Protein AF-A0A349JBM9-F1 (afdb_monomer)

Sequence (607 aa):
MSTKKPHLVTISTLLVLAALGSAWAAEDPAGDIGKTPAPPPPAAEAEEGEAPADNAQSRIAKGKATGLVREGMDLVRRFNEDKTRNATAIVDAAICFTSARKFADTTGDTDLIGEIQANLFWCKKQMDLPALQDYVARKGDEATHALKAMDAVAAVKVDASEAASYFARAEKFAGSNAEDHLQIAIRFLEVAERFPGATQGTEANKRALAAQQALMKKAAEAAVAARQTRFTKPVKLVPGATAVPAAQAQKEALALVKKSYQKGYAKKDVPAKRRLARKLLEESAKNKSDVAVYHQMLSESIRLAGESEDYEPLLDGIDRLASSYTGVDALQEKKAALKKMTGKATATSILKLLETPEDPAANLAAGKWFCFSARRWNDGLRMLVLGSDEALAKVAQMELDKPANPDEKLLIADAWYELGKKATAKDEKTGIMGRAMLWYQQVAKKLEGIAKEKVDKRLVEIDKLLPLDLDNVDWGNLTASQWDKLKGKMVAVQARVDRFDPGFSLAAGERVRIVAHPTDQWTVTGGFYSGKGTFGWKGRSEEFYYYSAREAAPGALMVWVENGDKSNCGIISGPGRVFFSPNITWYSDGDRSGQIRVKVLAVDDEE

pLDDT: mean 84.78, std 18.9, range [25.05, 98.69]

Secondary structure (DSSP, 8-state):
---PPPPP--S---SS--------PPPP-------PPPPPPPPP------PPP--HHHHHHHHHHHHHHHHHHHHHHHHHH-TTTTTTHHHHHHHHHHHHHHHHTTTT-HHHHHHHHHHHHHHHHH--HHHHHHHHHHHTHHHHHHHHHHHHHHT----GGGHHHHHHHHHH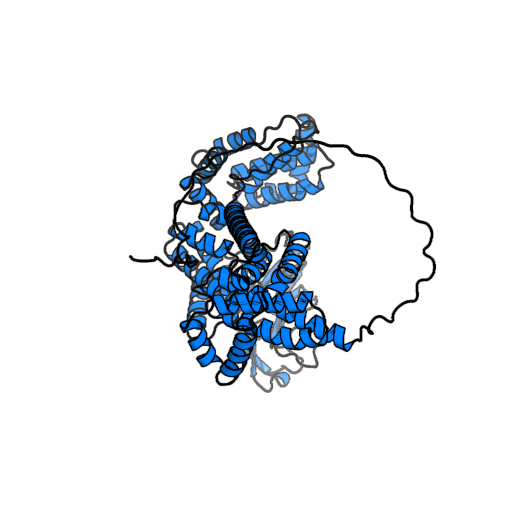HHHH-TT-HHHHHHHHHHHHHHSTTSHHHHHHHHHHHHHHHHHHHHHHHHHHHHT--TTTS---PPPP-BPPPPHHHHHHHHHHHHHHTHHHHH--SHHHHHHHHHHHHHHHGGGTTSHHHHHHHHHHHHHHHHHHT-HHHHHHHHHHHHHHBTT--HHHHHHHHHHTSTT-HHHHHHHHHTT-TT-HHHHHHHHHIIIIIS--HHHHHHHHHTSS-HHHHHHHHHHHT---SHHHHHHHHHHHHHHHHH--SHHHHHHHHHHHHHHHHHHGGG--HHHHHHHHHHHHHHHHHSPP-TTS--TTS--HHHHHH--SEEEEEETT-TTB--S-EEPTT-EEEEEE-TT--EEEEEGGGTEEEEE-TT---S--TTS-TTSPPTT-EEEEETTS--EESSEEE-SEEEEEEE---TT--S-EEEEEEEEEEE--TT-

Nearest PDB structures (foldseek):
  3q15-assembly2_B-3  TM=2.134E-01  e=1.971E-01  Bacillus subtilis
  3nmz-assembly3_B  TM=2.166E-01  e=4.360E+00  Homo sapiens
  8qah-assembly1_A  TM=1.702E-01  e=4.555E+00  synthetic construct
  8qah-assembly2_B  TM=1.712E-01  e=5.191E+00  synthetic construct

Foldseek 3Di:
DDDDDDDDDDPPDPPDDDDDDDDDDDDDDDDDDDDDDDDDDDDDDDDDPDDPDPDPLLVVLLVQLVVLQVQLVVLVVVCVVPVVVSVLSLVVSLLSLLVSCVSVVVNPPVLSNLLSLLSLLVSVVSHDPVSLVVQCVVPPPVSVVSVVSSCVSNVDQDDLVCLVVLLVSLVVCCVVCVPPLVSSLSSLCSSLVNNPPDPSNVVSNVSNVVSVVSVVVVVVVVVVVLLDFCLNPPPPADFAPAAQDDPVLLVVLLVVVCVVCVVLVVDDDLVSLQVQLVVLLVCLVVVLVVNNNSLNSLVSSLVSCLVNVPLVSNLVSLSVCRNHHPPRDSLVSLLVSLVVNPPDLLSVLVNVSNVVVLPQDSLCSVLLCCQQVVVNLSNSLSSQLSHPDPLSVVLSVLVSVPDDDLVSLLVSLVSLLVVLVVDDDLSSNLRSLVVSLVSLVVNLVVDDDPSNVVSVVSNVVSLLSHQDDPVDDPLPADDLSNQVNDDFDKDWAWQQDAWAFRPDFADAFWKKAKGWRQPFWKWFAFPVVVGIDIAGQQEDPDPDPPDDPPDGHQQHKWKDFDPDDTDGGTMDGDGHTMTIYGRHDPGGPDDMGGTIMIGIGTDDPVD

Structure (mmCIF, N/CA/C/O backbone):
data_AF-A0A349JBM9-F1
#
_entry.id   AF-A0A349JBM9-F1
#
loop_
_atom_site.group_PDB
_atom_site.id
_atom_site.type_symbol
_atom_site.label_atom_id
_atom_site.label_alt_id
_atom_site.label_comp_id
_atom_site.label_asym_id
_atom_site.label_entity_id
_atom_site.label_seq_id
_atom_site.pdbx_PDB_ins_code
_atom_site.Cartn_x
_atom_site.Cartn_y
_atom_site.Cartn_z
_atom_site.occupancy
_atom_site.B_iso_or_equiv
_atom_site.auth_seq_id
_atom_site.auth_comp_id
_atom_site.auth_asym_id
_atom_site.auth_atom_id
_atom_site.pdbx_PDB_model_num
ATOM 1 N N . MET A 1 1 ? -58.634 8.339 32.720 1.00 32.03 1 MET A N 1
ATOM 2 C CA . MET A 1 1 ? -57.426 8.037 33.518 1.00 32.03 1 MET A CA 1
ATOM 3 C C . MET A 1 1 ? -56.617 7.001 32.753 1.00 32.03 1 MET A C 1
ATOM 5 O O . MET A 1 1 ? -57.067 5.875 32.627 1.00 32.03 1 MET A O 1
ATOM 9 N N . SER A 1 2 ? -55.513 7.421 32.132 1.00 28.09 2 SER A N 1
ATOM 10 C CA . SER A 1 2 ? -54.686 6.611 31.228 1.00 28.09 2 SER A CA 1
ATOM 11 C C . SER A 1 2 ? -53.238 6.704 31.699 1.00 28.09 2 SER A C 1
ATOM 13 O O . SER A 1 2 ? -52.650 7.782 31.642 1.00 28.09 2 SER A O 1
ATOM 15 N N . THR A 1 3 ? -52.671 5.605 32.190 1.00 29.27 3 THR A N 1
ATOM 16 C CA . THR A 1 3 ? -51.275 5.523 32.634 1.00 29.27 3 THR A CA 1
ATOM 17 C C . THR A 1 3 ? -50.399 5.016 31.486 1.00 29.27 3 THR A C 1
ATOM 19 O O . THR A 1 3 ? -50.488 3.871 31.050 1.00 29.27 3 THR A O 1
ATOM 22 N N . LYS A 1 4 ? -49.565 5.917 30.954 1.00 28.03 4 LYS A N 1
ATOM 23 C CA . LYS A 1 4 ? -48.544 5.633 29.938 1.00 28.03 4 LYS A CA 1
ATOM 24 C C . LYS A 1 4 ? -47.434 4.756 30.540 1.00 28.03 4 LYS A C 1
ATOM 26 O O . LYS A 1 4 ? -46.862 5.121 31.563 1.00 28.03 4 LYS A O 1
ATOM 31 N N . LYS A 1 5 ? -47.092 3.645 29.878 1.00 25.39 5 LYS A N 1
ATOM 32 C CA . LYS A 1 5 ? -45.810 2.938 30.059 1.00 25.39 5 LYS A CA 1
ATOM 33 C C . LYS A 1 5 ? -44.697 3.723 29.339 1.00 25.39 5 LYS A C 1
ATOM 35 O O . LYS A 1 5 ? -44.964 4.236 28.251 1.00 25.39 5 LYS A O 1
ATOM 40 N N . PRO A 1 6 ? -43.469 3.816 29.876 1.00 27.45 6 PRO A N 1
ATOM 41 C CA . PRO A 1 6 ? -42.353 4.397 29.141 1.00 27.45 6 PRO A CA 1
ATOM 42 C C . PRO A 1 6 ? -41.864 3.397 28.081 1.00 27.45 6 PRO A C 1
ATOM 44 O O . PRO A 1 6 ? -41.513 2.262 28.398 1.00 27.45 6 PRO A O 1
ATOM 47 N N . HIS A 1 7 ? -41.867 3.808 26.814 1.00 26.17 7 HIS A N 1
ATOM 48 C CA . HIS A 1 7 ? -41.199 3.081 25.737 1.00 26.17 7 HIS A CA 1
ATOM 49 C C . HIS A 1 7 ? -39.681 3.249 25.892 1.00 26.17 7 HIS A C 1
ATOM 51 O O . HIS A 1 7 ? -39.180 4.372 25.844 1.00 26.17 7 HIS A O 1
ATOM 57 N N . LEU A 1 8 ? -38.954 2.141 26.078 1.00 29.31 8 LEU A N 1
ATOM 58 C CA . LEU A 1 8 ? -37.504 2.105 25.888 1.00 29.31 8 LEU A CA 1
ATOM 59 C C . LEU A 1 8 ? -37.197 2.330 24.404 1.00 29.31 8 LEU A C 1
ATOM 61 O O . LEU A 1 8 ? -37.778 1.682 23.534 1.00 29.31 8 LEU A O 1
ATOM 65 N N . VAL A 1 9 ? -36.264 3.237 24.141 1.00 25.27 9 VAL A N 1
ATOM 66 C CA . VAL A 1 9 ? -35.685 3.470 22.819 1.00 25.27 9 VAL A CA 1
ATOM 67 C C . VAL A 1 9 ? -34.857 2.244 22.438 1.00 25.27 9 VAL A C 1
ATOM 69 O O . VAL A 1 9 ? -33.801 1.989 23.011 1.00 25.27 9 VAL A O 1
ATOM 72 N N . THR A 1 10 ? -35.343 1.460 21.480 1.00 28.59 10 THR A N 1
ATOM 73 C CA . THR A 1 10 ? -34.555 0.438 20.787 1.00 28.59 10 THR A CA 1
ATOM 74 C C . THR A 1 10 ? -33.484 1.116 19.926 1.00 28.59 10 THR A C 1
ATOM 76 O O . THR A 1 10 ? -33.725 2.159 19.322 1.00 28.59 10 THR A O 1
ATOM 79 N N . ILE A 1 11 ? -32.304 0.495 19.850 1.00 35.84 11 ILE A N 1
ATOM 80 C CA . ILE A 1 11 ? -31.030 0.943 19.236 1.00 35.84 11 ILE A CA 1
ATOM 81 C C . ILE A 1 11 ? -31.108 1.278 17.717 1.00 35.84 11 ILE A C 1
ATOM 83 O O . ILE A 1 11 ? -30.105 1.555 17.069 1.00 35.84 11 ILE A O 1
ATOM 87 N N . SER A 1 12 ? -32.291 1.314 17.108 1.00 33.00 12 SER A N 1
ATOM 88 C CA . SER A 1 12 ? -32.469 1.334 15.650 1.00 33.00 12 SER A CA 1
ATOM 89 C C . SER A 1 12 ? -32.413 2.710 14.965 1.00 33.00 12 SER A C 1
ATOM 91 O O . SER A 1 12 ? -32.606 2.757 13.755 1.00 33.00 12 SER A O 1
ATOM 93 N N . THR A 1 13 ? -32.134 3.823 15.660 1.00 26.84 13 THR A N 1
ATOM 94 C CA . THR A 1 13 ? -32.255 5.167 15.037 1.00 26.84 13 THR A CA 1
ATOM 95 C C . THR A 1 13 ? -31.188 6.181 15.471 1.00 26.84 13 THR A C 1
ATOM 97 O O . THR A 1 13 ? -31.516 7.254 15.959 1.00 26.84 13 THR A O 1
ATOM 100 N N . LEU A 1 14 ? -29.898 5.865 15.316 1.00 28.58 14 LEU A N 1
ATOM 101 C CA . LEU A 1 14 ? -28.808 6.834 15.558 1.00 28.58 14 LEU A CA 1
ATOM 102 C C . LEU A 1 14 ? -27.681 6.771 14.510 1.00 28.58 14 LEU A C 1
ATOM 104 O O . LEU A 1 14 ? -26.527 7.079 14.787 1.00 28.58 14 LEU A O 1
ATOM 108 N N . LEU A 1 15 ? -28.031 6.432 13.267 1.00 29.94 15 LEU A N 1
ATOM 109 C CA . LEU A 1 15 ? -27.364 7.009 12.102 1.00 29.94 15 LEU A CA 1
ATOM 110 C C . LEU A 1 15 ? -28.323 8.063 11.549 1.00 29.94 15 LEU A C 1
ATOM 112 O O . LEU A 1 15 ? -29.351 7.682 11.005 1.00 29.94 15 LEU A O 1
ATOM 116 N N . VAL A 1 16 ? -27.987 9.344 11.748 1.00 27.25 16 VAL A N 1
ATOM 117 C CA . VAL A 1 16 ? -28.447 10.578 11.063 1.00 27.25 16 VAL A CA 1
ATOM 118 C C . VAL A 1 16 ? -28.602 11.720 12.091 1.00 27.25 16 VAL A C 1
ATOM 120 O O . VAL A 1 16 ? -29.438 11.657 12.982 1.00 27.25 16 VAL A O 1
ATOM 123 N N . LEU A 1 17 ? -27.784 12.768 11.892 1.00 25.05 17 LEU A N 1
ATOM 124 C CA . LEU A 1 17 ? -27.750 14.104 12.524 1.00 25.05 17 LEU A CA 1
ATOM 125 C C . LEU A 1 17 ? -27.441 14.216 14.036 1.00 25.05 17 LEU A C 1
ATOM 127 O O . LEU A 1 17 ? -28.275 13.925 14.881 1.00 25.05 17 LEU A O 1
ATOM 131 N N . ALA A 1 18 ? -26.307 14.837 14.386 1.00 26.48 18 ALA A N 1
ATOM 132 C CA . ALA A 1 18 ? -26.221 16.295 14.578 1.00 26.48 18 ALA A CA 1
ATOM 133 C C . ALA A 1 18 ? -24.859 16.699 15.180 1.00 26.48 18 ALA A C 1
ATOM 135 O O . ALA A 1 18 ? -24.482 16.279 16.271 1.00 26.48 18 ALA A O 1
ATOM 136 N N . ALA A 1 19 ? -24.149 17.566 14.459 1.00 33.78 19 ALA A N 1
ATOM 137 C CA . ALA A 1 19 ? -23.184 18.489 15.036 1.00 33.78 19 ALA A CA 1
ATOM 138 C C . ALA A 1 19 ? -23.947 19.649 15.692 1.00 33.78 19 ALA A C 1
ATOM 140 O O . ALA A 1 19 ? -24.909 20.129 15.097 1.00 33.78 19 ALA A O 1
ATOM 141 N N . LEU A 1 20 ? -23.509 20.086 16.877 1.00 25.80 20 LEU A N 1
ATOM 142 C CA . LEU A 1 20 ? -23.442 21.475 17.366 1.00 25.80 20 LEU A CA 1
ATOM 143 C C . LEU A 1 20 ? -23.055 21.443 18.855 1.00 25.80 20 LEU A C 1
ATOM 145 O O . LEU A 1 20 ? -23.565 20.636 19.626 1.00 25.80 20 LEU A O 1
ATOM 149 N N . GLY A 1 21 ? -22.065 22.259 19.215 1.00 26.20 21 GLY A N 1
ATOM 150 C CA . GLY A 1 21 ? -21.312 22.124 20.458 1.00 26.20 21 GLY A CA 1
ATOM 151 C C . GLY A 1 21 ? -21.869 22.869 21.664 1.00 26.20 21 GLY A C 1
ATOM 152 O O . GLY A 1 21 ? -22.900 23.526 21.601 1.00 26.20 21 GLY A O 1
ATOM 153 N N . SER A 1 22 ? -21.123 22.804 22.763 1.00 27.23 22 SER A N 1
ATOM 154 C CA . SER A 1 22 ? -20.749 23.953 23.602 1.00 27.23 22 SER A CA 1
ATOM 155 C C . SER A 1 22 ? -19.773 23.487 24.685 1.00 27.23 22 SER A C 1
ATOM 157 O O . SER A 1 22 ? -19.915 22.416 25.268 1.00 27.23 22 SER A O 1
ATOM 159 N N . ALA A 1 23 ? -18.732 24.291 24.873 1.00 29.22 23 ALA A N 1
ATOM 160 C CA . ALA A 1 23 ? -17.646 24.097 25.816 1.00 29.22 23 ALA A CA 1
ATOM 161 C C . ALA A 1 23 ? -18.088 24.447 27.236 1.00 29.22 23 ALA A C 1
ATOM 163 O O . ALA A 1 23 ? -18.676 25.509 27.415 1.00 29.22 23 ALA A O 1
ATOM 164 N N . TRP A 1 24 ? -17.724 23.628 28.224 1.00 27.97 24 TRP A N 1
ATOM 165 C CA . TRP A 1 24 ? -17.657 24.038 29.628 1.00 27.97 24 TRP A CA 1
ATOM 166 C C . TRP A 1 24 ? -16.300 23.639 30.215 1.00 27.97 24 TRP A C 1
ATOM 168 O O . TRP A 1 24 ? -15.769 22.567 29.927 1.00 27.97 24 TRP A O 1
ATOM 178 N N . ALA A 1 25 ? -15.732 24.592 30.948 1.00 26.64 25 ALA A N 1
ATOM 179 C CA . ALA A 1 25 ? -14.372 24.642 31.455 1.00 26.64 25 ALA A CA 1
ATOM 180 C C . ALA A 1 25 ? -14.103 23.589 32.541 1.00 26.64 25 ALA A C 1
ATOM 182 O O . ALA A 1 25 ? -14.963 23.322 33.377 1.00 26.64 25 ALA A O 1
ATOM 183 N N . ALA A 1 26 ? -12.890 23.034 32.532 1.00 28.00 26 ALA A N 1
ATOM 184 C CA . ALA A 1 26 ? -12.340 22.256 33.634 1.00 28.00 26 ALA A CA 1
ATOM 185 C C . ALA A 1 26 ? -11.385 23.153 34.433 1.00 28.00 26 ALA A C 1
ATOM 187 O O . ALA A 1 26 ? -10.445 23.711 33.866 1.00 28.00 26 ALA A O 1
ATOM 188 N N . GLU A 1 27 ? -11.654 23.300 35.728 1.00 26.62 27 GLU A N 1
ATOM 189 C CA . GLU A 1 27 ? -10.706 23.827 36.707 1.00 26.62 27 GLU A CA 1
ATOM 190 C C . GLU A 1 27 ? -9.806 22.683 37.198 1.00 26.62 27 GLU A C 1
ATOM 192 O O . GLU A 1 27 ? -10.290 21.623 37.601 1.00 26.62 27 GLU A O 1
ATOM 197 N N . ASP A 1 28 ? -8.494 22.916 37.141 1.00 32.84 28 ASP A N 1
ATOM 198 C CA . ASP A 1 28 ? -7.461 22.156 37.851 1.00 32.84 28 ASP A CA 1
ATOM 199 C C . ASP A 1 28 ? -7.634 22.309 39.372 1.00 32.84 28 ASP A C 1
ATOM 201 O O . ASP A 1 28 ? -8.043 23.369 39.856 1.00 32.84 28 ASP A O 1
ATOM 205 N N . PRO A 1 29 ? -7.167 21.321 40.153 1.00 34.44 29 PRO A N 1
ATOM 206 C CA . PRO A 1 29 ? -6.045 21.695 41.003 1.00 34.44 29 PRO A CA 1
ATOM 207 C C . PRO A 1 29 ? -4.929 20.650 41.033 1.00 34.44 29 PRO A C 1
ATOM 209 O O . PRO A 1 29 ? -5.116 19.474 41.344 1.00 34.44 29 PRO A O 1
ATOM 212 N N . ALA A 1 30 ? -3.723 21.162 40.798 1.00 29.38 30 ALA A N 1
ATOM 213 C CA . ALA A 1 30 ? -2.475 20.575 41.247 1.00 29.38 30 ALA A CA 1
ATOM 214 C C . ALA A 1 30 ? -2.474 20.408 42.778 1.00 29.38 30 ALA A C 1
ATOM 216 O O . ALA A 1 30 ? -2.872 21.313 43.513 1.00 29.38 30 ALA A O 1
ATOM 217 N N . GLY A 1 31 ? -1.974 19.266 43.251 1.00 28.73 31 GLY A N 1
ATOM 218 C CA . GLY A 1 31 ? -1.869 18.950 44.672 1.00 28.73 31 GLY A CA 1
ATOM 219 C C . GLY A 1 31 ? -0.814 17.886 44.955 1.00 28.73 31 GLY A C 1
ATOM 220 O O . GLY A 1 31 ? -1.145 16.724 45.130 1.00 28.73 31 GLY A O 1
ATOM 221 N N . ASP A 1 32 ? 0.430 18.355 44.981 1.00 31.50 32 ASP A N 1
ATOM 222 C CA . ASP A 1 32 ? 1.559 17.939 45.821 1.00 31.50 32 ASP A CA 1
ATOM 223 C C . ASP A 1 32 ? 2.128 16.504 45.748 1.00 31.50 32 ASP A C 1
ATOM 225 O O . ASP A 1 32 ? 1.472 15.479 45.923 1.00 31.50 32 ASP A O 1
ATOM 229 N N . ILE A 1 33 ? 3.441 16.476 45.536 1.00 33.00 33 ILE A N 1
ATOM 230 C CA . ILE A 1 33 ? 4.298 15.311 45.369 1.00 33.00 33 ILE A CA 1
ATOM 231 C C . ILE A 1 33 ? 5.168 15.244 46.623 1.00 33.00 33 ILE A C 1
ATOM 233 O O . ILE A 1 33 ? 5.994 16.125 46.842 1.00 33.00 33 ILE A O 1
ATOM 237 N N . GLY A 1 34 ? 5.075 14.163 47.399 1.00 30.33 34 GLY A N 1
ATOM 238 C CA . GLY A 1 34 ? 6.164 13.807 48.309 1.00 30.33 34 GLY A CA 1
ATOM 239 C C . GLY A 1 34 ? 5.759 13.124 49.606 1.00 30.33 34 GLY A C 1
ATOM 240 O O . GLY A 1 34 ? 5.393 13.785 50.572 1.00 30.33 34 GLY A O 1
ATOM 241 N N . LYS A 1 35 ? 5.956 11.800 49.649 1.00 29.36 35 LYS A N 1
ATOM 242 C CA . LYS A 1 35 ? 6.771 11.075 50.649 1.00 29.36 35 LYS A CA 1
ATOM 243 C C . LYS A 1 35 ? 6.549 9.569 50.480 1.00 29.36 35 LYS A C 1
ATOM 245 O O . LYS A 1 35 ? 5.461 9.055 50.707 1.00 29.36 35 LYS A O 1
ATOM 250 N N . THR A 1 36 ? 7.601 8.864 50.083 1.00 33.78 36 THR A N 1
ATOM 251 C CA . THR A 1 36 ? 7.698 7.399 50.128 1.00 33.78 36 THR A CA 1
ATOM 252 C C . THR A 1 36 ? 7.589 6.901 51.575 1.00 33.78 36 THR A C 1
ATOM 254 O O . THR A 1 36 ? 8.369 7.373 52.408 1.00 33.78 36 THR A O 1
ATOM 257 N N . PRO A 1 37 ? 6.695 5.948 51.904 1.00 32.22 37 PRO A N 1
ATOM 258 C CA . PRO A 1 37 ? 6.718 5.270 53.194 1.00 32.22 37 PRO A CA 1
ATOM 259 C C . PRO A 1 37 ? 7.796 4.175 53.217 1.00 32.22 37 PRO A C 1
ATOM 261 O O . PRO A 1 37 ? 8.071 3.530 52.205 1.00 32.22 37 PRO A O 1
ATOM 264 N N . ALA A 1 38 ? 8.403 3.983 54.389 1.00 36.16 38 ALA A N 1
ATOM 265 C CA . ALA A 1 38 ? 9.366 2.925 54.689 1.00 36.16 38 ALA A CA 1
ATOM 266 C C . ALA A 1 38 ? 8.747 1.514 54.542 1.00 36.16 38 ALA A C 1
ATOM 268 O O . ALA A 1 38 ? 7.531 1.368 54.701 1.00 36.16 38 ALA A O 1
ATOM 269 N N . PRO A 1 39 ? 9.554 0.474 54.258 1.00 36.62 39 PRO A N 1
ATOM 270 C CA . PRO A 1 39 ? 9.045 -0.883 54.086 1.00 36.62 39 PRO A CA 1
ATOM 271 C C . PRO A 1 39 ? 8.501 -1.446 55.412 1.00 36.62 39 PRO A C 1
ATOM 273 O O . PRO A 1 39 ? 9.050 -1.138 56.475 1.00 36.62 39 PRO A O 1
ATOM 276 N N . PRO A 1 40 ? 7.438 -2.271 55.375 1.00 35.59 40 PRO A N 1
ATOM 277 C CA . PRO A 1 40 ? 6.886 -2.890 56.572 1.00 35.59 40 PRO A CA 1
ATOM 278 C C . PRO A 1 40 ? 7.824 -3.987 57.115 1.00 35.59 40 PRO A C 1
ATOM 280 O O . PRO A 1 40 ? 8.590 -4.578 56.348 1.00 35.59 40 PRO A O 1
ATOM 283 N N . PRO A 1 41 ? 7.777 -4.272 58.430 1.00 36.72 41 PRO A N 1
ATOM 284 C CA . PRO A 1 41 ? 8.549 -5.352 59.038 1.00 36.72 41 PRO A CA 1
ATOM 285 C C . PRO A 1 41 ? 8.065 -6.726 58.535 1.00 36.72 41 PRO A C 1
ATOM 287 O O . PRO A 1 41 ? 6.916 -6.844 58.099 1.00 36.72 41 PRO A O 1
ATOM 290 N N . PRO A 1 42 ? 8.921 -7.765 58.578 1.00 36.28 42 PRO A N 1
ATOM 291 C CA . PRO A 1 42 ? 8.582 -9.084 58.059 1.00 36.28 42 PRO A CA 1
ATOM 292 C C . PRO A 1 42 ? 7.380 -9.664 58.810 1.00 36.28 42 PRO A C 1
ATOM 294 O O . PRO A 1 42 ? 7.325 -9.637 60.041 1.00 36.28 42 PRO A O 1
ATOM 297 N N . ALA A 1 43 ? 6.407 -10.151 58.041 1.00 34.16 43 ALA A N 1
ATOM 298 C CA . ALA A 1 43 ? 5.185 -10.745 58.554 1.00 34.16 43 ALA A CA 1
ATOM 299 C C . ALA A 1 43 ? 5.502 -12.005 59.370 1.00 34.16 43 ALA A C 1
ATOM 301 O O . ALA A 1 43 ? 6.247 -12.875 58.921 1.00 34.16 43 ALA A O 1
ATOM 302 N N . ALA A 1 44 ? 4.915 -12.080 60.564 1.00 35.34 44 ALA A N 1
ATOM 303 C CA . ALA A 1 44 ? 4.802 -13.312 61.323 1.00 35.34 44 ALA A CA 1
ATOM 304 C C . ALA A 1 44 ? 4.011 -14.343 60.505 1.00 35.34 44 ALA A C 1
ATOM 306 O O . ALA A 1 44 ? 3.035 -13.989 59.841 1.00 35.34 44 ALA A O 1
ATOM 307 N N . GLU A 1 45 ? 4.461 -15.593 60.566 1.00 38.12 45 GLU A N 1
ATOM 308 C CA . GLU A 1 45 ? 3.846 -16.763 59.945 1.00 38.12 45 GLU A CA 1
ATOM 309 C C . GLU A 1 45 ? 2.363 -16.847 60.335 1.00 38.12 45 GLU A C 1
ATOM 311 O O . GLU A 1 45 ? 2.007 -17.197 61.459 1.00 38.12 45 GLU A O 1
ATOM 316 N N . ALA A 1 46 ? 1.498 -16.471 59.396 1.00 32.69 46 ALA A N 1
ATOM 317 C CA . ALA A 1 46 ? 0.089 -16.809 59.421 1.00 32.69 46 ALA A CA 1
ATOM 318 C C . ALA A 1 46 ? -0.066 -18.103 58.622 1.00 32.69 46 ALA A C 1
ATOM 320 O O . ALA A 1 46 ? 0.384 -18.178 57.480 1.00 32.69 46 ALA A O 1
ATOM 321 N N . GLU A 1 47 ? -0.666 -19.108 59.255 1.00 33.78 47 GLU A N 1
ATOM 322 C CA . GLU A 1 47 ? -0.972 -20.412 58.677 1.00 33.78 47 GLU A CA 1
ATOM 323 C C . GLU A 1 47 ? -1.585 -20.265 57.276 1.00 33.78 47 GLU A C 1
ATOM 325 O O . GLU A 1 47 ? -2.653 -19.672 57.094 1.00 33.78 47 GLU A O 1
ATOM 330 N N . GLU A 1 48 ? -0.885 -20.804 56.277 1.00 30.91 48 GLU A N 1
ATOM 331 C CA . GLU A 1 48 ? -1.398 -20.954 54.923 1.00 30.91 48 GLU A CA 1
ATOM 332 C C . GLU A 1 48 ? -2.579 -21.928 54.954 1.00 30.91 48 GLU A C 1
ATOM 334 O O . GLU A 1 48 ? -2.420 -23.146 55.038 1.00 30.91 48 GLU A O 1
ATOM 339 N N . GLY A 1 49 ? -3.791 -21.381 54.867 1.00 34.78 49 GLY A N 1
ATOM 340 C CA . GLY A 1 49 ? -4.930 -22.132 54.363 1.00 34.78 49 GLY A CA 1
ATOM 341 C C . GLY A 1 49 ? -4.614 -22.592 52.940 1.00 34.78 49 GLY A C 1
ATOM 342 O O . GLY A 1 49 ? -4.392 -21.773 52.050 1.00 34.78 49 GLY A O 1
ATOM 343 N N . GLU A 1 50 ? -4.566 -23.906 52.760 1.00 31.23 50 GLU A N 1
ATOM 344 C CA . GLU A 1 50 ? -4.260 -24.622 51.524 1.00 31.23 50 GLU A CA 1
ATOM 345 C C . GLU A 1 50 ? -5.025 -24.031 50.316 1.00 31.23 50 GLU A C 1
ATOM 347 O O . GLU A 1 50 ? -6.251 -24.128 50.212 1.00 31.23 50 GLU A O 1
ATOM 352 N N . ALA A 1 51 ? -4.307 -23.379 49.394 1.00 37.50 51 ALA A N 1
ATOM 353 C CA . ALA A 1 51 ? -4.867 -22.936 48.120 1.00 37.50 51 ALA A CA 1
ATOM 354 C C . ALA A 1 51 ? -5.197 -24.165 47.246 1.00 37.50 51 ALA A C 1
ATOM 356 O O . ALA A 1 51 ? -4.387 -25.094 47.177 1.00 37.50 51 ALA A O 1
ATOM 357 N N . PRO A 1 52 ? -6.346 -24.203 46.542 1.00 45.38 52 PRO A N 1
ATOM 358 C CA . PRO A 1 52 ? -6.695 -25.349 45.712 1.00 45.38 52 PRO A CA 1
ATOM 359 C C . PRO A 1 52 ? -5.659 -25.519 44.594 1.00 45.38 52 PRO A C 1
ATOM 361 O O . PRO A 1 52 ? -5.344 -24.576 43.870 1.00 45.38 52 PRO A O 1
ATOM 364 N N . ALA A 1 53 ? -5.123 -26.734 44.468 1.00 43.97 53 ALA A N 1
ATOM 365 C CA . ALA A 1 53 ? -4.064 -27.074 43.525 1.00 43.97 53 ALA A CA 1
ATOM 366 C C . ALA A 1 53 ? -4.417 -26.676 42.075 1.00 43.97 53 ALA A C 1
ATOM 368 O O . ALA A 1 53 ? -5.335 -27.237 41.470 1.00 43.97 53 ALA A O 1
ATOM 369 N N . ASP A 1 54 ? -3.643 -25.752 41.493 1.00 59.50 54 ASP A N 1
ATOM 370 C CA . ASP A 1 54 ? -3.697 -25.372 40.073 1.00 59.50 54 ASP A CA 1
ATOM 371 C C . ASP A 1 54 ? -3.195 -26.530 39.186 1.00 59.50 54 ASP A C 1
ATOM 373 O O . ASP A 1 54 ? -2.037 -26.601 38.754 1.00 59.50 54 ASP A O 1
ATOM 377 N N . ASN A 1 55 ? -4.061 -27.524 38.971 1.00 74.12 55 ASN A N 1
ATOM 378 C CA . ASN A 1 55 ? -3.709 -28.717 38.214 1.00 74.12 55 ASN A CA 1
ATOM 379 C C . ASN A 1 55 ? -3.607 -28.415 36.700 1.00 74.12 55 ASN A C 1
ATOM 381 O O . ASN A 1 55 ? -4.239 -27.508 36.155 1.00 74.12 55 ASN A O 1
ATOM 385 N N . ALA A 1 56 ? -2.784 -29.184 35.979 1.00 81.69 56 ALA A N 1
ATOM 386 C CA . ALA A 1 56 ? -2.535 -28.971 34.547 1.00 81.69 56 ALA A CA 1
ATOM 387 C C . ALA A 1 56 ? -3.816 -29.024 33.683 1.00 81.69 56 ALA A C 1
ATOM 389 O O . ALA A 1 56 ? -3.879 -28.378 32.637 1.00 81.69 56 ALA A O 1
ATOM 390 N N . GLN A 1 57 ? -4.848 -29.752 34.124 1.00 82.81 57 GLN A N 1
ATOM 391 C CA . GLN A 1 57 ? -6.137 -29.834 33.434 1.00 82.81 57 GLN A CA 1
ATOM 392 C C . GLN A 1 57 ? -6.920 -28.518 33.532 1.00 82.81 57 GLN A C 1
ATOM 394 O O . GLN A 1 57 ? -7.465 -28.080 32.520 1.00 82.81 57 GLN A O 1
ATOM 399 N N . SER A 1 58 ? -6.898 -27.848 34.688 1.00 83.19 58 SER A N 1
ATOM 400 C CA . SER A 1 58 ? -7.489 -26.518 34.884 1.00 83.19 58 SER A CA 1
ATOM 401 C C . SER A 1 58 ? -6.833 -25.480 33.970 1.00 83.19 58 SER A C 1
ATOM 403 O O . SER A 1 58 ? -7.522 -24.743 33.262 1.00 83.19 58 SER A O 1
ATOM 405 N N . ARG A 1 59 ? -5.496 -25.494 33.854 1.00 87.19 59 ARG A N 1
ATOM 406 C CA . ARG A 1 59 ? -4.763 -24.608 32.927 1.00 87.19 59 ARG A CA 1
ATOM 407 C C . ARG A 1 59 ? -5.115 -24.856 31.459 1.00 87.19 59 ARG A C 1
ATOM 409 O O . ARG A 1 59 ? -5.316 -23.901 30.707 1.00 87.19 59 ARG A O 1
ATOM 416 N N . ILE A 1 60 ? -5.237 -26.119 31.045 1.00 90.06 60 ILE A N 1
ATOM 417 C CA . ILE A 1 60 ? -5.655 -26.480 29.679 1.00 90.06 60 ILE A CA 1
ATOM 418 C C . ILE A 1 60 ? -7.099 -26.036 29.417 1.00 90.06 60 ILE A C 1
ATOM 420 O O . ILE A 1 60 ? -7.381 -25.466 28.360 1.00 90.06 60 ILE A O 1
ATOM 424 N N . ALA A 1 61 ? -8.013 -26.272 30.361 1.00 91.06 61 ALA A N 1
ATOM 425 C CA . ALA A 1 61 ? -9.404 -25.845 30.255 1.00 91.06 61 ALA A CA 1
ATOM 426 C C . ALA A 1 61 ? -9.507 -24.317 30.153 1.00 91.06 61 ALA A C 1
ATOM 428 O O . ALA A 1 61 ? -10.168 -23.810 29.245 1.00 91.06 61 ALA A O 1
ATOM 429 N N . LYS A 1 62 ? -8.765 -23.582 30.990 1.00 91.81 62 LYS A N 1
ATOM 430 C CA . LYS A 1 62 ? -8.673 -22.120 30.930 1.00 91.81 62 LYS A CA 1
ATOM 431 C C . LYS A 1 62 ? -8.154 -21.639 29.576 1.00 91.81 62 LYS A C 1
ATOM 433 O O . LYS A 1 62 ? -8.765 -20.759 28.982 1.00 91.81 62 LYS A O 1
ATOM 438 N N . GLY A 1 63 ? -7.085 -22.242 29.048 1.00 92.19 63 GLY A N 1
ATOM 439 C CA . GLY A 1 63 ? -6.538 -21.902 27.728 1.00 92.19 63 GLY A CA 1
ATOM 440 C C . GLY A 1 63 ? -7.519 -22.142 26.572 1.00 92.19 63 GLY A C 1
ATOM 441 O O . GLY A 1 63 ? -7.607 -21.333 25.649 1.00 92.19 63 GLY A O 1
ATOM 442 N N . LYS A 1 64 ? -8.303 -23.227 26.629 1.00 94.06 64 LYS A N 1
ATOM 443 C CA . LYS A 1 64 ? -9.370 -23.492 25.648 1.00 94.06 64 LYS A CA 1
ATOM 444 C C . LYS A 1 64 ? -10.503 -22.474 25.756 1.00 94.06 64 LYS A C 1
ATOM 446 O O . LYS A 1 64 ? -10.945 -21.948 24.737 1.00 94.06 64 LYS A O 1
ATOM 451 N N . ALA A 1 65 ? -10.949 -22.181 26.977 1.00 93.25 65 ALA A N 1
ATOM 452 C CA . ALA A 1 65 ? -12.003 -21.208 27.230 1.00 93.25 65 ALA A CA 1
ATOM 453 C C . ALA A 1 65 ? -11.613 -19.811 26.725 1.00 93.25 65 ALA A C 1
ATOM 455 O O . ALA A 1 65 ? -12.373 -19.207 25.974 1.00 93.25 65 ALA A O 1
ATOM 456 N N . THR A 1 66 ? -10.415 -19.323 27.057 1.00 93.50 66 THR A N 1
ATOM 457 C CA . THR A 1 66 ? -9.935 -18.005 26.605 1.00 93.50 66 THR A CA 1
ATOM 458 C C . THR A 1 66 ? -9.737 -17.942 25.090 1.00 93.50 66 THR A C 1
ATOM 460 O O . THR A 1 66 ? -10.034 -16.918 24.475 1.00 93.50 66 THR A O 1
ATOM 463 N N . GLY A 1 67 ? -9.293 -19.036 24.461 1.00 93.69 67 GLY A N 1
ATOM 464 C CA . GLY A 1 67 ? -9.221 -19.149 23.003 1.00 93.69 67 GLY A CA 1
ATOM 465 C C . GLY A 1 67 ? -10.583 -18.962 22.327 1.00 93.69 67 GLY A C 1
ATOM 466 O O . GLY A 1 67 ? -10.698 -18.152 21.410 1.00 93.69 67 GLY A O 1
ATOM 467 N N . LEU A 1 68 ? -11.609 -19.653 22.830 1.00 94.19 68 LEU A N 1
ATOM 468 C CA . LEU A 1 68 ? -12.983 -19.556 22.328 1.00 94.19 68 LEU A CA 1
ATOM 469 C C . LEU A 1 68 ? -13.625 -18.193 22.620 1.00 94.19 68 LEU A C 1
ATOM 471 O O . LEU A 1 68 ? -14.345 -17.670 21.777 1.00 94.19 68 LEU A O 1
ATOM 475 N N . VAL A 1 69 ? -13.353 -17.591 23.783 1.00 93.69 69 VAL A N 1
ATOM 476 C CA . VAL A 1 69 ? -13.814 -16.229 24.106 1.00 93.69 69 VAL A CA 1
ATOM 477 C C . VAL A 1 69 ? -13.268 -15.219 23.103 1.00 93.69 69 VAL A C 1
ATOM 479 O O . VAL A 1 69 ? -14.025 -14.405 22.580 1.00 93.69 69 VAL A O 1
ATOM 482 N N . ARG A 1 70 ? -11.974 -15.299 22.782 1.00 93.69 70 ARG A N 1
ATOM 483 C CA . ARG A 1 70 ? -11.342 -14.421 21.791 1.00 93.69 70 ARG A CA 1
ATOM 484 C C . ARG A 1 70 ? -11.970 -14.576 20.405 1.00 93.69 70 ARG A C 1
ATOM 486 O O . ARG A 1 70 ? -12.308 -13.574 19.788 1.00 93.69 70 ARG A O 1
ATOM 493 N N . GLU A 1 71 ? -12.177 -15.811 19.952 1.00 93.31 71 GLU A N 1
ATOM 494 C CA . GLU A 1 71 ? -12.861 -16.090 18.682 1.00 93.31 71 GLU A CA 1
ATOM 495 C C . GLU A 1 71 ? -14.295 -15.536 18.668 1.00 93.31 71 GLU A C 1
ATOM 497 O O . GLU A 1 71 ? -14.696 -14.858 17.720 1.00 93.31 71 GLU A O 1
ATOM 502 N N . GLY A 1 72 ? -15.048 -15.745 19.753 1.00 93.50 72 GLY A N 1
ATOM 503 C CA . GLY A 1 72 ? -16.387 -15.185 19.918 1.00 93.50 72 GLY A CA 1
ATOM 504 C C . GLY A 1 72 ? -16.391 -13.657 19.848 1.00 93.50 72 GLY A C 1
ATOM 505 O O . GLY A 1 72 ? -17.218 -13.073 19.152 1.00 93.50 72 GLY A O 1
ATOM 506 N N . MET A 1 73 ? -15.433 -12.993 20.499 1.00 93.88 73 MET A N 1
ATOM 507 C CA . MET A 1 73 ? -15.313 -11.532 20.470 1.00 93.88 73 MET A CA 1
ATOM 508 C C . MET A 1 73 ? -14.960 -10.979 19.089 1.00 93.88 73 MET A C 1
ATOM 510 O O . MET A 1 73 ? -15.458 -9.915 18.710 1.00 93.88 73 MET A O 1
ATOM 514 N N . ASP A 1 74 ? -14.150 -11.692 18.308 1.00 90.94 74 ASP A N 1
ATOM 515 C CA . ASP A 1 74 ? -13.861 -11.314 16.924 1.00 90.94 74 ASP A CA 1
ATOM 516 C C . ASP A 1 74 ? -15.122 -11.382 16.049 1.00 90.94 74 ASP A C 1
ATOM 518 O O . ASP A 1 74 ? -15.373 -10.481 15.244 1.00 90.94 74 ASP A O 1
ATOM 522 N N . LEU A 1 75 ? -15.976 -12.383 16.273 1.00 92.50 75 LEU A N 1
ATOM 523 C CA . LEU A 1 75 ? -17.275 -12.505 15.610 1.00 92.50 75 LEU A CA 1
ATOM 524 C C . LEU A 1 75 ? -18.267 -11.410 16.045 1.00 92.50 75 LEU A C 1
ATOM 526 O O . LEU A 1 75 ? -18.946 -10.838 15.189 1.00 92.50 75 LEU A O 1
ATOM 530 N N . VAL A 1 76 ? -18.313 -11.044 17.336 1.00 92.31 76 VAL A N 1
ATOM 531 C CA . VAL A 1 76 ? -19.115 -9.899 17.825 1.00 92.31 76 VAL A CA 1
ATOM 532 C C . VAL A 1 76 ? -18.667 -8.597 17.159 1.00 92.31 76 VAL A C 1
ATOM 534 O O . VAL A 1 76 ? -19.503 -7.793 16.741 1.00 92.31 76 VAL A O 1
ATOM 537 N N . ARG A 1 77 ? -17.354 -8.374 17.036 1.00 89.06 77 ARG A N 1
ATOM 538 C CA . ARG A 1 77 ? -16.812 -7.180 16.374 1.00 89.06 77 ARG A CA 1
ATOM 539 C C . ARG A 1 77 ? -17.215 -7.136 14.904 1.00 89.06 77 ARG A C 1
ATOM 541 O O . ARG A 1 77 ? -17.765 -6.130 14.468 1.00 89.06 77 ARG A O 1
ATOM 548 N N . ARG A 1 78 ? -17.060 -8.252 14.189 1.00 84.81 78 ARG A N 1
ATOM 549 C CA . ARG A 1 78 ? -17.468 -8.393 12.786 1.00 84.81 78 ARG A CA 1
ATOM 550 C C . ARG A 1 78 ? -18.966 -8.146 12.575 1.00 84.81 78 ARG A C 1
ATOM 552 O O . ARG A 1 78 ? -19.357 -7.494 11.607 1.00 84.81 78 ARG A O 1
ATOM 559 N N . PHE A 1 79 ? -19.816 -8.632 13.481 1.00 89.31 79 PHE A N 1
ATOM 560 C CA . PHE A 1 79 ? -21.246 -8.311 13.467 1.00 89.31 79 PHE A CA 1
ATOM 561 C C . PHE A 1 79 ? -21.489 -6.801 13.604 1.00 89.31 79 PHE A C 1
ATOM 563 O O . PHE A 1 79 ? -22.285 -6.236 12.861 1.00 89.31 79 PHE A O 1
ATOM 570 N N . ASN A 1 80 ? -20.791 -6.130 14.523 1.00 86.19 80 ASN A N 1
ATOM 571 C CA . ASN A 1 80 ? -20.962 -4.693 14.751 1.00 86.19 80 ASN A CA 1
ATOM 572 C C . ASN A 1 80 ? -20.387 -3.809 13.630 1.00 86.19 80 ASN A C 1
ATOM 574 O O . ASN A 1 80 ? -20.859 -2.686 13.467 1.00 86.19 80 ASN A O 1
ATOM 578 N N . GLU A 1 81 ? -19.408 -4.293 12.862 1.00 81.75 81 GLU A N 1
ATOM 579 C CA . GLU A 1 81 ? -18.854 -3.592 11.693 1.00 81.75 81 GLU A CA 1
ATOM 580 C C . GLU A 1 81 ? -19.872 -3.479 10.548 1.00 81.75 81 GLU A C 1
ATOM 582 O O . GLU A 1 81 ? -20.013 -2.413 9.951 1.00 81.75 81 GLU A O 1
ATOM 587 N N . ASP A 1 82 ? -20.615 -4.553 10.263 1.00 77.44 82 ASP A N 1
ATOM 588 C CA . ASP A 1 82 ? -21.711 -4.543 9.290 1.00 77.44 82 ASP A CA 1
ATOM 589 C C . ASP A 1 82 ? -22.762 -5.600 9.648 1.00 77.44 82 ASP A C 1
ATOM 591 O O . ASP A 1 82 ? -22.672 -6.765 9.249 1.00 77.44 82 ASP A O 1
ATOM 595 N N . LYS A 1 83 ? -23.795 -5.180 10.386 1.00 82.88 83 LYS A N 1
ATOM 596 C CA . LYS A 1 83 ? -24.868 -6.076 10.848 1.00 82.88 83 LYS A CA 1
ATOM 597 C C . LYS A 1 83 ? -25.630 -6.731 9.700 1.00 82.88 83 LYS A C 1
ATOM 599 O O . LYS A 1 83 ? -26.132 -7.835 9.862 1.00 82.88 83 LYS A O 1
ATOM 604 N N . THR A 1 84 ? -25.721 -6.060 8.551 1.00 76.12 84 THR A N 1
ATOM 605 C CA . THR A 1 84 ? -26.468 -6.574 7.399 1.00 76.12 84 THR A CA 1
ATOM 606 C C . THR A 1 84 ? -25.695 -7.664 6.672 1.00 76.12 84 THR A C 1
ATOM 608 O O . THR A 1 84 ? -26.262 -8.702 6.345 1.00 76.12 84 THR A O 1
ATOM 611 N N . ARG A 1 85 ? -24.387 -7.469 6.466 1.00 77.31 85 ARG A N 1
ATOM 612 C CA . ARG A 1 85 ? -23.524 -8.451 5.793 1.00 77.31 85 ARG A CA 1
ATOM 613 C C . ARG A 1 85 ? -23.060 -9.577 6.709 1.00 77.31 85 ARG A C 1
ATOM 615 O O . ARG A 1 85 ? -22.795 -10.671 6.225 1.00 77.31 85 ARG A O 1
ATOM 622 N N . ASN A 1 86 ? -22.979 -9.334 8.015 1.00 81.75 86 ASN A N 1
ATOM 623 C CA . ASN A 1 86 ? -22.484 -10.294 9.001 1.00 81.75 86 ASN A CA 1
ATOM 624 C C . ASN A 1 86 ? -23.572 -10.732 9.996 1.00 81.75 86 ASN A C 1
ATOM 626 O O . ASN A 1 86 ? -23.254 -11.070 11.136 1.00 81.75 86 ASN A O 1
ATOM 630 N N . ALA A 1 87 ? -24.844 -10.745 9.585 1.00 82.25 87 ALA A N 1
ATOM 631 C CA . ALA A 1 87 ? -25.984 -11.049 10.458 1.00 82.25 87 ALA A CA 1
ATOM 632 C C . ALA A 1 87 ? -25.828 -12.374 11.230 1.00 82.25 87 ALA A C 1
ATOM 634 O O . ALA A 1 87 ? -26.220 -12.476 12.389 1.00 82.25 87 ALA A O 1
ATOM 635 N N . THR A 1 88 ? -25.188 -13.380 10.629 1.00 84.00 88 THR A N 1
ATOM 636 C CA . THR A 1 88 ? -24.984 -14.700 11.244 1.00 84.00 88 THR A CA 1
ATOM 637 C C . THR A 1 88 ? -23.837 -14.742 12.253 1.00 84.00 88 THR A C 1
ATOM 639 O O . THR A 1 88 ? -23.820 -15.625 13.109 1.00 84.00 88 THR A O 1
ATOM 642 N N . ALA A 1 89 ? -22.894 -13.794 12.194 1.00 88.69 89 ALA A N 1
ATOM 643 C CA . ALA A 1 89 ? -21.693 -13.806 13.029 1.00 88.69 89 ALA A CA 1
ATOM 644 C C . ALA A 1 89 ? -22.028 -13.710 14.523 1.00 88.69 89 ALA A C 1
ATOM 646 O O . ALA A 1 89 ? -21.321 -14.274 15.352 1.00 88.69 89 ALA A O 1
ATOM 647 N N . ILE A 1 90 ? -23.137 -13.057 14.882 1.00 89.69 90 ILE A N 1
ATOM 648 C CA . ILE A 1 90 ? -23.575 -12.968 16.278 1.00 89.69 90 ILE A CA 1
ATOM 649 C C . ILE A 1 90 ? -24.062 -14.315 16.832 1.00 89.69 90 ILE A C 1
ATOM 651 O O . ILE A 1 90 ? -23.916 -14.583 18.025 1.00 89.69 90 ILE A O 1
ATOM 655 N N . VAL A 1 91 ? -24.610 -15.180 15.968 1.00 87.38 91 VAL A N 1
ATOM 656 C CA . VAL A 1 91 ? -25.013 -16.546 16.330 1.00 87.38 91 VAL A CA 1
ATOM 657 C C . VAL A 1 91 ? -23.774 -17.413 16.525 1.00 87.38 91 VAL A C 1
ATOM 659 O O . VAL A 1 91 ? -23.650 -18.073 17.555 1.00 87.38 91 VAL A O 1
ATOM 662 N N . ASP A 1 92 ? -22.819 -17.325 15.597 1.00 87.69 92 ASP A N 1
ATOM 663 C CA . ASP A 1 92 ? -21.538 -18.031 15.691 1.00 87.69 92 ASP A CA 1
ATOM 664 C C . ASP A 1 92 ? -20.756 -17.615 16.956 1.00 87.69 92 ASP A C 1
ATOM 666 O O . ASP A 1 92 ? -20.256 -18.467 17.692 1.00 87.69 92 ASP A O 1
ATOM 670 N N . ALA A 1 93 ? -20.750 -16.319 17.289 1.00 91.38 93 ALA A N 1
ATOM 671 C CA . ALA A 1 93 ? -20.138 -15.804 18.513 1.00 91.38 93 ALA A CA 1
ATOM 672 C C . ALA A 1 93 ? -20.729 -16.447 19.777 1.00 91.38 93 ALA A C 1
ATOM 674 O O . ALA A 1 93 ? -20.000 -16.896 20.665 1.00 91.38 93 ALA A O 1
ATOM 675 N N . ALA A 1 94 ? -22.058 -16.539 19.857 1.00 88.75 94 ALA A N 1
ATOM 676 C CA . ALA A 1 94 ? -22.734 -17.130 21.007 1.00 88.75 94 ALA A CA 1
ATOM 677 C C . ALA A 1 94 ? -22.409 -18.621 21.198 1.00 88.75 94 ALA A C 1
ATOM 679 O O . ALA A 1 94 ? -22.346 -19.108 22.331 1.00 88.75 94 ALA A O 1
ATOM 680 N N . ILE A 1 95 ? -22.151 -19.348 20.112 1.00 87.25 95 ILE A N 1
ATOM 681 C CA . ILE A 1 95 ? -21.707 -20.747 20.161 1.00 87.25 95 ILE A CA 1
ATOM 682 C C . ILE A 1 95 ? -20.293 -20.844 20.726 1.00 87.25 95 ILE A C 1
ATOM 684 O O . ILE A 1 95 ? -20.043 -21.697 21.585 1.00 87.25 95 ILE A O 1
ATOM 688 N N . CYS A 1 96 ? -19.383 -19.963 20.295 1.00 90.88 96 CYS A N 1
ATOM 689 C CA . CYS A 1 96 ? -18.038 -19.874 20.859 1.00 90.88 96 CYS A CA 1
ATOM 690 C C . CYS A 1 96 ? -18.108 -19.635 22.371 1.00 90.88 96 CYS A C 1
ATOM 692 O O . CYS A 1 96 ? -17.495 -20.379 23.135 1.00 90.88 96 CYS A O 1
ATOM 694 N N . PHE A 1 97 ? -18.932 -18.686 22.828 1.00 91.25 97 PHE A N 1
ATOM 695 C CA . PHE A 1 97 ? -19.083 -18.407 24.257 1.00 91.25 97 PHE A CA 1
ATOM 696 C C . PHE A 1 97 ? -19.741 -19.556 25.033 1.00 91.25 97 PHE A C 1
ATOM 698 O O . PHE A 1 97 ? -19.301 -19.890 26.131 1.00 91.25 97 PHE A O 1
ATOM 705 N N . THR A 1 98 ? -20.743 -20.230 24.463 1.00 88.38 98 THR A N 1
ATOM 706 C CA . THR A 1 98 ? -21.378 -21.404 25.090 1.00 88.38 98 THR A CA 1
ATOM 707 C C . THR A 1 98 ? -20.394 -22.572 25.198 1.00 88.38 98 THR A C 1
ATOM 709 O O . THR A 1 98 ? -20.381 -23.303 26.186 1.00 88.38 98 THR A O 1
ATOM 712 N N . SER A 1 99 ? -19.529 -22.745 24.201 1.00 89.06 99 SER A N 1
ATOM 713 C CA . SER A 1 99 ? -18.460 -23.744 24.235 1.00 89.06 99 SER A CA 1
ATOM 714 C C . SER A 1 99 ? -17.385 -23.367 25.255 1.00 89.06 99 SER A C 1
ATOM 716 O O . SER A 1 99 ? -16.955 -24.220 26.028 1.00 89.06 99 SER A O 1
ATOM 718 N N . ALA A 1 100 ? -17.010 -22.085 25.325 1.00 91.62 100 ALA A N 1
ATOM 719 C CA . ALA A 1 100 ? -16.083 -21.565 26.324 1.00 91.62 100 ALA A CA 1
ATOM 720 C C . ALA A 1 100 ? -16.610 -21.785 27.747 1.00 91.62 100 ALA A C 1
ATOM 722 O O . ALA A 1 100 ? -15.843 -22.173 28.627 1.00 91.62 100 ALA A O 1
ATOM 723 N N . ARG A 1 101 ? -17.923 -21.606 27.955 1.00 89.19 101 ARG A N 1
ATOM 724 C CA . ARG A 1 101 ? -18.597 -21.792 29.245 1.00 89.19 101 ARG A CA 1
ATOM 725 C C . ARG A 1 101 ? -18.333 -23.173 29.834 1.00 89.19 101 ARG A C 1
ATOM 727 O O . ARG A 1 101 ? -17.940 -23.263 30.990 1.00 89.19 101 ARG A O 1
ATOM 734 N N . LYS A 1 102 ? -18.459 -24.225 29.016 1.00 88.19 102 LYS A N 1
ATOM 735 C CA . LYS A 1 102 ? -18.230 -25.620 29.433 1.00 88.19 102 LYS A CA 1
ATOM 736 C C . LYS A 1 102 ? -16.835 -25.836 30.018 1.00 88.19 102 LYS A C 1
ATOM 738 O O . LYS A 1 102 ? -16.679 -26.615 30.949 1.00 88.19 102 LYS A O 1
ATOM 743 N N . PHE A 1 103 ? -15.827 -25.161 29.468 1.00 90.94 103 PHE A N 1
ATOM 744 C CA . PHE A 1 103 ? -14.458 -25.238 29.972 1.00 90.94 103 PHE A CA 1
ATOM 745 C C . PHE A 1 103 ? -14.249 -24.324 31.182 1.00 90.94 103 PHE A C 1
ATOM 747 O O . PHE A 1 103 ? -13.649 -24.756 32.161 1.00 90.94 103 PHE A O 1
ATOM 754 N N . ALA A 1 104 ? -14.772 -23.096 31.149 1.00 90.12 104 ALA A N 1
ATOM 755 C CA . ALA A 1 104 ? -14.642 -22.135 32.244 1.00 90.12 104 ALA A CA 1
ATOM 756 C C . ALA A 1 104 ? -15.310 -22.615 33.546 1.00 90.12 104 ALA A C 1
ATOM 758 O O . ALA A 1 104 ? -14.787 -22.372 34.627 1.00 90.12 104 ALA A O 1
ATOM 759 N N . ASP A 1 105 ? -16.415 -23.360 33.461 1.00 87.81 105 ASP A N 1
ATOM 760 C CA . ASP A 1 105 ? -17.077 -23.931 34.643 1.00 87.81 105 ASP A CA 1
ATOM 761 C C . ASP A 1 105 ? -16.168 -24.898 35.420 1.00 87.81 105 ASP A C 1
ATOM 763 O O . ASP A 1 105 ? -16.293 -25.023 36.635 1.00 87.81 105 ASP A O 1
ATOM 767 N N . THR A 1 106 ? -15.203 -25.534 34.745 1.00 88.25 106 THR A N 1
ATOM 768 C CA . THR A 1 106 ? -14.241 -26.452 35.382 1.00 88.25 106 THR A CA 1
ATOM 769 C C . THR A 1 106 ? -13.059 -25.747 36.050 1.00 88.25 106 THR A C 1
ATOM 771 O O . THR A 1 106 ? -12.317 -26.389 36.789 1.00 88.25 106 THR A O 1
ATOM 774 N N . THR A 1 107 ? -12.867 -24.446 35.806 1.00 88.25 107 THR A N 1
ATOM 775 C CA . THR A 1 107 ? -11.719 -23.688 36.333 1.00 88.25 107 THR A CA 1
ATOM 776 C C . THR A 1 107 ? -12.045 -22.915 37.607 1.00 88.25 107 THR A C 1
ATOM 778 O O . THR A 1 107 ? -11.127 -22.493 38.303 1.00 88.25 107 THR A O 1
ATOM 781 N N . GLY A 1 108 ? -13.330 -22.672 37.895 1.00 83.38 108 GLY A N 1
ATOM 782 C CA . GLY A 1 108 ? -13.761 -21.811 39.003 1.00 83.38 108 GLY A CA 1
ATOM 783 C C . GLY A 1 108 ? -13.405 -20.327 38.828 1.00 83.38 108 GLY A C 1
ATOM 784 O O . GLY A 1 108 ? -13.581 -19.542 39.757 1.00 83.38 108 GLY A O 1
ATOM 785 N N . ASP A 1 109 ? -12.915 -19.923 37.651 1.00 87.62 109 ASP A N 1
ATOM 786 C CA . ASP A 1 109 ? -12.504 -18.547 37.358 1.00 87.62 109 ASP A CA 1
ATOM 787 C C . ASP A 1 109 ? -13.739 -17.658 37.153 1.00 87.62 109 ASP A C 1
ATOM 789 O O . ASP A 1 109 ? -14.305 -17.569 36.061 1.00 87.62 109 ASP A O 1
ATOM 793 N N . THR A 1 110 ? -14.188 -17.019 38.232 1.00 85.62 110 THR A N 1
ATOM 794 C CA . THR A 1 110 ? -15.417 -16.215 38.270 1.00 85.62 110 THR A CA 1
ATOM 795 C C . THR A 1 110 ? -15.382 -14.991 37.351 1.00 85.62 110 THR A C 1
ATOM 797 O O . THR A 1 110 ? -16.444 -14.544 36.901 1.00 85.62 110 THR A O 1
ATOM 800 N N . ASP A 1 111 ? -14.191 -14.476 37.027 1.00 85.31 111 ASP A N 1
ATOM 801 C CA . ASP A 1 111 ? -14.002 -13.349 36.111 1.00 85.31 111 ASP A CA 1
ATOM 802 C C . ASP A 1 111 ? -14.216 -13.795 34.656 1.00 85.31 111 ASP A C 1
ATOM 804 O O . ASP A 1 111 ? -14.992 -13.165 33.929 1.00 85.31 111 ASP A O 1
ATOM 808 N N . LEU A 1 112 ? -13.605 -14.917 34.253 1.00 88.44 112 LEU A N 1
ATOM 809 C CA . LEU A 1 112 ? -13.798 -15.527 32.929 1.00 88.44 112 LEU A CA 1
ATOM 810 C C . LEU A 1 112 ? -15.246 -15.994 32.728 1.00 88.44 112 LEU A C 1
ATOM 812 O O . LEU A 1 112 ? -15.849 -15.801 31.674 1.00 88.44 112 LEU A O 1
ATOM 816 N N . ILE A 1 113 ? -15.823 -16.588 33.768 1.00 88.25 113 ILE A N 1
ATOM 817 C CA . ILE A 1 113 ? -17.229 -16.984 33.820 1.00 88.25 113 ILE A CA 1
ATOM 818 C C . ILE A 1 113 ? -18.141 -15.775 33.585 1.00 88.25 113 ILE A C 1
ATOM 820 O O . ILE A 1 113 ? -19.030 -15.847 32.733 1.00 88.25 113 ILE A O 1
ATOM 824 N N . GLY A 1 114 ? -17.905 -14.671 34.300 1.00 85.31 114 GLY A N 1
ATOM 825 C CA . GLY A 1 114 ? -18.677 -13.439 34.146 1.00 85.31 114 GLY A CA 1
ATOM 826 C C . GLY A 1 114 ? -18.525 -12.816 32.758 1.00 85.31 114 GLY A C 1
ATOM 827 O O . GLY A 1 114 ? -19.499 -12.335 32.189 1.00 85.31 114 GLY A O 1
ATOM 828 N N . GLU A 1 115 ? -17.329 -12.874 32.168 1.00 89.12 115 GLU A N 1
ATOM 829 C CA . GLU A 1 115 ? -17.087 -12.415 30.796 1.00 89.12 115 GLU A CA 1
ATOM 830 C C . GLU A 1 115 ? -17.924 -13.170 29.762 1.00 89.12 115 GLU A C 1
ATOM 832 O O . GLU A 1 115 ? -18.571 -12.561 28.906 1.00 89.12 115 GLU A O 1
ATOM 837 N N . ILE A 1 116 ? -17.914 -14.500 29.850 1.00 90.50 116 ILE A N 1
ATOM 838 C CA . ILE A 1 116 ? -18.665 -15.381 28.956 1.00 90.50 116 ILE A CA 1
ATOM 839 C C . ILE A 1 116 ? -20.169 -15.123 29.098 1.00 90.50 116 ILE A C 1
ATOM 841 O O . ILE A 1 116 ? -20.879 -15.053 28.096 1.00 90.50 116 ILE A O 1
ATOM 845 N N . GLN A 1 117 ? -20.654 -14.952 30.330 1.00 88.12 117 GLN A N 1
ATOM 846 C CA . GLN A 1 117 ? -22.063 -14.672 30.618 1.00 88.12 117 GLN A CA 1
ATOM 847 C C . GLN A 1 117 ? -22.523 -13.339 30.020 1.00 88.12 117 GLN A C 1
ATOM 849 O O . GLN A 1 117 ? -23.522 -13.323 29.297 1.00 88.12 117 GLN A O 1
ATOM 854 N N . ALA A 1 118 ? -21.766 -12.260 30.238 1.00 89.94 118 ALA A N 1
ATOM 855 C CA . ALA A 1 118 ? -22.075 -10.942 29.687 1.00 89.94 118 ALA A CA 1
ATOM 856 C C . ALA A 1 118 ? -22.162 -10.973 28.155 1.00 89.94 118 ALA A C 1
ATOM 858 O O . ALA A 1 118 ? -23.090 -10.430 27.551 1.00 89.94 118 ALA A O 1
ATOM 859 N N . ASN A 1 119 ? -21.222 -11.671 27.517 1.00 92.19 119 ASN A N 1
ATOM 860 C CA . ASN A 1 119 ? -21.188 -11.810 26.068 1.00 92.19 119 ASN A CA 1
ATOM 861 C C . ASN A 1 119 ? -22.325 -12.676 25.512 1.00 92.19 119 ASN A C 1
ATOM 863 O O . ASN A 1 119 ? -22.919 -12.318 24.494 1.00 92.19 119 ASN A O 1
ATOM 867 N N . LEU A 1 120 ? -22.688 -13.775 26.180 1.00 88.94 120 LEU A N 1
ATOM 868 C CA . LEU A 1 120 ? -23.850 -14.587 25.801 1.00 88.94 120 LEU A CA 1
ATOM 869 C C . LEU A 1 120 ? -25.151 -13.797 25.893 1.00 88.94 120 LEU A C 1
ATOM 871 O O . LEU A 1 120 ? -25.969 -13.837 24.969 1.00 88.94 120 LEU A O 1
ATOM 875 N N . PHE A 1 121 ? -25.315 -13.054 26.988 1.00 87.50 121 PHE A N 1
ATOM 876 C CA . PHE A 1 121 ? -26.455 -12.175 27.199 1.00 87.50 121 PHE A CA 1
ATOM 877 C C . PHE A 1 121 ? -26.572 -11.141 26.070 1.00 87.50 121 PHE A C 1
ATOM 879 O O . PHE A 1 121 ? -27.629 -11.015 25.444 1.00 87.50 121 PHE A O 1
ATOM 886 N N . TRP A 1 122 ? -25.465 -10.469 25.742 1.00 89.19 122 TRP A N 1
ATOM 887 C CA . TRP A 1 122 ? -25.404 -9.516 24.639 1.00 89.19 122 TRP A CA 1
ATOM 888 C C . TRP A 1 122 ? -25.735 -10.148 23.286 1.00 89.19 122 TRP A C 1
ATOM 890 O O . TRP A 1 122 ? -26.583 -9.629 22.561 1.00 89.19 122 TRP A O 1
ATOM 900 N N . CYS A 1 123 ? -25.114 -11.280 22.941 1.00 89.19 123 CYS A N 1
ATOM 901 C CA . CYS A 1 123 ? -25.348 -11.935 21.655 1.00 89.19 123 CYS A CA 1
ATOM 902 C C . CYS A 1 123 ? -26.826 -12.290 21.476 1.00 89.19 123 CYS A C 1
ATOM 904 O O . CYS A 1 123 ? -27.404 -11.991 20.433 1.00 89.19 123 CYS A O 1
ATOM 906 N N . LYS A 1 124 ? -27.471 -12.851 22.508 1.00 85.38 124 LYS A N 1
ATOM 907 C CA . LYS A 1 124 ? -28.895 -13.207 22.451 1.00 85.38 124 LYS A CA 1
ATOM 908 C C . LYS A 1 124 ? -29.791 -11.995 22.182 1.00 85.38 124 LYS A C 1
ATOM 910 O O . LYS A 1 124 ? -30.755 -12.111 21.431 1.00 85.38 124 LYS A O 1
ATOM 915 N N . LYS A 1 125 ? -29.467 -10.839 22.767 1.00 85.69 125 LYS A N 1
ATOM 916 C CA . LYS A 1 125 ? -30.194 -9.573 22.574 1.00 85.69 125 LYS A CA 1
ATOM 917 C C . LYS A 1 125 ? -30.073 -9.004 21.160 1.00 85.69 125 LYS A C 1
ATOM 919 O O . LYS A 1 125 ? -30.949 -8.254 20.742 1.00 85.69 125 LYS A O 1
ATOM 924 N N . GLN A 1 126 ? -28.997 -9.329 20.449 1.00 87.75 126 GLN A N 1
ATOM 925 C CA . GLN A 1 126 ? -28.713 -8.806 19.110 1.00 87.75 126 GLN A CA 1
ATOM 926 C C . GLN A 1 126 ? -29.220 -9.712 17.973 1.00 87.75 126 GLN A C 1
ATOM 928 O O . GLN A 1 126 ? -29.234 -9.273 16.826 1.00 87.75 126 GLN A O 1
ATOM 933 N N . MET A 1 127 ? -29.621 -10.955 18.261 1.00 86.31 127 MET A N 1
ATOM 934 C CA . MET A 1 127 ? -30.104 -11.906 17.251 1.00 86.31 127 MET A CA 1
ATOM 935 C C . MET A 1 127 ? -31.483 -11.530 16.712 1.00 86.31 127 MET A C 1
ATOM 937 O O . MET A 1 127 ? -32.405 -11.257 17.481 1.00 86.31 127 MET A O 1
ATOM 941 N N . ASP A 1 128 ? -31.640 -11.612 15.392 1.00 83.44 128 ASP A N 1
ATOM 942 C CA . ASP A 1 128 ? -32.933 -11.526 14.721 1.00 83.44 128 ASP A CA 1
ATOM 943 C C . ASP A 1 128 ? -33.409 -12.900 14.213 1.00 83.44 128 ASP A C 1
ATOM 945 O O . ASP A 1 128 ? -32.673 -13.891 14.191 1.00 83.44 128 ASP A O 1
ATOM 949 N N . LEU A 1 129 ? -34.695 -12.980 13.860 1.00 81.19 129 LEU A N 1
ATOM 950 C CA . LEU A 1 129 ? -35.312 -14.227 13.410 1.00 81.19 129 LEU A CA 1
ATOM 951 C C . LEU A 1 129 ? -34.698 -14.762 12.098 1.00 81.19 129 LEU A C 1
ATOM 953 O O . LEU A 1 129 ? -34.449 -15.968 12.039 1.00 81.19 129 LEU A O 1
ATOM 957 N N . PRO A 1 130 ? -34.411 -13.931 11.074 1.00 82.44 130 PRO A N 1
ATOM 958 C CA . PRO A 1 130 ? -33.752 -14.399 9.856 1.00 82.44 130 PRO A CA 1
ATOM 959 C C . PRO A 1 130 ? -32.373 -15.025 10.096 1.00 82.44 130 PRO A C 1
ATOM 961 O O . PRO A 1 130 ? -32.111 -16.108 9.577 1.00 82.44 130 PRO A O 1
ATOM 964 N N . ALA A 1 131 ? -31.507 -14.408 10.910 1.00 79.25 131 ALA A N 1
ATOM 965 C CA . ALA A 1 131 ? -30.183 -14.956 11.207 1.00 79.25 131 ALA A CA 1
ATOM 966 C C . ALA A 1 131 ? -30.270 -16.309 11.930 1.00 79.25 131 ALA A C 1
ATOM 968 O O . ALA A 1 131 ? -29.481 -17.216 11.657 1.00 79.25 131 ALA A O 1
ATOM 969 N N . LEU A 1 132 ? -31.256 -16.470 12.820 1.00 80.25 132 LEU A N 1
ATOM 970 C CA . LEU A 1 132 ? -31.531 -17.742 13.490 1.00 80.25 132 LEU A CA 1
ATOM 971 C C . LEU A 1 132 ? -32.022 -18.816 12.511 1.00 80.25 132 LEU A C 1
ATOM 973 O O . LEU A 1 132 ? -31.579 -19.960 12.594 1.00 80.25 132 LEU A O 1
ATOM 977 N N . GLN A 1 133 ? -32.915 -18.464 11.583 1.00 82.12 133 GLN A N 1
ATOM 978 C CA . GLN A 1 133 ? -33.427 -19.392 10.569 1.00 82.12 133 GLN A CA 1
ATOM 979 C C . GLN A 1 133 ? -32.326 -19.854 9.612 1.00 82.12 133 GLN A C 1
ATOM 981 O O . GLN A 1 133 ? -32.205 -21.054 9.368 1.00 82.12 133 GLN A O 1
ATOM 986 N N . ASP A 1 134 ? -31.500 -18.928 9.121 1.00 80.00 134 ASP A N 1
ATOM 987 C CA . ASP A 1 134 ? -30.347 -19.249 8.276 1.00 80.00 134 ASP A CA 1
ATOM 988 C C . ASP A 1 134 ? -29.360 -20.175 9.000 1.00 80.00 134 ASP A C 1
ATOM 990 O O . ASP A 1 134 ? -28.906 -21.183 8.455 1.00 80.00 134 ASP A O 1
ATOM 994 N N . TYR A 1 135 ? -29.074 -19.883 10.268 1.00 78.12 135 TYR A N 1
ATOM 995 C CA . TYR A 1 135 ? -28.209 -20.724 11.083 1.00 78.12 135 TYR A CA 1
ATOM 996 C C . TYR A 1 135 ? -28.771 -22.146 11.263 1.00 78.12 135 TYR A C 1
ATOM 998 O O . TYR A 1 135 ? -28.049 -23.123 11.052 1.00 78.12 135 TYR A O 1
ATOM 1006 N N . VAL A 1 136 ? -30.060 -22.280 11.601 1.00 80.38 136 VAL A N 1
ATOM 1007 C CA . VAL A 1 136 ? -30.727 -23.589 11.727 1.00 80.38 136 VAL A CA 1
ATOM 1008 C C . VAL A 1 136 ? -30.695 -24.349 10.402 1.00 80.38 136 VAL A C 1
ATOM 1010 O O . VAL A 1 136 ? -30.391 -25.540 10.396 1.00 80.38 136 VAL A O 1
ATOM 1013 N N . ALA A 1 137 ? -30.922 -23.667 9.277 1.00 81.19 137 ALA A N 1
ATOM 1014 C CA . ALA A 1 137 ? -30.843 -24.275 7.953 1.00 81.19 137 ALA A CA 1
ATOM 1015 C C . ALA A 1 137 ? -29.433 -24.801 7.627 1.00 81.19 137 ALA A C 1
ATOM 1017 O O . ALA A 1 137 ? -29.303 -25.866 7.026 1.00 81.19 137 ALA A O 1
ATOM 1018 N N . ARG A 1 138 ? -28.372 -24.098 8.051 1.00 79.19 138 ARG A N 1
ATOM 1019 C CA . ARG A 1 138 ? -26.975 -24.518 7.833 1.00 79.19 138 ARG A CA 1
ATOM 1020 C C . ARG A 1 138 ? -26.506 -25.647 8.751 1.00 79.19 138 ARG A C 1
ATOM 1022 O O . ARG A 1 138 ? -25.631 -26.412 8.351 1.00 79.19 138 ARG A O 1
ATOM 1029 N N . LYS A 1 139 ? -27.006 -25.717 9.989 1.00 74.69 139 LYS A N 1
ATOM 1030 C CA . LYS A 1 139 ? -26.453 -26.586 11.049 1.00 74.69 139 LYS A CA 1
ATOM 1031 C C . LYS A 1 139 ? -27.372 -27.723 11.508 1.00 74.69 139 LYS A C 1
ATOM 1033 O O . LYS A 1 139 ? -26.914 -28.586 12.251 1.00 74.69 139 LYS A O 1
ATOM 1038 N N . GLY A 1 140 ? -28.632 -27.762 11.072 1.00 74.25 140 GLY A N 1
ATOM 1039 C CA . GLY A 1 140 ? -29.559 -28.851 11.399 1.00 74.25 140 GLY A CA 1
ATOM 1040 C C . GLY A 1 140 ? -29.746 -29.045 12.910 1.00 74.25 140 GLY A C 1
ATOM 1041 O O . GLY A 1 140 ? -29.853 -28.074 13.659 1.00 74.25 140 GLY A O 1
ATOM 1042 N N . ASP A 1 141 ? -29.752 -30.295 13.377 1.00 66.88 141 ASP A N 1
ATOM 1043 C CA . ASP A 1 141 ? -30.044 -30.655 14.778 1.00 66.88 141 ASP A CA 1
ATOM 1044 C C . ASP A 1 141 ? -29.016 -30.123 15.802 1.00 66.88 141 ASP A C 1
ATOM 1046 O O . ASP A 1 141 ? -29.333 -29.932 16.987 1.00 66.88 141 ASP A O 1
ATOM 1050 N N . GLU A 1 142 ? -27.788 -29.824 15.360 1.00 59.38 142 GLU A N 1
ATOM 1051 C CA . GLU A 1 142 ? -26.764 -29.179 16.193 1.00 59.38 142 GLU A CA 1
ATOM 1052 C C . GLU A 1 142 ? -27.161 -27.741 16.564 1.00 59.38 142 GLU A C 1
ATOM 1054 O O . GLU A 1 142 ? -26.837 -27.258 17.656 1.00 59.38 142 GLU A O 1
ATOM 1059 N N . ALA A 1 143 ? -27.933 -27.067 15.702 1.00 68.44 143 ALA A N 1
ATOM 1060 C CA . ALA A 1 143 ? -28.396 -25.706 15.941 1.00 68.44 143 ALA A CA 1
ATOM 1061 C C . ALA A 1 143 ? -29.333 -25.624 17.150 1.00 68.44 143 ALA A C 1
ATOM 1063 O O . ALA A 1 143 ? -29.221 -24.718 17.976 1.00 68.44 143 ALA A O 1
ATOM 1064 N N . THR A 1 144 ? -30.239 -26.593 17.288 1.00 67.94 144 THR A N 1
ATOM 1065 C CA . THR A 1 144 ? -31.255 -26.601 18.346 1.00 67.94 144 THR A CA 1
ATOM 1066 C C . THR A 1 144 ? -30.637 -26.747 19.737 1.00 67.94 144 THR A C 1
ATOM 1068 O O . THR A 1 144 ? -31.086 -26.103 20.686 1.00 67.94 144 THR A O 1
ATOM 1071 N N . HIS A 1 145 ? -29.589 -27.562 19.872 1.00 64.38 145 HIS A N 1
ATOM 1072 C CA . HIS A 1 145 ? -28.891 -27.759 21.144 1.00 64.38 145 HIS A CA 1
ATOM 1073 C C .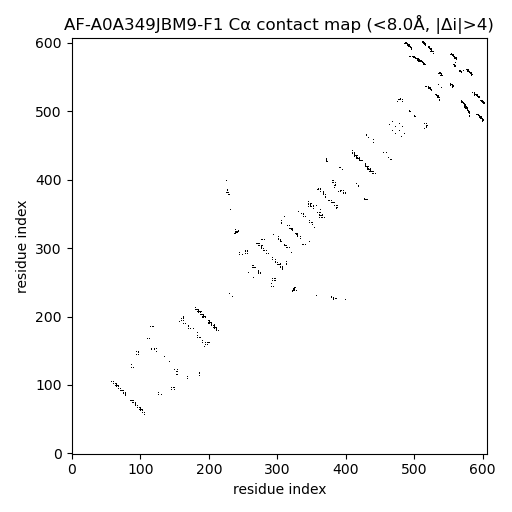 HIS A 1 145 ? -28.099 -26.516 21.561 1.00 64.38 145 HIS A C 1
ATOM 1075 O O . HIS A 1 145 ? -28.150 -26.121 22.728 1.00 64.38 145 HIS A O 1
ATOM 1081 N N . ALA A 1 146 ? -27.419 -25.870 20.609 1.00 66.31 146 ALA A N 1
ATOM 1082 C CA . ALA A 1 146 ? -26.691 -24.631 20.859 1.00 66.31 146 ALA A CA 1
ATOM 1083 C C . ALA A 1 146 ? -27.630 -23.493 21.295 1.00 66.31 146 ALA A C 1
ATOM 1085 O O . ALA A 1 146 ? -27.375 -22.838 22.305 1.00 66.31 146 ALA A O 1
ATOM 1086 N N . LEU A 1 147 ? -28.762 -23.320 20.602 1.00 73.12 147 LEU A N 1
ATOM 1087 C CA . LEU A 1 147 ? -29.747 -22.284 20.928 1.00 73.12 147 LEU A CA 1
ATOM 1088 C C . LEU A 1 147 ? -30.375 -22.483 22.315 1.00 73.12 147 LEU A C 1
ATOM 1090 O O . LEU A 1 147 ? -30.504 -21.518 23.066 1.00 73.12 147 LEU A O 1
ATOM 1094 N N . LYS A 1 148 ? -30.687 -23.727 22.706 1.00 75.25 148 LYS A N 1
ATOM 1095 C CA . LYS A 1 148 ? -31.187 -24.036 24.060 1.00 75.25 148 LYS A CA 1
ATOM 1096 C C . LYS A 1 148 ? -30.173 -23.693 25.152 1.00 75.25 148 LYS A C 1
ATOM 1098 O O . LYS A 1 148 ? -30.547 -23.141 26.184 1.00 75.25 148 LYS A O 1
ATOM 1103 N N . ALA A 1 149 ? -28.899 -24.022 24.939 1.00 67.19 149 ALA A N 1
ATOM 1104 C CA . ALA A 1 149 ? -27.840 -23.721 25.901 1.00 67.19 149 ALA A CA 1
ATOM 1105 C C . ALA A 1 149 ? -27.626 -22.206 26.065 1.00 67.19 149 ALA A C 1
ATOM 1107 O O . ALA A 1 149 ? -27.410 -21.732 27.178 1.00 67.19 149 ALA A O 1
ATOM 1108 N N . MET A 1 150 ? -27.761 -21.439 24.983 1.00 72.06 150 MET A N 1
ATOM 1109 C CA . MET A 1 150 ? -27.721 -19.976 25.029 1.00 72.06 150 MET A CA 1
ATOM 1110 C C . MET A 1 150 ? -28.922 -19.378 25.775 1.00 72.06 150 MET A C 1
ATOM 1112 O O . MET A 1 150 ? -28.739 -18.500 26.620 1.00 72.06 150 MET A O 1
ATOM 1116 N N . ASP A 1 151 ? -30.141 -19.861 25.501 1.00 75.56 151 ASP A N 1
ATOM 1117 C CA . ASP A 1 151 ? -31.357 -19.404 26.188 1.00 75.56 151 ASP A CA 1
ATOM 1118 C C . ASP A 1 151 ? -31.272 -19.647 27.697 1.00 75.56 151 ASP A C 1
ATOM 1120 O O . ASP A 1 151 ? -31.656 -18.779 28.480 1.00 75.56 151 ASP A O 1
ATOM 1124 N N . ALA A 1 152 ? -30.697 -20.778 28.114 1.00 74.56 152 ALA A N 1
ATOM 1125 C CA . ALA A 1 152 ? -30.491 -21.087 29.525 1.00 74.56 152 ALA A CA 1
ATOM 1126 C C . ALA A 1 152 ? -29.609 -20.047 30.239 1.00 74.56 152 ALA A C 1
ATOM 1128 O O . ALA A 1 152 ? -29.899 -19.699 31.379 1.00 74.56 152 ALA A O 1
ATOM 1129 N N . VAL A 1 153 ? -28.575 -19.513 29.578 1.00 69.12 153 VAL A N 1
ATOM 1130 C CA . VAL A 1 153 ? -27.678 -18.495 30.160 1.00 69.12 153 VAL A CA 1
ATOM 1131 C C . VAL A 1 153 ? -28.319 -17.104 30.169 1.00 69.12 153 VAL A C 1
ATOM 1133 O O . VAL A 1 153 ? -28.202 -16.363 31.150 1.00 69.12 153 VAL A O 1
ATOM 1136 N N . ALA A 1 154 ? -29.029 -16.742 29.100 1.00 65.12 154 ALA A N 1
ATOM 1137 C CA . ALA A 1 154 ? -29.689 -15.442 28.997 1.00 65.12 154 ALA A CA 1
ATOM 1138 C C . ALA A 1 154 ? -30.915 -15.322 29.922 1.00 65.12 154 ALA A C 1
ATOM 1140 O O . ALA A 1 154 ? -31.198 -14.238 30.428 1.00 65.12 154 ALA A O 1
ATOM 1141 N N . ALA A 1 155 ? -31.626 -16.426 30.172 1.00 71.25 155 ALA A N 1
ATOM 1142 C CA . ALA A 1 155 ? -32.841 -16.451 30.987 1.00 71.25 155 ALA A CA 1
ATOM 1143 C C . ALA A 1 155 ? -32.589 -16.569 32.500 1.00 71.25 155 ALA A C 1
ATOM 1145 O O . ALA A 1 155 ? -33.556 -16.556 33.267 1.00 71.25 155 ALA A O 1
ATOM 1146 N N . VAL A 1 156 ? -31.328 -16.682 32.945 1.00 74.50 156 VAL A N 1
ATOM 1147 C CA . VAL A 1 156 ? -30.995 -16.738 34.377 1.00 74.50 156 VAL A CA 1
ATOM 1148 C C . VAL A 1 156 ? -31.559 -15.497 35.066 1.00 74.50 156 VAL A C 1
ATOM 1150 O O . VAL A 1 156 ? -31.110 -14.381 34.809 1.00 74.50 156 VAL A O 1
ATOM 1153 N N . LYS A 1 157 ? -32.543 -15.682 35.948 1.00 72.81 157 LYS A N 1
ATOM 1154 C CA . LYS A 1 157 ? -33.001 -14.624 36.849 1.00 72.81 157 LYS A CA 1
ATOM 1155 C C . LYS A 1 157 ? -32.037 -14.546 38.018 1.00 72.81 157 LYS A C 1
ATOM 1157 O O . LYS A 1 157 ? -31.751 -15.561 38.645 1.00 72.81 157 LYS A O 1
ATOM 1162 N N . VAL A 1 158 ? -31.554 -13.343 38.279 1.00 82.44 158 VAL A N 1
ATOM 1163 C CA . VAL A 1 158 ? -30.588 -13.073 39.337 1.00 82.44 158 VAL A CA 1
ATOM 1164 C C . VAL A 1 158 ? -31.285 -12.283 40.437 1.00 82.44 158 VAL A C 1
ATOM 1166 O O . VAL A 1 158 ? -32.093 -11.401 40.141 1.00 82.44 158 VAL A O 1
ATOM 1169 N N . ASP A 1 159 ? -31.012 -12.628 41.693 1.00 86.25 159 ASP A N 1
ATOM 1170 C CA . ASP A 1 159 ? -31.585 -11.922 42.836 1.00 86.25 159 ASP A CA 1
ATOM 1171 C C . ASP A 1 159 ? -31.082 -10.471 42.891 1.00 86.25 159 ASP A C 1
ATOM 1173 O O . ASP A 1 159 ? -29.916 -10.193 42.607 1.00 86.25 159 ASP A O 1
ATOM 1177 N N . ALA A 1 160 ? -31.951 -9.532 43.273 1.00 84.75 160 ALA A N 1
ATOM 1178 C CA . ALA A 1 160 ? -31.615 -8.109 43.319 1.00 84.75 160 ALA A CA 1
ATOM 1179 C C . ALA A 1 160 ? -30.428 -7.796 44.253 1.00 84.75 160 ALA A C 1
ATOM 1181 O O . ALA A 1 160 ? -29.718 -6.814 44.026 1.00 84.75 160 ALA A O 1
ATOM 1182 N N . SER A 1 161 ? -30.181 -8.633 45.268 1.00 88.69 161 SER A N 1
ATOM 1183 C CA . SER A 1 161 ? -29.029 -8.512 46.170 1.00 88.69 161 SER A CA 1
ATOM 1184 C C . SER A 1 161 ? -27.676 -8.673 45.462 1.00 88.69 161 SER A C 1
ATOM 1186 O O . SER A 1 161 ? -26.681 -8.107 45.918 1.00 88.69 161 SER A O 1
ATOM 1188 N N . GLU A 1 162 ? -27.615 -9.348 44.308 1.00 90.50 162 GLU A N 1
ATOM 1189 C CA . GLU A 1 162 ? -26.360 -9.551 43.574 1.00 90.50 162 GLU A CA 1
ATOM 1190 C C . GLU A 1 162 ? -25.937 -8.339 42.727 1.00 90.50 162 GLU A C 1
ATOM 1192 O O . GLU A 1 162 ? -24.815 -8.309 42.208 1.00 90.50 162 GLU A O 1
ATOM 1197 N N . ALA A 1 163 ? -26.786 -7.309 42.608 1.00 91.94 163 ALA A N 1
ATOM 1198 C CA . ALA A 1 163 ? -26.533 -6.141 41.763 1.00 91.94 163 ALA A CA 1
ATOM 1199 C C . ALA A 1 163 ? -25.187 -5.458 42.072 1.00 91.94 163 ALA A C 1
ATOM 1201 O O . ALA A 1 163 ? -24.471 -5.045 41.158 1.00 91.94 163 ALA A O 1
ATOM 1202 N N . ALA A 1 164 ? -24.804 -5.388 43.353 1.00 94.38 164 ALA A N 1
ATOM 1203 C CA . ALA A 1 164 ? -23.522 -4.831 43.784 1.00 94.38 164 ALA A CA 1
ATOM 1204 C C . ALA A 1 164 ? -22.317 -5.642 43.277 1.00 94.38 164 ALA A C 1
ATOM 1206 O O . ALA A 1 164 ? -21.337 -5.059 42.819 1.00 94.38 164 ALA A O 1
ATOM 1207 N N . SER A 1 165 ? -22.403 -6.974 43.309 1.00 92.12 165 SER A N 1
ATOM 1208 C CA . SER A 1 165 ? -21.326 -7.867 42.867 1.00 92.12 165 SER A CA 1
ATOM 1209 C C . SER A 1 165 ? -21.131 -7.812 41.349 1.00 92.12 165 SER A C 1
ATOM 1211 O O . SER A 1 165 ? -20.008 -7.679 40.858 1.00 92.12 165 SER A O 1
ATOM 1213 N N . TYR A 1 166 ? -22.225 -7.832 40.581 1.00 92.31 166 TYR A N 1
ATOM 1214 C CA . TYR A 1 166 ? -22.170 -7.673 39.124 1.00 92.31 166 TYR A CA 1
ATOM 1215 C C . TYR A 1 166 ? -21.585 -6.319 38.720 1.00 92.31 166 TYR A C 1
ATOM 1217 O O . TYR A 1 166 ? -20.696 -6.264 37.869 1.00 92.31 166 TYR A O 1
ATOM 1225 N N . PHE A 1 167 ? -22.030 -5.241 39.370 1.00 95.31 167 PHE A N 1
ATOM 1226 C CA . PHE A 1 167 ? -21.494 -3.906 39.130 1.00 95.31 167 PHE A CA 1
ATOM 1227 C C . PHE A 1 167 ? -19.997 -3.822 39.460 1.00 95.31 167 PHE A C 1
ATOM 1229 O O . PHE A 1 167 ? -19.219 -3.345 38.639 1.00 95.31 167 PHE A O 1
ATOM 1236 N N . ALA A 1 168 ? -19.566 -4.356 40.608 1.00 95.00 168 ALA A N 1
ATOM 1237 C CA . ALA A 1 168 ? -18.159 -4.361 41.008 1.00 95.00 168 ALA A CA 1
ATOM 1238 C C . ALA A 1 168 ? -17.262 -5.124 40.018 1.00 95.00 168 ALA A C 1
ATOM 1240 O O . ALA A 1 168 ? -16.156 -4.677 39.720 1.00 95.00 168 ALA A O 1
ATOM 1241 N N . ARG A 1 169 ? -17.739 -6.242 39.451 1.00 93.12 169 ARG A N 1
ATOM 1242 C CA . ARG A 1 169 ? -17.012 -6.970 38.395 1.00 93.12 169 ARG A CA 1
ATOM 1243 C C . ARG A 1 169 ? -16.894 -6.156 37.105 1.00 93.12 169 ARG A C 1
ATOM 1245 O O . ARG A 1 169 ? -15.840 -6.180 36.469 1.00 93.12 169 ARG A O 1
ATOM 1252 N N . ALA A 1 170 ? -17.946 -5.433 36.720 1.00 94.56 170 ALA A N 1
ATOM 1253 C CA . ALA A 1 170 ? -17.907 -4.545 35.560 1.00 94.56 170 ALA A CA 1
ATOM 1254 C C . ALA A 1 170 ? -16.937 -3.364 35.776 1.00 94.56 170 ALA A C 1
ATOM 1256 O O . ALA A 1 170 ? -16.127 -3.088 34.892 1.00 94.56 170 ALA A O 1
ATOM 1257 N N . GLU A 1 171 ? -16.934 -2.742 36.962 1.00 96.38 171 GLU A N 1
ATOM 1258 C CA . GLU A 1 171 ? -15.967 -1.694 37.338 1.00 96.38 171 GLU A CA 1
ATOM 1259 C C . GLU A 1 171 ? -14.527 -2.219 37.350 1.00 96.38 171 GLU A C 1
ATOM 1261 O O . GLU A 1 171 ? -13.646 -1.596 36.761 1.00 96.38 171 GLU A O 1
ATOM 1266 N N . LYS A 1 172 ? -14.284 -3.392 37.955 1.00 95.12 172 LYS A N 1
ATOM 1267 C CA . LYS A 1 172 ? -12.961 -4.038 37.966 1.00 95.12 172 LYS A CA 1
ATOM 1268 C C . LYS A 1 172 ? -12.442 -4.232 36.543 1.00 95.12 172 LYS A C 1
ATOM 1270 O O . LYS A 1 172 ? -11.304 -3.875 36.248 1.00 95.12 172 LYS A O 1
ATOM 1275 N N . PHE A 1 173 ? -13.282 -4.758 35.649 1.00 93.50 173 PHE A N 1
ATOM 1276 C CA . PHE A 1 173 ? -12.905 -4.934 34.251 1.00 93.50 173 PHE A CA 1
ATOM 1277 C C . PHE A 1 173 ? -12.607 -3.594 33.570 1.00 93.50 173 PHE A C 1
ATOM 1279 O O . PHE A 1 173 ? -11.571 -3.475 32.920 1.00 93.50 173 PHE A O 1
ATOM 1286 N N . ALA A 1 174 ? -13.474 -2.591 33.731 1.00 95.38 174 ALA A N 1
ATOM 1287 C CA . ALA A 1 174 ? -13.292 -1.278 33.119 1.00 95.38 174 ALA A CA 1
ATOM 1288 C C . ALA A 1 174 ? -12.009 -0.580 33.598 1.00 95.38 174 ALA A C 1
ATOM 1290 O O . ALA A 1 174 ? -11.290 -0.007 32.782 1.00 95.38 174 ALA A O 1
ATOM 1291 N N . GLY A 1 175 ? -11.677 -0.692 34.888 1.00 95.56 175 GLY A N 1
ATOM 1292 C CA . GLY A 1 175 ? -10.445 -0.144 35.458 1.00 95.56 175 GLY A CA 1
ATOM 1293 C C . GLY A 1 175 ? -9.174 -0.772 34.881 1.00 95.56 175 GLY A C 1
ATOM 1294 O O . GLY A 1 175 ? -8.180 -0.077 34.693 1.00 95.56 175 GLY A O 1
ATOM 1295 N N . SER A 1 176 ? -9.202 -2.067 34.548 1.00 94.31 176 SER A N 1
ATOM 1296 C CA . SER 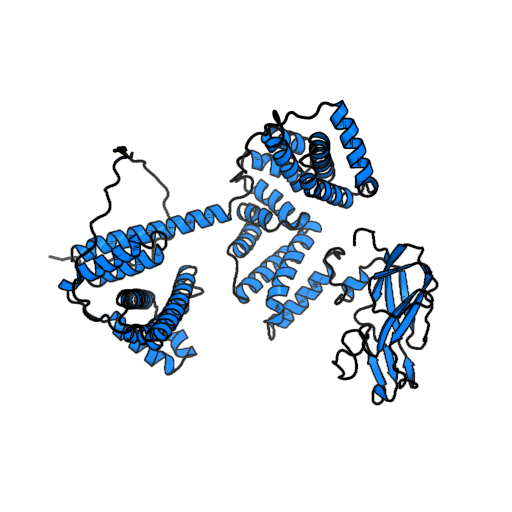A 1 176 ? -8.062 -2.760 33.927 1.00 94.31 176 SER A CA 1
ATOM 1297 C C . SER A 1 176 ? -8.048 -2.706 32.392 1.00 94.31 176 SER A C 1
ATOM 1299 O O . SER A 1 176 ? -7.024 -3.025 31.795 1.00 94.31 176 SER A O 1
ATOM 1301 N N . ASN A 1 177 ? -9.151 -2.312 31.744 1.00 93.50 177 ASN A N 1
ATOM 1302 C CA . ASN A 1 177 ? -9.332 -2.399 30.288 1.00 93.50 177 ASN A CA 1
ATOM 1303 C C . ASN A 1 177 ? -9.967 -1.128 29.702 1.00 93.50 177 ASN A C 1
ATOM 1305 O O . ASN A 1 177 ? -10.880 -1.213 28.883 1.00 93.50 177 ASN A O 1
ATOM 1309 N N . ALA A 1 178 ? -9.492 0.055 30.106 1.00 93.31 178 ALA A N 1
ATOM 1310 C CA . ALA A 1 178 ? -10.110 1.349 29.783 1.00 93.31 178 ALA A CA 1
ATOM 1311 C C . ALA A 1 178 ? -10.395 1.585 28.281 1.00 93.31 178 ALA A C 1
ATOM 1313 O O . ALA A 1 178 ? -11.352 2.274 27.935 1.00 93.31 178 ALA A O 1
ATOM 1314 N N . GLU A 1 179 ? -9.600 0.982 27.392 1.00 92.25 179 GLU A N 1
ATOM 1315 C CA . GLU A 1 179 ? -9.705 1.109 25.932 1.00 92.25 179 GLU A CA 1
ATOM 1316 C C . GLU A 1 179 ? -10.660 0.105 25.261 1.00 92.25 179 GLU A C 1
ATOM 1318 O O . GLU A 1 179 ? -10.959 0.249 24.066 1.00 92.25 179 GLU A O 1
ATOM 1323 N N . ASP A 1 180 ? -11.137 -0.907 25.995 1.00 92.50 180 ASP A N 1
ATOM 1324 C CA . ASP A 1 180 ? -12.069 -1.928 25.502 1.00 92.50 180 ASP A CA 1
ATOM 1325 C C . ASP A 1 180 ? -13.523 -1.490 25.707 1.00 92.50 180 ASP A C 1
ATOM 1327 O O . ASP A 1 180 ? -14.321 -2.083 26.439 1.00 92.50 180 ASP A O 1
ATOM 1331 N N . HIS A 1 181 ? -13.869 -0.385 25.052 1.00 94.38 181 HIS A N 1
ATOM 1332 C CA . HIS A 1 181 ? -15.178 0.245 25.180 1.00 94.38 181 HIS A CA 1
ATOM 1333 C C . HIS A 1 181 ? -16.342 -0.687 24.805 1.00 94.38 181 HIS A C 1
ATOM 1335 O O . HIS A 1 181 ? -17.429 -0.556 25.367 1.00 94.38 181 HIS A O 1
ATOM 1341 N N . LEU A 1 182 ? -16.130 -1.644 23.891 1.00 92.69 182 LEU A N 1
ATOM 1342 C CA . LEU A 1 182 ? -17.151 -2.626 23.523 1.00 92.69 182 LEU A CA 1
ATOM 1343 C C . LEU A 1 182 ? -17.431 -3.582 24.687 1.00 92.69 182 LEU A C 1
ATOM 1345 O O . LEU A 1 182 ? -18.586 -3.725 25.084 1.00 92.69 182 LEU A O 1
ATOM 1349 N N . GLN A 1 183 ? -16.396 -4.199 25.264 1.00 93.19 183 GLN A N 1
ATOM 1350 C CA . GLN A 1 183 ? -16.586 -5.141 26.365 1.00 93.19 183 GLN A CA 1
ATOM 1351 C C . GLN A 1 183 ? -17.063 -4.439 27.645 1.00 93.19 183 GLN A C 1
ATOM 1353 O O . GLN A 1 183 ? -17.889 -4.990 28.377 1.00 93.19 183 GLN A O 1
ATOM 1358 N N . ILE A 1 184 ? -16.605 -3.207 27.893 1.00 95.81 184 ILE A N 1
ATOM 1359 C CA . ILE A 1 184 ? -17.122 -2.361 28.978 1.00 95.81 184 ILE A CA 1
ATOM 1360 C C . ILE A 1 184 ? -18.626 -2.132 28.792 1.00 95.81 184 ILE A C 1
ATOM 1362 O O . ILE A 1 184 ? -19.400 -2.370 29.722 1.00 95.81 184 ILE A O 1
ATOM 1366 N N . ALA A 1 185 ? -19.058 -1.722 27.594 1.00 95.56 185 ALA A N 1
ATOM 1367 C CA . ALA A 1 185 ? -20.472 -1.507 27.303 1.00 95.56 185 ALA A CA 1
ATOM 1368 C C . ALA A 1 185 ? -21.297 -2.785 27.510 1.00 95.56 185 ALA A C 1
ATOM 1370 O O . ALA A 1 185 ? -22.323 -2.738 28.182 1.00 95.56 185 ALA A O 1
ATOM 1371 N N . ILE A 1 186 ? -20.831 -3.926 26.992 1.00 94.44 186 ILE A N 1
ATOM 1372 C CA . ILE A 1 186 ? -21.500 -5.229 27.127 1.00 94.44 186 ILE A CA 1
ATOM 1373 C C . ILE A 1 186 ? -21.707 -5.600 28.601 1.00 94.44 186 ILE A C 1
ATOM 1375 O O . ILE A 1 186 ? -22.828 -5.915 29.004 1.00 94.44 186 ILE A O 1
ATOM 1379 N N . ARG A 1 187 ? -20.651 -5.519 29.423 1.00 95.00 187 ARG A N 1
ATOM 1380 C CA . ARG A 1 187 ? -20.714 -5.887 30.847 1.00 95.00 187 ARG A CA 1
ATOM 1381 C C . ARG A 1 187 ? -21.671 -4.986 31.624 1.00 95.00 187 ARG A C 1
ATOM 1383 O O . ARG A 1 187 ? -22.496 -5.489 32.377 1.00 95.00 187 ARG A O 1
ATOM 1390 N N . PHE A 1 188 ? -21.611 -3.670 31.427 1.00 96.69 188 PHE A N 1
ATOM 1391 C CA . PHE A 1 188 ? -22.524 -2.758 32.119 1.00 96.69 188 PHE A CA 1
ATOM 1392 C C . PHE A 1 188 ? -23.974 -2.854 31.615 1.00 96.69 188 PHE A C 1
ATOM 1394 O O . PHE A 1 188 ? -24.894 -2.682 32.411 1.00 96.69 188 PHE A O 1
ATOM 1401 N N . LEU A 1 189 ? -24.208 -3.180 30.339 1.00 94.81 189 LEU A N 1
ATOM 1402 C CA . LEU A 1 189 ? -25.564 -3.413 29.821 1.00 94.81 189 LEU A CA 1
ATOM 1403 C C . LEU A 1 189 ? -26.198 -4.657 30.430 1.00 94.81 189 LEU A C 1
ATOM 1405 O O . LEU A 1 189 ? -27.378 -4.621 30.767 1.00 94.81 189 LEU A O 1
ATOM 1409 N N . GLU A 1 190 ? -25.420 -5.719 30.645 1.00 92.19 190 GLU A N 1
ATOM 1410 C CA . GLU A 1 190 ? -25.906 -6.878 31.390 1.00 92.19 190 GLU A CA 1
ATOM 1411 C C . GLU A 1 190 ? -26.387 -6.467 32.791 1.00 92.19 190 GLU A C 1
ATOM 1413 O O . GLU A 1 190 ? -27.507 -6.802 33.174 1.00 92.19 190 GLU A O 1
ATOM 1418 N N . VAL A 1 191 ? -25.589 -5.696 33.542 1.00 94.31 191 VAL A N 1
ATOM 1419 C CA . VAL A 1 191 ? -25.985 -5.227 34.884 1.00 94.31 191 VAL A CA 1
ATOM 1420 C C . VAL A 1 191 ? -27.239 -4.349 34.816 1.00 94.31 191 VAL A C 1
ATOM 1422 O O . VAL A 1 191 ? -28.175 -4.545 35.590 1.00 94.31 191 VAL A O 1
ATOM 1425 N N . ALA A 1 192 ? -27.287 -3.403 33.879 1.00 94.25 192 ALA A N 1
ATOM 1426 C CA . ALA A 1 192 ? -28.422 -2.499 33.711 1.00 94.25 192 ALA A CA 1
ATOM 1427 C C . ALA A 1 192 ? -29.734 -3.247 33.432 1.00 94.25 192 ALA A C 1
ATOM 1429 O O . ALA A 1 192 ? -30.780 -2.901 33.983 1.00 94.25 192 ALA A O 1
ATOM 1430 N N . GLU A 1 193 ? -29.680 -4.280 32.593 1.00 91.06 193 GLU A N 1
ATOM 1431 C CA . GLU A 1 193 ? -30.865 -5.020 32.171 1.00 91.06 193 GLU A CA 1
ATOM 1432 C C . GLU A 1 193 ? -31.266 -6.148 33.128 1.00 91.06 193 GLU A C 1
ATOM 1434 O O . GLU A 1 193 ? -32.455 -6.457 33.223 1.00 91.06 193 GLU A O 1
ATOM 1439 N N . ARG A 1 194 ? -30.316 -6.755 33.853 1.00 89.31 194 ARG A N 1
ATOM 1440 C CA . ARG A 1 194 ? -30.621 -7.754 34.892 1.00 89.31 194 ARG A CA 1
ATOM 1441 C C . ARG A 1 194 ? -31.214 -7.124 36.151 1.00 89.31 194 ARG A C 1
ATOM 1443 O O . ARG A 1 194 ? -32.030 -7.766 36.806 1.00 89.31 194 ARG A O 1
ATOM 1450 N N . PHE A 1 195 ? -30.843 -5.880 36.468 1.00 92.44 195 PHE A N 1
ATOM 1451 C CA . PHE A 1 195 ? -31.256 -5.189 37.695 1.00 92.44 195 PHE A CA 1
ATOM 1452 C C . PHE A 1 195 ? -32.009 -3.875 37.413 1.00 92.44 195 PHE A C 1
ATOM 1454 O O . PHE A 1 195 ? -31.581 -2.802 37.861 1.00 92.44 195 PHE A O 1
ATOM 1461 N N . PRO A 1 196 ? -33.141 -3.916 36.683 1.00 90.12 196 PRO A N 1
ATOM 1462 C CA . PRO A 1 196 ? -33.897 -2.713 36.367 1.00 90.12 196 PRO A CA 1
ATOM 1463 C C . PRO A 1 196 ? -34.428 -2.058 37.651 1.00 90.12 196 PRO A C 1
ATOM 1465 O O . PRO A 1 196 ? -35.038 -2.712 38.494 1.00 90.12 196 PRO A O 1
ATOM 1468 N N . GLY A 1 197 ? -34.204 -0.751 37.799 1.00 86.62 197 GLY A N 1
ATOM 1469 C CA . GLY A 1 197 ? -34.659 0.033 38.956 1.00 86.62 197 GLY A CA 1
ATOM 1470 C C . GLY A 1 197 ? -33.741 -0.007 40.184 1.00 86.62 197 GLY A C 1
ATOM 1471 O O . GLY A 1 197 ? -33.922 0.809 41.084 1.00 86.62 197 GLY A O 1
ATOM 1472 N N . ALA A 1 198 ? -32.726 -0.879 40.220 1.00 92.75 198 ALA A N 1
ATOM 1473 C CA . ALA A 1 198 ? -31.680 -0.813 41.238 1.00 92.75 198 ALA A CA 1
ATOM 1474 C C . ALA A 1 198 ? -30.747 0.388 40.991 1.00 92.75 198 ALA A C 1
ATOM 1476 O O . ALA A 1 198 ? -30.511 0.787 39.843 1.00 92.75 198 ALA A O 1
ATOM 1477 N N . THR A 1 199 ? -30.152 0.933 42.056 1.00 94.62 199 THR A N 1
ATOM 1478 C CA . THR A 1 199 ? -29.160 2.019 41.958 1.00 94.62 199 THR A CA 1
ATOM 1479 C C . THR A 1 199 ? -27.985 1.613 41.066 1.00 94.62 199 THR A C 1
ATOM 1481 O O . THR A 1 199 ? -27.618 2.349 40.152 1.00 94.62 199 THR A O 1
ATOM 1484 N N . GLN A 1 200 ? -27.454 0.402 41.266 1.00 96.56 200 GLN A N 1
ATOM 1485 C CA . GLN A 1 200 ? -26.361 -0.160 40.472 1.00 96.56 200 GLN A CA 1
ATOM 1486 C C . GLN A 1 200 ? -26.758 -0.384 39.010 1.00 96.56 200 GLN A C 1
ATOM 1488 O O . GLN A 1 200 ? -25.954 -0.110 38.128 1.00 96.56 200 GLN A O 1
ATOM 1493 N N . GLY A 1 201 ? -27.987 -0.832 38.731 1.00 94.81 201 GLY A N 1
ATOM 1494 C CA . GLY A 1 201 ? -28.476 -0.990 37.356 1.00 94.81 201 GLY A CA 1
ATOM 1495 C C . GLY A 1 201 ? -28.604 0.353 36.629 1.00 94.81 201 GLY A C 1
ATOM 1496 O O . GLY A 1 201 ? -28.210 0.486 35.472 1.00 94.81 201 GLY A O 1
ATOM 1497 N N . THR A 1 202 ? -29.076 1.387 37.333 1.00 95.50 202 THR A N 1
ATOM 1498 C CA . THR A 1 202 ? -29.172 2.753 36.793 1.00 95.50 202 THR A CA 1
ATOM 1499 C C . THR A 1 202 ? -27.793 3.335 36.490 1.00 95.50 202 THR A C 1
ATOM 1501 O O . THR A 1 202 ? -27.590 3.920 35.427 1.00 95.50 202 THR A O 1
ATOM 1504 N N . GLU A 1 203 ? -26.834 3.165 37.402 1.00 97.38 203 GLU A N 1
ATOM 1505 C CA . GLU A 1 203 ? -25.461 3.622 37.185 1.00 97.38 203 GLU A CA 1
ATOM 1506 C C . GLU A 1 203 ? -24.771 2.820 36.077 1.00 97.38 203 GLU A C 1
ATOM 1508 O O . GLU A 1 203 ? -24.132 3.406 35.204 1.00 97.38 203 GLU A O 1
ATOM 1513 N N . ALA A 1 204 ? -24.988 1.503 36.024 1.00 97.31 204 ALA A N 1
ATOM 1514 C CA . ALA A 1 204 ? -24.485 0.656 34.952 1.00 97.31 204 ALA A CA 1
ATOM 1515 C C . ALA A 1 204 ? -24.984 1.125 33.583 1.00 97.31 204 ALA A C 1
ATOM 1517 O O . ALA A 1 204 ? -24.195 1.235 32.651 1.00 97.31 204 ALA A O 1
ATOM 1518 N N . ASN A 1 205 ? -26.258 1.507 33.462 1.00 95.88 205 ASN A N 1
ATOM 1519 C CA . ASN A 1 205 ? -26.784 2.044 32.209 1.00 95.88 205 ASN A CA 1
ATOM 1520 C C . ASN A 1 205 ? -26.043 3.319 31.758 1.00 95.88 205 ASN A C 1
ATOM 1522 O O . ASN A 1 205 ? -25.758 3.483 30.572 1.00 95.88 205 ASN A O 1
ATOM 1526 N N . LYS A 1 206 ? -25.674 4.210 32.691 1.00 97.38 206 LYS A N 1
ATOM 1527 C CA . LYS A 1 206 ? -24.866 5.399 32.363 1.00 97.38 206 LYS A CA 1
ATOM 1528 C C . LYS A 1 206 ? -23.459 5.017 31.905 1.00 97.38 206 LYS A C 1
ATOM 1530 O O . LYS A 1 206 ? -22.992 5.544 30.898 1.00 97.38 206 LYS A O 1
ATOM 1535 N N . ARG A 1 207 ? -22.796 4.092 32.611 1.00 97.69 207 ARG A N 1
ATOM 1536 C CA . ARG A 1 207 ? -21.453 3.600 32.247 1.00 97.69 207 ARG A CA 1
ATOM 1537 C C . ARG A 1 207 ? -21.451 2.917 30.883 1.00 97.69 207 ARG A C 1
ATOM 1539 O O . ARG A 1 207 ? -20.572 3.183 30.067 1.00 97.69 207 ARG A O 1
ATOM 1546 N N . ALA A 1 208 ? -22.469 2.109 30.605 1.00 95.94 208 ALA A N 1
ATOM 1547 C CA . ALA A 1 208 ? -22.690 1.497 29.305 1.00 95.94 208 ALA A CA 1
ATOM 1548 C C . ALA A 1 208 ? -22.833 2.535 28.187 1.00 95.94 208 ALA A C 1
ATOM 1550 O O . ALA A 1 208 ? -22.155 2.427 27.166 1.00 95.94 208 ALA A O 1
ATOM 1551 N N . LEU A 1 209 ? -23.676 3.555 28.383 1.00 96.06 209 LEU A N 1
ATOM 1552 C CA . LEU A 1 209 ? -23.870 4.618 27.397 1.00 96.06 209 LEU A CA 1
ATOM 1553 C C . LEU A 1 209 ? -22.576 5.408 27.153 1.00 96.06 209 LEU A C 1
ATOM 1555 O O . LEU A 1 209 ? -22.231 5.670 26.003 1.00 96.06 209 LEU A O 1
ATOM 1559 N N . ALA A 1 210 ? -21.830 5.738 28.210 1.00 96.94 210 ALA A N 1
ATOM 1560 C CA . ALA A 1 210 ? -20.539 6.414 28.093 1.00 96.94 210 ALA A CA 1
ATOM 1561 C C . ALA A 1 210 ? -19.519 5.568 27.310 1.00 96.94 210 ALA A C 1
ATOM 1563 O O . ALA A 1 210 ? -18.834 6.080 26.425 1.00 96.94 210 ALA A O 1
ATOM 1564 N N . ALA A 1 211 ? -19.457 4.259 27.571 1.00 96.25 211 ALA A N 1
ATOM 1565 C CA . ALA A 1 211 ? -18.599 3.341 26.829 1.00 96.25 211 ALA A CA 1
ATOM 1566 C C . ALA A 1 211 ? -19.021 3.223 25.352 1.00 96.25 211 ALA A C 1
ATOM 1568 O O . ALA A 1 211 ? -18.175 3.272 24.463 1.00 96.25 211 AL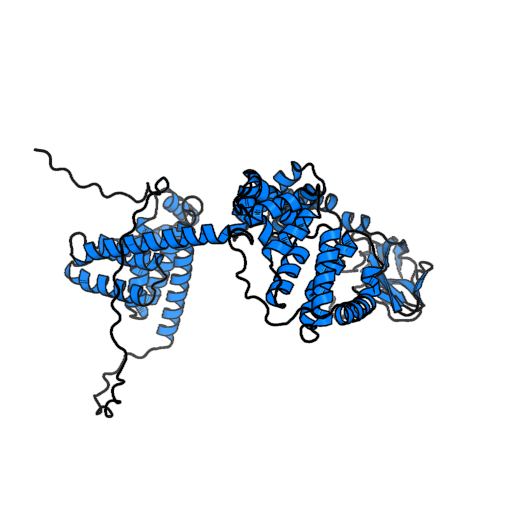A A O 1
ATOM 1569 N N . GLN A 1 212 ? -20.323 3.166 25.055 1.00 91.88 212 GLN A N 1
ATOM 1570 C CA . GLN A 1 212 ? -20.820 3.198 23.674 1.00 91.88 212 GLN A CA 1
ATOM 1571 C C . GLN A 1 212 ? -20.446 4.500 22.952 1.00 91.88 212 GLN A C 1
ATOM 1573 O O . GLN A 1 212 ? -19.991 4.458 21.809 1.00 91.88 212 GLN A O 1
ATOM 1578 N N . GLN A 1 213 ? -20.584 5.651 23.615 1.00 94.75 213 GLN A N 1
ATOM 1579 C CA . GLN A 1 213 ? -20.164 6.944 23.068 1.00 94.75 213 GLN A CA 1
ATOM 1580 C C . GLN A 1 213 ? -18.653 6.984 22.806 1.00 94.75 213 GLN A C 1
ATOM 1582 O O . GLN A 1 213 ? -18.230 7.458 21.752 1.00 94.75 213 GLN A O 1
ATOM 1587 N N . ALA A 1 214 ? -17.838 6.442 23.715 1.00 94.44 214 ALA A N 1
ATOM 1588 C CA . ALA A 1 214 ? -16.393 6.338 23.532 1.00 94.44 214 ALA A CA 1
ATOM 1589 C C . ALA A 1 214 ? -16.026 5.424 22.349 1.00 94.44 214 ALA A C 1
ATOM 1591 O O . ALA A 1 214 ? -15.171 5.780 21.540 1.00 94.44 214 ALA A O 1
ATOM 1592 N N . LEU A 1 215 ? -16.724 4.295 22.179 1.00 90.19 215 LEU A N 1
ATOM 1593 C CA . LEU A 1 215 ? -16.559 3.406 21.026 1.00 90.19 215 LEU A CA 1
ATOM 1594 C C . LEU A 1 215 ? -16.880 4.123 19.704 1.00 90.19 215 LEU A C 1
ATOM 1596 O O . LEU A 1 215 ? -16.092 4.054 18.761 1.00 90.19 215 LEU A O 1
ATOM 1600 N N . MET A 1 216 ? -18.006 4.842 19.642 1.00 88.38 216 MET A N 1
ATOM 1601 C CA . MET A 1 216 ? -18.399 5.623 18.462 1.00 88.38 216 MET A CA 1
ATOM 1602 C C . MET A 1 216 ? -17.396 6.738 18.161 1.00 88.38 216 MET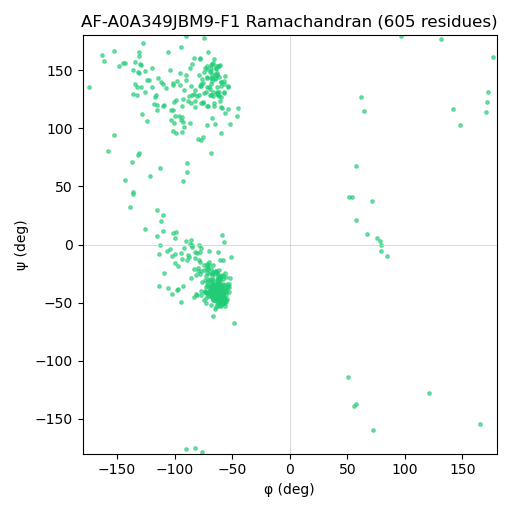 A C 1
ATOM 1604 O O . MET A 1 216 ? -17.008 6.921 17.008 1.00 88.38 216 MET A O 1
ATOM 1608 N N . LYS A 1 217 ? -16.935 7.454 19.192 1.00 91.44 217 LYS A N 1
ATOM 1609 C CA . LYS A 1 217 ? -15.905 8.488 19.063 1.00 91.44 217 LYS A CA 1
ATOM 1610 C C . LYS A 1 217 ? -14.605 7.905 18.505 1.00 91.44 217 LYS A C 1
ATOM 1612 O O . LYS A 1 217 ? -14.084 8.431 17.528 1.00 91.44 217 LYS A O 1
ATOM 1617 N N . LYS A 1 218 ? -14.131 6.782 19.053 1.00 88.62 218 LYS A N 1
ATOM 1618 C CA . LYS A 1 218 ? -12.927 6.076 18.586 1.00 88.62 218 LYS A CA 1
ATOM 1619 C C . LYS A 1 218 ? -13.059 5.621 17.132 1.00 88.62 218 LYS A C 1
ATOM 1621 O O . LYS A 1 218 ? -12.123 5.781 16.354 1.00 88.62 218 LYS A O 1
ATOM 1626 N N . ALA A 1 219 ? -14.225 5.106 16.738 1.00 85.00 219 ALA A N 1
ATOM 1627 C CA . ALA A 1 219 ? -14.503 4.741 15.350 1.00 85.00 219 ALA A CA 1
ATOM 1628 C C . ALA A 1 219 ? -14.501 5.967 14.416 1.00 85.00 219 ALA A C 1
ATOM 1630 O O . ALA A 1 219 ? -13.908 5.917 13.338 1.00 85.00 219 ALA A O 1
ATOM 1631 N N . ALA A 1 220 ? -15.101 7.085 14.836 1.00 85.56 220 ALA A N 1
ATOM 1632 C CA . ALA A 1 220 ? -15.095 8.333 14.075 1.00 85.56 220 ALA A CA 1
ATOM 1633 C C . ALA A 1 220 ? -13.675 8.905 13.917 1.00 85.56 220 ALA A C 1
ATOM 1635 O O . ALA A 1 220 ? -13.275 9.282 12.817 1.00 85.56 220 ALA A O 1
ATOM 1636 N N . GLU A 1 221 ? -12.879 8.910 14.987 1.00 88.31 221 GLU A N 1
ATOM 1637 C CA . GLU A 1 221 ? -11.476 9.331 14.961 1.00 88.31 221 GLU A CA 1
ATOM 1638 C C . GLU A 1 221 ? -10.624 8.421 14.070 1.00 88.31 221 GLU A C 1
ATOM 1640 O O . GLU A 1 221 ? -9.807 8.916 13.293 1.00 88.31 221 GLU A O 1
ATOM 1645 N N . ALA A 1 222 ? -10.847 7.104 14.115 1.00 84.69 222 ALA A N 1
ATOM 1646 C CA . ALA A 1 222 ? -10.190 6.152 13.224 1.00 84.69 222 ALA A CA 1
ATOM 1647 C C . ALA A 1 222 ? -10.563 6.395 11.752 1.00 84.69 222 ALA A C 1
ATOM 1649 O O . ALA A 1 222 ? -9.684 6.365 10.890 1.00 84.69 222 ALA A O 1
ATOM 1650 N N . ALA A 1 223 ? -11.831 6.699 11.457 1.00 80.00 223 ALA A N 1
ATOM 1651 C CA . ALA A 1 223 ? -12.283 7.038 10.109 1.00 80.00 223 ALA A CA 1
ATOM 1652 C C . ALA A 1 223 ? -11.649 8.344 9.598 1.00 80.00 223 ALA A C 1
ATOM 1654 O O . ALA A 1 223 ? -11.193 8.408 8.455 1.00 80.00 223 ALA A O 1
ATOM 1655 N N . VAL A 1 224 ? -11.550 9.371 10.449 1.00 85.06 224 VAL A N 1
ATOM 1656 C CA . VAL A 1 224 ? -10.819 10.610 10.133 1.00 85.06 224 VAL A CA 1
ATOM 1657 C C . VAL A 1 224 ? -9.338 10.308 9.898 1.00 85.06 224 VAL A C 1
ATOM 1659 O O . VAL A 1 224 ? -8.772 10.742 8.897 1.00 85.06 224 VAL A O 1
ATOM 1662 N N . ALA A 1 225 ? -8.709 9.518 10.771 1.00 85.44 225 ALA A N 1
ATOM 1663 C CA . ALA A 1 225 ? -7.305 9.138 10.654 1.00 85.44 225 ALA A CA 1
ATOM 1664 C C . ALA A 1 225 ? -7.011 8.344 9.372 1.00 85.44 225 ALA A C 1
ATOM 1666 O O . ALA A 1 225 ? -5.991 8.578 8.725 1.00 85.44 225 ALA A O 1
ATOM 1667 N N . ALA A 1 226 ? -7.918 7.458 8.956 1.00 80.56 226 ALA A N 1
ATOM 1668 C CA . ALA A 1 226 ? -7.798 6.701 7.713 1.00 80.56 226 ALA A CA 1
ATOM 1669 C C . ALA A 1 226 ? -7.776 7.608 6.470 1.00 80.56 226 ALA A C 1
ATOM 1671 O O . ALA A 1 226 ? -7.126 7.275 5.481 1.00 80.56 226 ALA A O 1
ATOM 1672 N N . ARG A 1 227 ? -8.426 8.778 6.539 1.00 83.88 227 ARG A N 1
ATOM 1673 C CA . ARG A 1 227 ? -8.478 9.784 5.464 1.00 83.88 227 ARG A CA 1
ATOM 1674 C C . ARG A 1 227 ? -7.371 10.835 5.552 1.00 83.88 227 ARG A C 1
ATOM 1676 O O . ARG A 1 227 ? -7.267 11.685 4.671 1.00 83.88 227 ARG A O 1
ATOM 1683 N N . GLN A 1 228 ? -6.519 10.792 6.580 1.00 90.19 228 GLN A N 1
ATOM 1684 C CA . GLN A 1 228 ? -5.424 11.752 6.720 1.00 90.19 228 GLN A CA 1
ATOM 1685 C C . GLN A 1 228 ? -4.403 11.582 5.593 1.00 90.19 228 GLN A C 1
ATOM 1687 O O . GLN A 1 228 ? -3.751 10.540 5.456 1.00 90.19 228 GLN A O 1
ATOM 1692 N N . THR A 1 229 ? -4.231 12.639 4.808 1.00 92.38 229 THR A N 1
ATOM 1693 C CA . THR A 1 229 ? -3.201 12.757 3.783 1.00 92.38 229 THR A CA 1
ATOM 1694 C C . THR A 1 229 ? -1.986 13.463 4.376 1.00 92.38 229 THR A C 1
ATOM 1696 O O . THR A 1 229 ? -2.049 14.073 5.447 1.00 92.38 229 THR A O 1
ATOM 1699 N N . ARG A 1 230 ? -0.872 13.463 3.640 1.00 90.38 230 ARG A N 1
ATOM 1700 C CA . ARG A 1 230 ? 0.299 14.280 3.996 1.00 90.38 230 ARG A CA 1
ATOM 1701 C C . ARG A 1 230 ? 0.010 15.788 4.038 1.00 90.38 230 ARG A C 1
ATOM 1703 O O . ARG A 1 230 ? 0.855 16.542 4.505 1.00 90.38 230 ARG A O 1
ATOM 1710 N N . PHE A 1 231 ? -1.135 16.225 3.510 1.00 93.94 231 PHE A N 1
ATOM 1711 C CA . PHE A 1 231 ? -1.545 17.626 3.474 1.00 93.94 231 PHE A CA 1
ATOM 1712 C C . PHE A 1 231 ? -2.498 17.971 4.620 1.00 93.94 231 PHE A C 1
ATOM 1714 O O . PHE A 1 231 ? -2.362 19.038 5.206 1.00 93.94 231 PHE A O 1
ATOM 1721 N N . THR A 1 232 ? -3.431 17.077 4.976 1.00 92.06 232 THR A N 1
ATOM 1722 C CA . THR A 1 232 ? -4.358 17.300 6.105 1.00 92.06 232 THR A CA 1
ATOM 1723 C C . THR A 1 232 ? -3.687 17.056 7.457 1.00 92.06 232 THR A C 1
ATOM 1725 O O . THR A 1 232 ? -4.074 17.648 8.460 1.00 92.06 232 THR A O 1
ATOM 1728 N N . LYS A 1 233 ? -2.636 16.227 7.487 1.00 89.81 233 LYS A N 1
ATOM 1729 C CA . LYS A 1 233 ? -1.750 16.047 8.642 1.00 89.81 233 LYS A CA 1
ATOM 1730 C C . LYS A 1 233 ? -0.285 16.123 8.200 1.00 89.81 233 LYS A C 1
ATOM 1732 O O . LYS A 1 233 ? 0.365 15.085 8.045 1.00 89.81 233 LYS A O 1
ATOM 1737 N N . PRO A 1 234 ? 0.242 17.337 7.955 1.00 85.94 234 PRO A N 1
ATOM 1738 C CA . PRO A 1 234 ? 1.634 17.503 7.567 1.00 85.94 234 PRO A CA 1
ATOM 1739 C C . PRO A 1 234 ? 2.562 17.039 8.691 1.00 85.94 234 PRO A C 1
ATOM 1741 O O . PRO A 1 234 ? 2.261 17.186 9.878 1.00 85.94 234 PRO A O 1
ATOM 1744 N N . VAL A 1 235 ? 3.709 16.470 8.312 1.00 83.94 235 VAL A N 1
ATOM 1745 C CA . VAL A 1 235 ? 4.754 16.093 9.269 1.00 83.94 235 VAL A CA 1
ATOM 1746 C C . VAL A 1 235 ? 5.202 17.350 10.013 1.00 83.94 235 VAL A C 1
ATOM 1748 O O . VAL A 1 235 ? 5.574 18.343 9.389 1.00 83.94 235 VAL A O 1
ATOM 1751 N N . LYS A 1 236 ? 5.179 17.312 11.349 1.00 87.50 236 LYS A N 1
ATOM 1752 C CA . LYS A 1 236 ? 5.742 18.385 12.171 1.00 87.50 236 LYS A CA 1
ATOM 1753 C C . LYS A 1 236 ? 7.265 18.321 12.067 1.00 87.50 236 LYS A C 1
ATOM 1755 O O . LYS A 1 236 ? 7.888 17.446 12.663 1.00 87.50 236 LYS A O 1
ATOM 1760 N N . LEU A 1 237 ? 7.846 19.223 11.284 1.00 89.06 237 LEU A N 1
ATOM 1761 C CA . LEU A 1 237 ? 9.291 19.291 11.079 1.00 89.06 237 LEU A CA 1
ATOM 1762 C C . LEU A 1 237 ? 9.954 20.053 12.226 1.00 89.06 237 LEU A C 1
ATOM 1764 O O . LEU A 1 237 ? 9.509 21.137 12.601 1.00 89.06 237 LEU A O 1
ATOM 1768 N N . VAL A 1 238 ? 11.032 19.484 12.761 1.00 91.81 238 VAL A N 1
ATOM 1769 C CA . VAL A 1 238 ? 11.966 20.195 13.638 1.00 91.81 238 VAL A CA 1
ATOM 1770 C C . VAL A 1 238 ? 13.020 20.835 12.734 1.00 91.81 238 VAL A C 1
ATOM 1772 O O . VAL A 1 238 ? 13.619 20.097 11.950 1.00 91.81 238 VAL A O 1
ATOM 1775 N N . PRO A 1 239 ? 13.234 22.163 12.788 1.00 92.19 239 PRO A N 1
ATOM 1776 C CA . PRO A 1 239 ? 14.266 22.815 11.988 1.00 92.19 239 PRO A CA 1
ATOM 1777 C C . PRO A 1 239 ? 15.650 22.221 12.246 1.00 92.19 239 PRO A C 1
ATOM 1779 O O . PRO A 1 239 ? 16.001 21.915 13.388 1.00 92.19 239 PRO A O 1
ATOM 1782 N N . GLY A 1 240 ? 16.436 22.080 11.181 1.00 91.75 240 GLY A N 1
ATOM 1783 C CA . GLY A 1 240 ? 17.805 21.595 11.279 1.00 91.75 240 GLY A CA 1
ATOM 1784 C C . GLY A 1 240 ? 18.718 22.530 12.068 1.00 91.75 240 GLY A C 1
ATOM 1785 O O . GLY A 1 240 ? 18.512 23.742 12.099 1.00 91.75 240 GLY A O 1
ATOM 1786 N N . ALA A 1 241 ? 19.755 21.959 12.685 1.00 93.62 241 ALA A N 1
ATOM 1787 C CA . ALA A 1 241 ? 20.762 22.696 13.455 1.00 93.62 241 ALA A CA 1
ATOM 1788 C C . ALA A 1 241 ? 22.066 22.945 12.672 1.00 93.62 241 ALA A C 1
ATOM 1790 O O . ALA A 1 241 ? 22.941 23.672 13.138 1.00 93.62 241 ALA A O 1
ATOM 1791 N N . THR A 1 242 ? 22.219 22.347 11.489 1.00 95.75 242 THR A N 1
ATOM 1792 C CA . THR A 1 242 ? 23.443 22.443 10.688 1.00 95.75 242 THR A CA 1
ATOM 1793 C C . THR A 1 242 ? 23.361 23.607 9.706 1.00 95.75 242 THR A C 1
ATOM 1795 O O . THR A 1 242 ? 22.369 23.764 9.007 1.00 95.75 242 THR A O 1
ATOM 1798 N N . ALA A 1 243 ? 24.397 24.437 9.605 1.00 96.38 243 ALA A N 1
ATOM 1799 C CA . ALA A 1 243 ? 24.417 25.490 8.591 1.00 96.38 243 ALA A CA 1
ATOM 1800 C C . ALA A 1 243 ? 24.458 24.897 7.171 1.00 96.38 243 ALA A C 1
ATOM 1802 O O . ALA A 1 243 ? 25.131 23.891 6.928 1.00 96.38 243 ALA A O 1
ATOM 1803 N N . VAL A 1 244 ? 23.768 25.537 6.222 1.00 96.06 244 VAL A N 1
ATOM 1804 C CA . VAL A 1 244 ? 23.893 25.203 4.795 1.00 96.06 244 VAL A CA 1
ATOM 1805 C C . VAL A 1 244 ? 25.370 25.337 4.376 1.00 96.06 244 VAL A C 1
ATOM 1807 O O . VAL A 1 244 ? 25.984 26.366 4.673 1.00 96.06 244 VAL A O 1
ATOM 1810 N N . PRO A 1 245 ? 25.966 24.338 3.691 1.00 97.06 245 PRO A N 1
ATOM 1811 C CA . PRO A 1 245 ? 27.360 24.402 3.256 1.00 97.06 245 PRO A CA 1
ATOM 1812 C C . PRO A 1 245 ? 27.644 25.636 2.398 1.00 97.06 245 PRO A C 1
ATOM 1814 O O . PRO A 1 245 ? 26.817 26.028 1.576 1.00 97.06 245 PRO A O 1
ATOM 1817 N N . ALA A 1 246 ? 28.841 26.211 2.516 1.00 97.31 246 ALA A N 1
ATOM 1818 C CA . ALA A 1 246 ? 29.259 27.320 1.662 1.00 97.31 246 ALA A CA 1
ATOM 1819 C C . ALA A 1 246 ? 29.308 26.912 0.175 1.00 97.31 246 ALA A C 1
ATOM 1821 O O . ALA A 1 246 ? 29.543 25.749 -0.159 1.00 97.31 246 ALA A O 1
ATOM 1822 N N . ALA A 1 247 ? 29.146 27.881 -0.731 1.00 96.88 247 ALA A N 1
ATOM 1823 C CA . ALA A 1 247 ? 29.032 27.640 -2.174 1.00 96.88 247 ALA A CA 1
ATOM 1824 C C . ALA A 1 247 ? 30.188 26.810 -2.772 1.00 96.88 247 ALA A C 1
ATOM 1826 O O . ALA A 1 247 ? 29.961 25.976 -3.649 1.00 96.88 247 ALA A O 1
ATOM 1827 N N . GLN A 1 248 ? 31.417 26.991 -2.279 1.00 97.31 248 GLN A N 1
ATOM 1828 C CA . GLN A 1 248 ? 32.566 26.208 -2.740 1.00 97.31 248 GLN A CA 1
ATOM 1829 C C . GLN A 1 248 ? 32.445 24.723 -2.349 1.00 97.31 248 GLN A C 1
ATOM 1831 O O . GLN A 1 248 ? 32.582 23.857 -3.211 1.00 97.31 248 GLN A O 1
ATOM 1836 N N . ALA A 1 249 ? 32.084 24.430 -1.095 1.00 97.75 249 ALA A N 1
ATOM 1837 C CA . ALA A 1 249 ? 31.858 23.061 -0.623 1.00 97.75 249 ALA A CA 1
ATOM 1838 C C . ALA A 1 249 ? 30.686 22.392 -1.360 1.00 97.75 249 ALA A C 1
ATOM 1840 O O . ALA A 1 249 ? 30.753 21.216 -1.710 1.00 97.75 249 ALA A O 1
ATOM 1841 N N . GLN A 1 250 ? 29.631 23.154 -1.672 1.00 97.94 250 GLN A N 1
ATOM 1842 C CA . GLN A 1 250 ? 28.530 22.676 -2.510 1.00 97.94 250 GLN A CA 1
ATOM 1843 C C . GLN A 1 250 ? 29.005 22.263 -3.910 1.00 97.94 250 GLN A C 1
ATOM 1845 O O . GLN A 1 250 ? 28.620 21.206 -4.406 1.00 97.94 250 GLN A O 1
ATOM 1850 N N . LYS A 1 251 ? 29.858 23.070 -4.551 1.00 98.25 251 LYS A N 1
ATOM 1851 C CA . LYS A 1 251 ? 30.394 22.783 -5.889 1.00 98.25 251 LYS A CA 1
ATOM 1852 C C . LYS A 1 251 ? 31.264 21.522 -5.903 1.00 98.25 251 LYS A C 1
ATOM 1854 O O . LYS A 1 251 ? 31.137 20.708 -6.817 1.00 98.25 251 LYS A O 1
ATOM 1859 N N . GLU A 1 252 ? 32.124 21.357 -4.902 1.00 98.19 252 GLU A N 1
ATOM 1860 C CA . GLU A 1 252 ? 32.996 20.184 -4.752 1.00 98.19 252 GLU A CA 1
ATOM 1861 C C . GLU A 1 252 ? 32.186 18.909 -4.486 1.00 98.19 252 GLU A C 1
ATOM 1863 O O . GLU A 1 252 ? 32.350 17.909 -5.189 1.00 98.19 252 GLU A O 1
ATOM 1868 N N . ALA A 1 253 ? 31.232 18.971 -3.555 1.00 98.50 253 ALA A N 1
ATOM 1869 C CA . ALA A 1 253 ? 30.323 17.869 -3.267 1.00 98.50 253 ALA A CA 1
ATOM 1870 C C . ALA A 1 253 ? 29.477 17.479 -4.489 1.00 98.50 253 ALA A C 1
ATOM 1872 O O . ALA A 1 253 ? 29.318 16.294 -4.780 1.00 98.50 253 ALA A O 1
ATOM 1873 N N . LEU A 1 254 ? 28.988 18.451 -5.266 1.00 98.50 254 LEU A N 1
ATOM 1874 C CA . LEU A 1 254 ? 28.237 18.177 -6.491 1.00 98.50 254 LEU A CA 1
ATOM 1875 C C . LEU A 1 254 ? 29.093 17.446 -7.533 1.00 98.50 254 LEU A C 1
ATOM 1877 O O . LEU A 1 254 ? 28.594 16.554 -8.222 1.00 98.50 254 LEU A O 1
ATOM 1881 N N . ALA A 1 255 ? 30.376 17.800 -7.657 1.00 98.38 255 ALA A N 1
ATOM 1882 C CA . ALA A 1 255 ? 31.296 17.094 -8.543 1.00 98.38 255 ALA A CA 1
ATOM 1883 C C . ALA A 1 255 ? 31.484 15.632 -8.104 1.00 98.38 255 ALA A C 1
ATOM 1885 O O . ALA A 1 255 ? 31.452 14.733 -8.949 1.00 98.38 255 ALA A O 1
ATOM 1886 N N . LEU A 1 256 ? 31.601 15.380 -6.796 1.00 98.00 256 LEU A N 1
ATOM 1887 C CA . LEU A 1 256 ? 31.699 14.028 -6.243 1.00 98.00 256 LEU A CA 1
ATOM 1888 C C . LEU A 1 256 ? 30.419 13.210 -6.468 1.00 98.00 256 LEU A C 1
ATOM 1890 O O . LEU A 1 256 ? 30.497 12.060 -6.908 1.00 98.00 256 LEU A O 1
ATOM 1894 N N . VAL A 1 257 ? 29.244 13.805 -6.239 1.00 98.06 257 VAL A N 1
ATOM 1895 C CA . VAL A 1 257 ? 27.944 13.170 -6.511 1.00 98.06 257 VAL A CA 1
ATOM 1896 C C . VAL A 1 257 ? 27.835 12.829 -7.998 1.00 98.06 257 VAL A C 1
ATOM 1898 O O . VAL A 1 257 ? 27.612 11.675 -8.356 1.00 98.06 257 VAL A O 1
ATOM 1901 N N . LYS A 1 258 ? 28.088 13.781 -8.902 1.00 98.06 258 LYS A N 1
ATOM 1902 C CA . LYS A 1 258 ? 28.025 13.524 -10.352 1.00 98.06 258 LYS A CA 1
ATOM 1903 C C . LYS A 1 258 ? 28.998 12.446 -10.813 1.00 98.06 258 LYS A C 1
ATOM 1905 O O . LYS A 1 258 ? 28.641 11.661 -11.687 1.00 98.06 258 LYS A O 1
ATOM 1910 N N . LYS A 1 259 ? 30.194 12.380 -10.222 1.00 97.62 259 LYS A N 1
ATOM 1911 C CA . LYS A 1 259 ? 31.162 11.310 -10.488 1.00 97.62 259 LYS A CA 1
ATOM 1912 C C . LYS A 1 259 ? 30.632 9.950 -10.025 1.00 97.62 259 LYS A C 1
ATOM 1914 O O . LYS A 1 259 ? 30.685 8.992 -10.788 1.00 97.62 259 LYS A O 1
ATOM 1919 N N . SER A 1 260 ? 30.076 9.879 -8.817 1.00 96.38 260 SER A N 1
ATOM 1920 C CA . SER A 1 260 ? 29.566 8.633 -8.223 1.00 96.38 260 SER A CA 1
ATOM 1921 C C . SER A 1 260 ? 28.334 8.088 -8.957 1.00 96.38 260 SER A C 1
ATOM 1923 O O . SER A 1 260 ? 28.183 6.879 -9.102 1.00 96.38 260 SER A O 1
ATOM 1925 N N . TYR A 1 261 ? 27.489 8.973 -9.496 1.00 96.19 261 TYR A N 1
ATOM 1926 C CA . TYR A 1 261 ? 26.255 8.613 -10.208 1.00 96.19 261 TYR A CA 1
ATOM 1927 C C . TYR A 1 261 ? 26.317 8.889 -11.720 1.00 96.19 261 TYR A C 1
ATOM 1929 O O . TYR A 1 261 ? 25.282 9.080 -12.364 1.00 96.19 261 TYR A O 1
ATOM 1937 N N . GLN A 1 262 ? 27.516 8.909 -12.318 1.00 95.62 262 GLN A N 1
ATOM 1938 C CA . GLN A 1 262 ? 27.737 9.330 -13.711 1.00 95.62 262 GLN A CA 1
ATOM 1939 C C . GLN A 1 262 ? 26.835 8.598 -14.720 1.00 95.62 262 GLN A C 1
ATOM 1941 O O . GLN A 1 262 ? 26.283 9.229 -15.623 1.00 95.62 262 GLN A O 1
ATOM 1946 N N . LYS A 1 263 ? 26.634 7.283 -14.547 1.00 90.00 263 LYS A N 1
ATOM 1947 C CA . LYS A 1 263 ? 25.756 6.468 -15.409 1.00 90.00 263 LYS A CA 1
ATOM 1948 C C . LYS A 1 263 ? 24.298 6.936 -15.363 1.00 90.00 263 LYS A C 1
ATOM 1950 O O . LYS A 1 263 ? 23.649 7.018 -16.403 1.00 90.00 263 LYS A O 1
ATOM 1955 N N . GLY A 1 264 ? 23.800 7.287 -14.176 1.00 90.38 264 GLY A N 1
ATOM 1956 C CA . GLY A 1 264 ? 22.452 7.826 -14.005 1.00 90.38 264 GLY A CA 1
ATOM 1957 C C . GLY A 1 264 ? 22.291 9.172 -14.709 1.00 90.38 264 GLY A C 1
ATOM 1958 O O . GLY A 1 264 ? 21.319 9.377 -15.428 1.00 90.38 264 GLY A O 1
ATOM 1959 N N . TYR A 1 265 ? 23.278 10.063 -14.568 1.00 95.12 265 TYR A N 1
ATOM 1960 C CA . TYR A 1 265 ? 23.271 11.385 -15.207 1.00 95.12 265 TYR A CA 1
ATOM 1961 C C . TYR A 1 265 ? 23.395 11.344 -16.737 1.00 95.12 265 TYR A C 1
ATOM 1963 O O . TYR A 1 265 ? 22.976 12.288 -17.409 1.00 95.12 265 TYR A O 1
ATOM 1971 N N . ALA A 1 266 ? 23.969 10.277 -17.300 1.00 93.94 266 ALA A N 1
ATOM 1972 C CA . ALA A 1 266 ? 24.092 10.114 -18.746 1.00 93.94 266 ALA A CA 1
ATOM 1973 C C . ALA A 1 266 ? 22.727 9.910 -19.436 1.00 93.94 266 ALA A C 1
ATOM 1975 O O . ALA A 1 266 ? 22.547 10.333 -20.581 1.00 93.94 266 ALA A O 1
ATOM 1976 N N . LYS A 1 267 ? 21.753 9.303 -18.742 1.00 91.44 267 LYS A N 1
ATOM 1977 C CA . LYS A 1 267 ? 20.397 9.054 -19.252 1.00 91.44 267 LYS A CA 1
ATOM 1978 C C . LYS A 1 267 ? 19.513 10.293 -18.996 1.00 91.44 267 LYS A C 1
ATOM 1980 O O . LYS A 1 267 ? 19.364 10.738 -17.861 1.00 91.44 267 LYS A O 1
ATOM 1985 N N . LYS A 1 268 ? 18.939 10.884 -20.055 1.00 91.62 268 LYS A N 1
ATOM 1986 C CA . LYS A 1 268 ? 18.197 12.169 -19.989 1.00 91.62 268 LYS A CA 1
ATOM 1987 C C . LYS A 1 268 ? 16.676 12.039 -20.100 1.00 91.62 268 LYS A C 1
ATOM 1989 O O . LYS A 1 268 ? 15.980 13.048 -19.982 1.00 91.62 268 LYS A O 1
ATOM 1994 N N . ASP A 1 269 ? 16.160 10.839 -20.347 1.00 90.06 269 ASP A N 1
ATOM 1995 C CA . ASP A 1 269 ? 14.724 10.590 -20.419 1.00 90.06 269 ASP A CA 1
ATOM 1996 C C . ASP A 1 269 ? 14.050 10.738 -19.045 1.00 90.06 269 ASP A C 1
ATOM 1998 O O . ASP A 1 269 ? 14.677 10.591 -17.994 1.00 90.06 269 ASP A O 1
ATOM 2002 N N . VAL A 1 270 ? 12.751 11.050 -19.053 1.00 90.38 270 VAL A N 1
ATOM 2003 C CA . VAL A 1 270 ? 11.965 11.280 -17.830 1.00 90.38 270 VAL A CA 1
ATOM 2004 C C . VAL A 1 270 ? 12.036 10.083 -16.865 1.00 90.38 270 VAL A C 1
ATOM 2006 O O . VAL A 1 270 ? 12.356 10.316 -15.698 1.00 90.38 270 VAL A O 1
ATOM 2009 N N . PRO A 1 271 ? 11.815 8.819 -17.291 1.00 86.62 271 PRO A N 1
ATOM 2010 C CA . PRO A 1 271 ? 11.972 7.660 -16.407 1.00 86.62 271 PRO A CA 1
ATOM 2011 C C . PRO A 1 271 ? 13.354 7.558 -15.751 1.00 86.62 271 PRO A C 1
ATOM 2013 O O . PRO A 1 271 ? 13.438 7.310 -14.548 1.00 86.62 271 PRO A O 1
ATOM 2016 N N . ALA A 1 272 ? 14.436 7.784 -16.500 1.00 88.31 272 ALA A N 1
ATOM 2017 C CA . ALA A 1 272 ? 15.784 7.761 -15.941 1.00 88.31 272 ALA A CA 1
ATOM 2018 C C . ALA A 1 272 ? 16.018 8.859 -14.896 1.00 88.31 272 ALA A C 1
ATOM 2020 O O . ALA A 1 272 ? 16.589 8.577 -13.842 1.00 88.31 272 ALA A O 1
ATOM 2021 N N . LYS A 1 273 ? 15.518 10.079 -15.134 1.00 95.19 273 LYS A N 1
ATOM 2022 C CA . LYS A 1 273 ? 15.582 11.163 -14.141 1.00 95.19 273 LYS A CA 1
ATOM 2023 C C . LYS A 1 273 ? 14.843 10.806 -12.851 1.00 95.19 273 LYS A C 1
ATOM 2025 O O . LYS A 1 273 ? 15.384 11.052 -11.777 1.00 95.19 273 LYS A O 1
ATOM 2030 N N . ARG A 1 274 ? 13.657 10.188 -12.943 1.00 92.56 274 ARG A N 1
ATOM 2031 C CA . ARG A 1 274 ? 12.897 9.724 -11.764 1.00 92.56 274 ARG A CA 1
ATOM 2032 C C . ARG A 1 274 ? 13.670 8.679 -10.968 1.00 92.56 274 ARG A C 1
ATOM 2034 O O . ARG A 1 274 ? 13.790 8.810 -9.753 1.00 92.56 274 ARG A O 1
ATOM 2041 N N . ARG A 1 275 ? 14.237 7.672 -11.648 1.00 92.25 275 ARG A N 1
ATOM 2042 C CA . ARG A 1 275 ? 15.069 6.642 -10.999 1.00 92.25 275 ARG A CA 1
ATOM 2043 C C . ARG A 1 275 ? 16.262 7.263 -10.278 1.00 92.25 275 ARG A C 1
ATOM 2045 O O . ARG A 1 275 ? 16.486 6.957 -9.112 1.00 92.25 275 ARG A O 1
ATOM 2052 N N . LEU A 1 276 ? 16.982 8.176 -10.934 1.00 96.00 276 LEU A N 1
ATOM 2053 C CA . LEU A 1 276 ? 18.125 8.844 -10.315 1.00 96.00 276 LEU A CA 1
ATOM 2054 C C . LEU A 1 276 ? 17.708 9.731 -9.131 1.00 96.00 276 LEU A C 1
ATOM 2056 O O . LEU A 1 276 ? 18.372 9.688 -8.102 1.00 96.00 276 LEU A O 1
ATOM 2060 N N . ALA A 1 277 ? 16.612 10.490 -9.239 1.00 97.62 277 ALA A N 1
ATOM 2061 C CA . ALA A 1 277 ? 16.108 11.313 -8.138 1.00 97.62 277 ALA A CA 1
ATOM 2062 C C . ALA A 1 277 ? 15.828 10.468 -6.885 1.00 97.62 277 ALA A C 1
ATOM 2064 O O . ALA A 1 277 ? 16.343 10.763 -5.809 1.00 97.62 277 ALA A O 1
ATOM 2065 N N . ARG A 1 278 ? 15.087 9.363 -7.043 1.00 95.69 278 ARG A N 1
ATOM 2066 C CA . ARG A 1 278 ? 14.780 8.430 -5.947 1.00 95.69 278 ARG A CA 1
ATOM 2067 C C . ARG A 1 278 ? 16.038 7.795 -5.362 1.00 95.69 278 ARG A C 1
ATOM 2069 O O . ARG A 1 278 ? 16.183 7.775 -4.145 1.00 95.69 278 ARG A O 1
ATOM 2076 N N . LYS A 1 279 ? 16.974 7.358 -6.213 1.00 95.62 279 LYS A N 1
ATOM 2077 C CA . LYS A 1 279 ? 18.253 6.776 -5.779 1.00 95.62 279 LYS A CA 1
ATOM 2078 C C . LYS A 1 279 ? 19.076 7.763 -4.952 1.00 95.62 279 LYS A C 1
ATOM 2080 O O . LYS A 1 279 ? 19.565 7.409 -3.885 1.00 95.62 279 LYS A O 1
ATOM 2085 N N . LEU A 1 280 ? 19.191 9.015 -5.402 1.00 98.25 280 LEU A N 1
ATOM 2086 C CA . LEU A 1 280 ? 19.886 10.065 -4.653 1.00 98.25 280 LEU A CA 1
ATOM 2087 C C . LEU A 1 280 ? 19.200 10.348 -3.314 1.00 98.25 280 LEU A C 1
ATOM 2089 O O . LEU A 1 280 ? 19.883 10.469 -2.299 1.00 98.25 280 LEU A O 1
ATOM 2093 N N . LEU A 1 281 ? 17.866 10.417 -3.282 1.00 97.81 281 LEU A N 1
ATOM 2094 C CA . LEU A 1 281 ? 17.124 10.605 -2.037 1.00 97.81 281 LEU A CA 1
ATOM 2095 C C . LEU A 1 281 ? 17.346 9.448 -1.057 1.00 97.81 281 LEU A C 1
ATOM 2097 O O . LEU A 1 281 ? 17.591 9.684 0.127 1.00 97.81 281 LEU A O 1
ATOM 2101 N N . GLU A 1 282 ? 17.270 8.208 -1.527 1.00 96.44 282 GLU A N 1
ATOM 2102 C CA . GLU A 1 282 ? 17.473 7.012 -0.714 1.00 96.44 282 GLU A CA 1
ATOM 2103 C C . GLU A 1 282 ? 18.906 6.940 -0.172 1.00 96.44 282 GLU A C 1
ATOM 2105 O O . GLU A 1 282 ? 19.119 6.870 1.041 1.00 96.44 282 GLU A O 1
ATOM 2110 N N . GLU A 1 283 ? 19.901 7.036 -1.053 1.00 96.88 283 GLU A N 1
ATOM 2111 C CA . GLU A 1 283 ? 21.308 6.893 -0.686 1.00 96.88 283 GLU A CA 1
ATOM 2112 C C . GLU A 1 283 ? 21.866 8.114 0.063 1.00 96.88 283 GLU A C 1
ATOM 2114 O O . GLU A 1 283 ? 22.864 7.983 0.775 1.00 96.88 283 GLU A O 1
ATOM 2119 N N . SER A 1 284 ? 21.203 9.279 0.005 1.00 97.12 284 SER A N 1
ATOM 2120 C CA . SER A 1 284 ? 21.579 10.449 0.818 1.00 97.12 284 SER A CA 1
ATOM 2121 C C . SER A 1 284 ? 21.638 10.109 2.310 1.00 97.12 284 SER A C 1
ATOM 2123 O O . SER A 1 284 ? 22.526 10.579 3.019 1.00 97.12 284 SER A O 1
ATOM 2125 N N . ALA A 1 285 ? 20.770 9.212 2.790 1.00 93.69 285 ALA A N 1
ATOM 2126 C CA . ALA A 1 285 ? 20.739 8.803 4.191 1.00 93.69 285 ALA A CA 1
ATOM 2127 C C . ALA A 1 285 ? 22.057 8.162 4.666 1.00 93.69 285 ALA A C 1
ATOM 2129 O O . ALA A 1 285 ? 22.396 8.284 5.842 1.00 93.69 285 ALA A O 1
ATOM 2130 N N . LYS A 1 286 ? 22.813 7.531 3.755 1.00 95.25 286 LYS A N 1
ATOM 2131 C CA . LYS A 1 286 ? 24.125 6.916 4.023 1.00 95.25 286 LYS A CA 1
ATOM 2132 C C . LYS A 1 286 ? 25.256 7.946 4.110 1.00 95.25 286 LYS A C 1
ATOM 2134 O O . LYS A 1 286 ? 26.323 7.630 4.616 1.00 95.25 286 LYS A O 1
ATOM 2139 N N . ASN A 1 287 ? 25.016 9.170 3.644 1.00 94.25 287 ASN A N 1
ATOM 2140 C CA . ASN A 1 287 ? 26.014 10.233 3.537 1.00 94.25 287 ASN A CA 1
ATOM 2141 C C . ASN A 1 287 ? 25.776 11.380 4.532 1.00 94.25 287 ASN A C 1
ATOM 2143 O O . ASN A 1 287 ? 26.419 12.416 4.424 1.00 94.25 287 ASN A O 1
ATOM 2147 N N . LYS A 1 288 ? 24.886 11.210 5.524 1.00 92.75 288 LYS A N 1
ATOM 2148 C CA . LYS A 1 288 ? 24.514 12.259 6.497 1.00 92.75 288 LYS A CA 1
ATOM 2149 C C . LYS A 1 288 ? 25.690 12.873 7.266 1.00 92.75 288 LYS A C 1
ATOM 2151 O O . LYS A 1 288 ? 25.580 14.012 7.707 1.00 92.75 288 LYS A O 1
ATOM 2156 N N . SER A 1 289 ? 26.779 12.127 7.462 1.00 93.38 289 SER A N 1
ATOM 2157 C CA . SER A 1 289 ? 27.984 12.617 8.143 1.00 93.38 289 SER A CA 1
ATOM 2158 C C . SER A 1 289 ? 28.786 13.609 7.300 1.00 93.38 289 SER A C 1
ATOM 2160 O O . SER A 1 289 ? 29.476 14.456 7.858 1.00 93.38 289 SER A O 1
ATOM 2162 N N . ASP A 1 290 ? 28.695 13.524 5.971 1.00 96.56 290 ASP A N 1
ATOM 2163 C CA . ASP A 1 290 ? 29.267 14.515 5.066 1.00 96.56 290 ASP A CA 1
ATOM 2164 C C . ASP A 1 290 ? 28.195 15.554 4.734 1.00 96.56 290 ASP A C 1
ATOM 2166 O O . ASP A 1 290 ? 27.338 15.377 3.865 1.00 96.56 290 ASP A O 1
ATOM 2170 N N . VAL A 1 291 ? 28.247 16.662 5.468 1.00 96.88 291 VAL A N 1
ATOM 2171 C CA . VAL A 1 291 ? 27.254 17.736 5.408 1.00 96.88 291 VAL A CA 1
ATOM 2172 C C . VAL A 1 291 ? 27.109 18.312 3.993 1.00 96.88 291 VAL A C 1
ATOM 2174 O O . VAL A 1 291 ? 26.001 18.686 3.603 1.00 96.88 291 VAL A O 1
ATOM 2177 N N . ALA A 1 292 ? 28.191 18.384 3.210 1.00 97.94 292 ALA A N 1
ATOM 2178 C CA . ALA A 1 292 ? 28.165 18.951 1.865 1.00 97.94 292 ALA A CA 1
ATOM 2179 C C . ALA A 1 292 ? 27.638 17.948 0.831 1.00 97.94 292 ALA A C 1
ATOM 2181 O O . ALA A 1 292 ? 26.788 18.307 0.010 1.00 97.94 292 ALA A O 1
ATOM 2182 N N . VAL A 1 293 ? 28.079 16.689 0.896 1.00 98.31 293 VAL A N 1
ATOM 2183 C CA . VAL A 1 293 ? 27.586 15.617 0.016 1.00 98.31 293 VAL A CA 1
ATOM 2184 C C . VAL A 1 293 ? 26.111 15.348 0.267 1.00 98.31 293 VAL A C 1
ATOM 2186 O O . VAL A 1 293 ? 25.333 15.327 -0.687 1.00 98.31 293 VAL A O 1
ATOM 2189 N N . TYR A 1 294 ? 25.692 15.236 1.529 1.00 98.31 294 TYR A N 1
ATOM 2190 C CA . TYR A 1 294 ? 24.289 15.048 1.885 1.00 98.31 294 TYR A CA 1
ATOM 2191 C C . TYR A 1 294 ? 23.399 16.167 1.327 1.00 98.31 294 TYR A C 1
ATOM 2193 O O . TYR A 1 294 ? 22.389 15.886 0.674 1.00 98.31 294 TYR A O 1
ATOM 2201 N N . HIS A 1 295 ? 23.822 17.428 1.478 1.00 98.38 295 HIS A N 1
ATOM 2202 C CA . HIS A 1 295 ? 23.108 18.582 0.928 1.00 98.38 295 HIS A CA 1
ATOM 2203 C C . HIS A 1 295 ? 22.945 18.471 -0.592 1.00 98.38 295 HIS A C 1
ATOM 2205 O O . HIS A 1 295 ? 21.858 18.703 -1.129 1.00 98.38 295 HIS A O 1
ATOM 2211 N N . GLN A 1 296 ? 24.024 18.130 -1.304 1.00 98.50 296 GLN A N 1
ATOM 2212 C CA . GLN A 1 296 ? 24.007 18.058 -2.764 1.00 98.50 296 GLN A CA 1
ATOM 2213 C C . GLN A 1 296 ? 23.217 16.865 -3.294 1.00 98.50 296 GLN A C 1
ATOM 2215 O O . GLN A 1 296 ? 22.528 17.009 -4.300 1.00 98.50 296 GLN A O 1
ATOM 2220 N N . MET A 1 297 ? 23.229 15.720 -2.609 1.00 98.69 297 MET A N 1
ATOM 2221 C CA . MET A 1 297 ? 22.375 14.587 -2.974 1.00 98.69 297 MET A CA 1
ATOM 2222 C C . MET A 1 297 ? 20.888 14.945 -2.864 1.00 98.69 297 MET A C 1
ATOM 2224 O O . MET A 1 297 ? 20.126 14.672 -3.792 1.00 98.69 297 MET A O 1
ATOM 2228 N N . LEU A 1 298 ? 20.477 15.612 -1.778 1.00 98.56 298 LEU A N 1
ATOM 2229 C CA . LEU A 1 298 ? 19.099 16.088 -1.622 1.00 98.56 298 LEU A CA 1
ATOM 2230 C C . LEU A 1 298 ? 18.741 17.148 -2.674 1.00 98.56 298 LEU A C 1
ATOM 2232 O O . LEU A 1 298 ? 17.686 17.058 -3.299 1.00 98.56 298 LEU A O 1
ATOM 2236 N N . SER A 1 299 ? 19.632 18.112 -2.917 1.00 98.38 299 SER A N 1
ATOM 2237 C CA . SER A 1 299 ? 19.421 19.182 -3.903 1.00 98.38 299 SER A CA 1
ATOM 2238 C C . SER A 1 299 ? 19.255 18.632 -5.323 1.00 98.38 299 SER A C 1
ATOM 2240 O O . SER A 1 299 ? 18.335 19.018 -6.046 1.00 98.38 299 SER A O 1
ATOM 2242 N N . GLU A 1 300 ? 20.106 17.684 -5.720 1.00 98.50 300 GLU A N 1
ATOM 2243 C CA . GLU A 1 300 ? 20.029 17.051 -7.036 1.00 98.50 300 GLU A CA 1
ATOM 2244 C C . GLU A 1 300 ? 18.817 16.127 -7.166 1.00 98.50 300 GLU A C 1
ATOM 2246 O O . GLU A 1 300 ? 18.192 16.110 -8.228 1.00 98.50 300 GLU A O 1
ATOM 2251 N N . SER A 1 301 ? 18.431 15.431 -6.090 1.00 98.69 301 SER A N 1
ATOM 2252 C CA . SER A 1 301 ? 17.160 14.706 -6.032 1.00 98.69 301 SER A CA 1
ATOM 2253 C C . SER A 1 301 ? 15.984 15.643 -6.318 1.00 98.69 301 SER A C 1
ATOM 2255 O O . SER A 1 301 ? 15.218 15.385 -7.242 1.00 98.69 301 SER A O 1
ATOM 2257 N N . ILE A 1 302 ? 15.874 16.767 -5.599 1.00 98.62 302 ILE A N 1
ATOM 2258 C CA . ILE A 1 302 ? 14.788 17.750 -5.772 1.00 98.62 302 ILE A CA 1
ATOM 2259 C C . ILE A 1 302 ? 14.778 18.318 -7.195 1.00 98.62 302 ILE A C 1
ATOM 2261 O O . ILE A 1 302 ? 13.714 18.437 -7.804 1.00 98.62 302 ILE A O 1
ATOM 2265 N N . ARG A 1 303 ? 15.949 18.645 -7.755 1.00 97.88 303 ARG A N 1
ATOM 2266 C CA . ARG A 1 303 ? 16.059 19.168 -9.123 1.00 97.88 303 ARG A CA 1
ATOM 2267 C C . ARG A 1 303 ? 15.574 18.149 -10.155 1.00 97.88 303 ARG A C 1
ATOM 2269 O O . ARG A 1 303 ? 14.736 18.478 -10.992 1.00 97.88 303 ARG A O 1
ATOM 2276 N N . LEU A 1 304 ? 16.084 16.918 -10.102 1.00 97.94 304 LEU A N 1
ATOM 2277 C CA . LEU A 1 304 ? 15.715 15.852 -11.040 1.00 97.94 304 LEU A CA 1
ATOM 2278 C C . LEU A 1 304 ? 14.243 15.455 -10.899 1.00 97.94 304 LEU A C 1
ATOM 2280 O O . LEU A 1 304 ? 13.567 15.246 -11.907 1.00 97.94 304 LEU A O 1
ATOM 2284 N N . ALA A 1 305 ? 13.738 15.409 -9.668 1.00 97.31 305 ALA A N 1
ATOM 2285 C CA . ALA A 1 305 ? 12.328 15.229 -9.350 1.00 97.31 305 ALA A CA 1
ATOM 2286 C C . ALA A 1 305 ? 11.472 16.336 -9.981 1.00 97.31 305 ALA A C 1
ATOM 2288 O O . ALA A 1 305 ? 10.469 16.060 -10.639 1.00 97.31 305 ALA A O 1
ATOM 2289 N N . GLY A 1 306 ? 11.932 17.585 -9.875 1.00 96.56 306 GLY A N 1
ATOM 2290 C CA . GLY A 1 306 ? 11.309 18.745 -10.498 1.00 96.56 306 GLY A CA 1
ATOM 2291 C C . GLY A 1 306 ? 11.220 18.640 -12.021 1.00 96.56 306 GLY A C 1
ATOM 2292 O O . GLY A 1 306 ? 10.159 18.818 -12.615 1.00 96.56 306 GLY A O 1
ATOM 2293 N N . GLU A 1 307 ? 12.330 18.284 -12.660 1.00 95.00 307 GLU A N 1
ATOM 2294 C CA . GLU A 1 307 ? 12.424 18.133 -14.116 1.00 95.00 307 GLU A CA 1
ATOM 2295 C C . GLU A 1 307 ? 11.659 16.930 -14.679 1.00 95.00 307 GLU A C 1
ATOM 2297 O O . GLU A 1 307 ? 11.448 16.851 -15.889 1.00 95.00 307 GLU A O 1
ATOM 2302 N N . SER A 1 308 ? 11.305 15.967 -13.830 1.00 93.19 308 SER A N 1
ATOM 2303 C CA . SER A 1 308 ? 10.644 14.722 -14.226 1.00 93.19 308 SER A CA 1
ATOM 2304 C C . SER A 1 308 ? 9.228 14.580 -13.671 1.00 93.19 308 SER A C 1
ATOM 2306 O O . SER A 1 308 ? 8.602 13.534 -13.857 1.00 93.19 308 SER A O 1
ATOM 2308 N N . GLU A 1 309 ? 8.705 15.631 -13.033 1.00 93.56 309 GLU A N 1
ATOM 2309 C CA . GLU A 1 309 ? 7.380 15.654 -12.406 1.00 93.56 309 GLU A CA 1
ATOM 2310 C C . GLU A 1 309 ? 7.192 14.499 -11.409 1.00 93.56 309 GLU A C 1
ATOM 2312 O O . GLU A 1 309 ? 6.147 13.852 -11.392 1.00 93.56 309 GLU A O 1
ATOM 2317 N N . ASP A 1 310 ? 8.225 14.195 -10.618 1.00 93.12 310 ASP A N 1
ATOM 2318 C CA . ASP A 1 310 ? 8.131 13.259 -9.497 1.00 93.12 310 ASP A CA 1
ATOM 2319 C C . ASP A 1 310 ? 7.958 14.044 -8.197 1.00 93.12 310 ASP A C 1
ATOM 2321 O O . ASP A 1 310 ? 8.907 14.556 -7.609 1.00 93.12 310 ASP A O 1
ATOM 2325 N N . TYR A 1 311 ? 6.710 14.200 -7.766 1.00 95.00 311 TYR A N 1
ATOM 2326 C CA . TYR A 1 311 ? 6.388 15.054 -6.625 1.00 95.00 311 TYR A CA 1
ATOM 2327 C C . TYR A 1 311 ? 6.835 14.466 -5.287 1.00 95.00 311 TYR A C 1
ATOM 2329 O O . TYR A 1 311 ? 6.992 15.207 -4.324 1.00 95.00 311 TYR A O 1
ATOM 2337 N N . GLU A 1 312 ? 7.045 13.152 -5.204 1.00 91.44 312 GLU A N 1
ATOM 2338 C CA . GLU A 1 312 ? 7.498 12.518 -3.968 1.00 91.44 312 GLU A CA 1
ATOM 2339 C C . GLU A 1 312 ? 8.914 12.946 -3.585 1.00 91.44 312 GLU A C 1
ATOM 2341 O O . GLU A 1 312 ? 9.046 13.619 -2.559 1.00 91.44 312 GLU A O 1
ATOM 2346 N N . PRO A 1 313 ? 9.948 12.673 -4.403 1.00 95.25 313 PRO A N 1
ATOM 2347 C CA . PRO A 1 313 ? 11.307 12.985 -4.003 1.00 95.25 313 PRO A CA 1
ATOM 2348 C C . PRO A 1 313 ? 11.551 14.493 -3.939 1.00 95.25 313 PRO A C 1
ATOM 2350 O O . PRO A 1 313 ? 12.445 14.948 -3.226 1.00 95.25 313 PRO A O 1
ATOM 2353 N N . LEU A 1 314 ? 10.720 15.281 -4.629 1.00 97.56 314 LEU A N 1
ATOM 2354 C CA . LEU A 1 314 ? 10.679 16.731 -4.492 1.00 97.56 314 LEU A CA 1
ATOM 2355 C C . LEU A 1 314 ? 10.213 17.157 -3.096 1.00 97.56 314 LEU A C 1
ATOM 2357 O O . LEU A 1 314 ? 10.916 17.910 -2.428 1.00 97.56 314 LEU A O 1
ATOM 2361 N N . LEU A 1 315 ? 9.040 16.699 -2.646 1.00 96.12 315 LEU A N 1
ATOM 2362 C CA . LEU A 1 315 ? 8.484 17.112 -1.354 1.00 96.12 315 LEU A CA 1
ATOM 2363 C C . LEU A 1 315 ? 9.311 16.554 -0.188 1.00 96.12 315 LEU A C 1
ATOM 2365 O O . LEU A 1 315 ? 9.602 17.285 0.757 1.00 96.12 315 LEU A O 1
ATOM 2369 N N . ASP A 1 316 ? 9.711 15.285 -0.273 1.00 95.88 316 ASP A N 1
ATOM 2370 C CA . ASP A 1 316 ? 10.460 14.587 0.773 1.00 95.88 316 ASP A CA 1
ATOM 2371 C C . ASP A 1 316 ? 11.912 15.078 0.848 1.00 95.88 316 ASP A C 1
ATOM 2373 O O . ASP A 1 316 ? 12.458 15.236 1.940 1.00 95.88 316 ASP A O 1
ATOM 2377 N N . GLY A 1 317 ? 12.528 15.396 -0.296 1.00 97.75 317 GLY A N 1
ATOM 2378 C CA . GLY A 1 317 ? 13.840 16.038 -0.340 1.00 97.75 317 GLY A CA 1
ATOM 2379 C C . GLY A 1 317 ? 13.840 17.402 0.353 1.00 97.75 317 GLY A C 1
ATOM 2380 O O . GLY A 1 317 ? 14.747 17.683 1.136 1.00 97.75 317 GLY A O 1
ATOM 2381 N N . ILE A 1 318 ? 12.809 18.225 0.126 1.00 98.00 318 ILE A N 1
ATOM 2382 C CA . ILE A 1 318 ? 12.669 19.536 0.780 1.00 98.00 318 ILE A CA 1
ATOM 2383 C C . ILE A 1 318 ? 12.456 19.381 2.293 1.00 98.00 318 ILE A C 1
ATOM 2385 O O . ILE A 1 318 ? 13.088 20.091 3.072 1.00 98.00 318 ILE A O 1
ATOM 2389 N N . ASP A 1 319 ? 11.630 18.424 2.725 1.00 97.19 319 ASP A N 1
ATOM 2390 C CA . ASP A 1 319 ? 11.426 18.130 4.152 1.00 97.19 319 ASP A CA 1
ATOM 2391 C C . ASP A 1 319 ? 12.726 17.679 4.836 1.00 97.19 319 ASP A C 1
ATOM 2393 O O . ASP A 1 319 ? 13.038 18.095 5.958 1.00 97.19 319 ASP A O 1
ATOM 2397 N N . ARG A 1 320 ? 13.536 16.869 4.145 1.00 96.81 320 ARG A N 1
ATOM 2398 C CA . ARG A 1 320 ? 14.861 16.459 4.628 1.00 96.81 320 ARG A CA 1
ATOM 2399 C C . ARG A 1 320 ? 15.851 17.617 4.670 1.00 96.81 320 ARG A C 1
ATOM 2401 O O . ARG A 1 320 ? 16.598 17.704 5.640 1.00 96.81 320 ARG A O 1
ATOM 2408 N N . LEU A 1 321 ? 15.844 18.519 3.686 1.00 97.31 321 LEU A N 1
ATOM 2409 C CA . LEU A 1 321 ? 16.661 19.734 3.745 1.00 97.31 321 LEU A CA 1
ATOM 2410 C C . LEU A 1 321 ? 16.267 20.598 4.948 1.00 97.31 321 LEU A C 1
ATOM 2412 O O . LEU A 1 321 ? 17.133 20.936 5.748 1.00 97.31 321 LEU A O 1
ATOM 2416 N N . ALA A 1 322 ? 14.976 20.878 5.130 1.00 97.12 322 ALA A N 1
ATOM 2417 C CA . ALA A 1 322 ? 14.478 21.707 6.229 1.00 97.12 322 ALA A CA 1
ATOM 2418 C C . ALA A 1 322 ? 14.767 21.133 7.621 1.00 97.12 322 ALA A C 1
ATOM 2420 O O . ALA A 1 322 ? 15.074 21.868 8.557 1.00 97.12 322 ALA A O 1
ATOM 2421 N N . SER A 1 323 ? 14.697 19.808 7.756 1.00 96.44 323 SER A N 1
ATOM 2422 C CA . SER A 1 323 ? 15.007 19.124 9.017 1.00 96.44 323 SER A CA 1
ATOM 2423 C C . SER A 1 323 ? 16.502 18.955 9.290 1.00 96.44 323 SER A C 1
ATOM 2425 O O . SER A 1 323 ? 16.882 18.627 10.411 1.00 96.44 323 SER A O 1
ATOM 2427 N N . SER A 1 324 ? 17.359 19.175 8.292 1.00 96.25 324 SER A N 1
ATOM 2428 C CA . SER A 1 324 ? 18.809 18.993 8.427 1.00 96.25 324 SER A CA 1
ATOM 2429 C C . SER A 1 324 ? 19.552 20.322 8.511 1.00 96.25 324 SER A C 1
ATOM 2431 O O . SER A 1 324 ? 20.483 20.448 9.306 1.00 96.25 324 SER A O 1
ATOM 2433 N N . TYR A 1 325 ? 19.106 21.332 7.760 1.00 96.81 325 TYR A N 1
ATOM 2434 C CA . TYR A 1 325 ? 19.796 22.608 7.627 1.00 96.81 325 TYR A CA 1
ATOM 2435 C C . TYR A 1 325 ? 19.018 23.787 8.218 1.00 96.81 325 TYR A C 1
ATOM 2437 O O . TYR A 1 325 ? 17.794 23.866 8.109 1.00 96.81 325 TYR A O 1
ATOM 2445 N N . THR A 1 326 ? 19.740 24.732 8.818 1.00 96.19 326 THR A N 1
ATOM 2446 C CA . THR A 1 326 ? 19.178 25.989 9.317 1.00 96.19 326 THR A CA 1
ATOM 2447 C C . THR A 1 326 ? 18.721 26.879 8.158 1.00 96.19 326 THR A C 1
ATOM 2449 O O . THR A 1 326 ? 19.293 26.859 7.068 1.00 96.19 326 THR A O 1
ATOM 2452 N N . GLY A 1 327 ? 17.687 27.692 8.391 1.00 92.88 327 GLY A N 1
ATOM 2453 C CA . GLY A 1 327 ? 17.230 28.706 7.431 1.00 92.88 327 GLY A CA 1
ATOM 2454 C C . GLY A 1 327 ? 16.440 28.180 6.227 1.00 92.88 327 GLY A C 1
ATOM 2455 O O . GLY A 1 327 ? 16.098 28.967 5.349 1.00 92.88 327 GLY A O 1
ATOM 2456 N N . VAL A 1 328 ? 16.123 26.884 6.179 1.00 95.38 328 VAL A N 1
ATOM 2457 C CA . VAL A 1 328 ? 15.314 26.285 5.110 1.00 95.38 328 VAL A CA 1
ATOM 2458 C C . VAL A 1 328 ? 13.848 26.193 5.551 1.00 95.38 328 VAL A C 1
ATOM 2460 O O . VAL A 1 328 ? 13.494 25.387 6.410 1.00 95.38 328 VAL A O 1
ATOM 2463 N N . ASP A 1 329 ? 12.978 27.002 4.941 1.00 95.25 329 ASP A N 1
ATOM 2464 C CA . ASP A 1 329 ? 11.524 26.932 5.143 1.00 95.25 329 ASP A CA 1
ATOM 2465 C C . ASP A 1 329 ? 10.904 25.907 4.183 1.00 95.25 329 ASP A C 1
ATOM 2467 O O . ASP A 1 329 ? 10.717 26.167 2.991 1.00 95.25 329 ASP A O 1
ATOM 2471 N N . ALA A 1 330 ? 10.544 24.736 4.714 1.00 95.94 330 ALA A N 1
ATOM 2472 C CA . ALA A 1 330 ? 9.977 23.648 3.921 1.00 95.94 330 ALA A CA 1
ATOM 2473 C C . ALA A 1 330 ? 8.726 24.058 3.130 1.00 95.94 330 ALA A C 1
ATOM 2475 O O . ALA A 1 330 ? 8.544 23.621 1.993 1.00 95.94 330 ALA A O 1
ATOM 2476 N N . LEU A 1 331 ? 7.833 24.863 3.715 1.00 95.25 331 LEU A N 1
ATOM 2477 C CA . LEU A 1 331 ? 6.579 25.226 3.061 1.00 95.25 331 LEU A CA 1
ATOM 2478 C C . LEU A 1 331 ? 6.843 26.183 1.899 1.00 95.25 331 LEU A C 1
ATOM 2480 O O . LEU A 1 331 ? 6.297 25.985 0.811 1.00 95.25 331 LEU A O 1
ATOM 2484 N N . GLN A 1 332 ? 7.695 27.189 2.106 1.00 96.31 332 GLN A N 1
ATOM 2485 C CA . GLN A 1 332 ? 8.044 28.139 1.049 1.00 96.31 332 GLN A CA 1
ATOM 2486 C C . GLN A 1 332 ? 8.827 27.472 -0.081 1.00 96.31 332 GLN A C 1
ATOM 2488 O O . GLN A 1 332 ? 8.490 27.682 -1.248 1.00 96.31 332 GLN A O 1
ATOM 2493 N N . GLU A 1 333 ? 9.784 26.599 0.237 1.00 97.31 333 GLU A N 1
ATOM 2494 C CA . GLU A 1 333 ? 10.553 25.858 -0.767 1.00 97.31 333 GLU A CA 1
ATOM 2495 C C . GLU A 1 333 ? 9.661 24.929 -1.603 1.00 97.31 333 GLU A C 1
ATOM 2497 O O . GLU A 1 333 ? 9.755 24.913 -2.834 1.00 97.31 333 GLU A O 1
ATOM 2502 N N . LYS A 1 334 ? 8.707 24.222 -0.978 1.00 97.56 334 LYS A N 1
ATOM 2503 C CA . LYS A 1 334 ? 7.714 23.411 -1.709 1.00 97.56 334 LYS A CA 1
ATOM 2504 C C . LYS A 1 334 ? 6.878 24.268 -2.652 1.00 97.56 334 LYS A C 1
ATOM 2506 O O . LYS A 1 334 ? 6.726 23.919 -3.824 1.00 97.56 334 LYS A O 1
ATOM 2511 N N . LYS A 1 335 ? 6.357 25.405 -2.174 1.00 97.25 335 LYS A N 1
ATOM 2512 C CA . LYS A 1 335 ? 5.579 26.331 -3.012 1.00 97.25 335 LYS A CA 1
ATOM 2513 C C . LYS A 1 335 ? 6.418 26.862 -4.175 1.00 97.25 335 LYS A C 1
ATOM 2515 O O . LYS A 1 335 ? 5.925 26.908 -5.301 1.00 97.25 335 LYS A O 1
ATOM 2520 N N . ALA A 1 336 ? 7.672 27.237 -3.931 1.00 96.88 336 ALA A N 1
ATOM 2521 C CA . ALA A 1 336 ? 8.581 27.739 -4.955 1.00 96.88 336 ALA A CA 1
ATOM 2522 C C . ALA A 1 336 ? 8.893 26.674 -6.017 1.00 96.88 336 ALA A C 1
ATOM 2524 O O . ALA A 1 336 ? 8.828 26.963 -7.213 1.00 96.88 336 ALA A O 1
ATOM 2525 N N . ALA A 1 337 ? 9.181 25.439 -5.602 1.00 97.06 337 ALA A N 1
ATOM 2526 C CA . ALA A 1 337 ? 9.455 24.330 -6.508 1.00 97.06 337 ALA A CA 1
ATOM 2527 C C . ALA A 1 337 ? 8.236 23.983 -7.382 1.00 97.06 337 ALA A C 1
ATOM 2529 O O . ALA A 1 337 ? 8.370 23.854 -8.598 1.00 97.06 337 ALA A O 1
ATOM 2530 N N . LEU A 1 338 ? 7.036 23.916 -6.795 1.00 96.88 338 LEU A N 1
ATOM 2531 C CA . LEU A 1 338 ? 5.797 23.616 -7.525 1.00 96.88 338 LEU A CA 1
ATOM 2532 C C . LEU A 1 338 ? 5.396 24.740 -8.493 1.00 96.88 338 LEU A C 1
ATOM 2534 O O . LEU A 1 338 ? 4.959 24.460 -9.606 1.00 96.88 338 LEU A O 1
ATOM 2538 N N . LYS A 1 339 ? 5.593 26.015 -8.125 1.00 95.88 339 LYS A N 1
ATOM 2539 C CA . LYS A 1 339 ? 5.307 27.165 -9.009 1.00 95.88 339 LYS A CA 1
ATOM 2540 C C . LYS A 1 339 ? 6.162 27.173 -10.282 1.00 95.88 339 LYS A C 1
ATOM 2542 O O . LYS A 1 339 ? 5.709 27.669 -11.312 1.00 95.88 339 LYS A O 1
ATOM 2547 N N . LYS A 1 340 ? 7.369 26.597 -10.237 1.00 94.94 340 LYS A N 1
ATOM 2548 C CA . LYS A 1 340 ? 8.243 26.438 -11.415 1.00 94.94 340 LYS A CA 1
ATOM 2549 C C . LYS A 1 340 ? 7.707 25.406 -12.420 1.00 94.94 340 LYS A C 1
ATOM 2551 O O . LYS A 1 340 ? 8.149 25.396 -13.563 1.00 94.94 340 LYS A O 1
ATOM 2556 N N . MET A 1 341 ? 6.745 24.567 -12.033 1.00 93.62 341 MET A N 1
ATOM 2557 C CA . MET A 1 341 ? 6.124 23.545 -12.886 1.00 93.62 341 MET A CA 1
ATOM 2558 C C . MET A 1 341 ? 4.863 24.075 -13.579 1.00 93.62 341 MET A C 1
ATOM 2560 O O . MET A 1 341 ? 3.768 23.522 -13.453 1.00 93.62 341 MET A O 1
ATOM 2564 N N . THR A 1 342 ? 4.996 25.193 -14.286 1.00 88.25 342 THR A N 1
ATOM 2565 C CA . THR A 1 342 ? 3.862 25.885 -14.907 1.00 88.25 342 THR A CA 1
ATOM 2566 C C . THR A 1 342 ? 3.145 24.977 -15.917 1.00 88.25 342 THR A C 1
ATOM 2568 O O . THR A 1 342 ? 3.780 24.266 -16.695 1.00 88.25 342 THR A O 1
ATOM 2571 N N . GLY A 1 343 ? 1.808 24.967 -15.891 1.00 88.75 343 GLY A N 1
ATOM 2572 C CA . GLY A 1 343 ? 0.984 24.135 -16.780 1.00 88.75 343 GLY A CA 1
ATOM 2573 C C . GLY A 1 343 ? 0.867 22.656 -16.383 1.00 88.75 343 GLY A C 1
ATOM 2574 O O . GLY A 1 343 ? 0.235 21.888 -17.106 1.00 88.75 343 GLY A O 1
ATOM 2575 N N . LYS A 1 344 ? 1.443 22.230 -15.248 1.00 93.75 344 LYS A N 1
ATOM 2576 C CA . LYS A 1 344 ? 1.327 20.849 -14.753 1.00 93.75 344 LYS A CA 1
ATOM 2577 C C . LYS A 1 344 ? 0.181 20.726 -13.749 1.00 93.75 344 LYS A C 1
ATOM 2579 O O . LYS A 1 344 ? 0.299 21.164 -12.607 1.00 93.75 344 LYS A O 1
ATOM 2584 N N . ALA A 1 345 ? -0.918 20.092 -14.163 1.00 92.62 345 ALA A N 1
ATOM 2585 C CA . ALA A 1 345 ? -2.151 20.000 -13.372 1.00 92.62 345 ALA A CA 1
ATOM 2586 C C . ALA A 1 345 ? -1.940 19.407 -11.965 1.00 92.62 345 ALA A C 1
ATOM 2588 O O . ALA A 1 345 ? -2.480 19.924 -10.983 1.00 92.62 345 ALA A O 1
ATOM 2589 N N . THR A 1 346 ? -1.114 18.364 -11.836 1.00 95.12 346 THR A N 1
ATOM 2590 C CA . THR A 1 346 ? -0.803 17.763 -10.531 1.00 95.12 346 THR A CA 1
ATOM 2591 C C . THR A 1 346 ? 0.013 18.708 -9.647 1.00 95.12 346 THR A C 1
ATOM 2593 O O . THR A 1 346 ? -0.275 18.807 -8.458 1.00 95.12 346 THR A O 1
ATOM 2596 N N . ALA A 1 347 ? 0.959 19.471 -10.207 1.00 96.75 347 ALA A N 1
ATOM 2597 C CA . ALA A 1 347 ? 1.717 20.471 -9.451 1.00 96.75 347 ALA A CA 1
ATOM 2598 C C . ALA A 1 347 ? 0.801 21.572 -8.898 1.00 96.75 347 ALA A C 1
ATOM 2600 O O . ALA A 1 347 ? 0.886 21.913 -7.719 1.00 96.75 347 ALA A O 1
ATOM 2601 N N . THR A 1 348 ? -0.119 22.081 -9.728 1.00 97.00 348 THR A N 1
ATOM 2602 C CA . THR A 1 348 ? -1.142 23.055 -9.316 1.00 97.00 348 THR A CA 1
ATOM 2603 C C . THR A 1 348 ? -2.038 22.498 -8.212 1.00 97.00 348 THR A C 1
ATOM 2605 O O . THR A 1 348 ? -2.325 23.195 -7.242 1.00 97.00 348 THR A O 1
ATOM 2608 N N . SER A 1 349 ? -2.431 21.229 -8.323 1.00 97.56 349 SER A N 1
ATOM 2609 C CA . SER A 1 349 ? -3.266 20.558 -7.323 1.00 97.56 349 SER A CA 1
ATOM 2610 C C . SER A 1 349 ? -2.529 20.394 -5.994 1.00 97.56 349 SER A C 1
ATOM 2612 O O . SER A 1 349 ? -3.056 20.764 -4.954 1.00 97.56 349 SER A O 1
ATOM 2614 N N . ILE A 1 350 ? -1.276 19.933 -6.009 1.00 97.31 350 ILE A N 1
ATOM 2615 C CA . ILE A 1 350 ? -0.459 19.821 -4.792 1.00 97.31 350 ILE A CA 1
ATOM 2616 C C . ILE A 1 350 ? -0.233 21.200 -4.163 1.00 97.31 350 ILE A C 1
ATOM 2618 O O . ILE A 1 350 ? -0.343 21.335 -2.948 1.00 97.31 350 ILE A O 1
ATOM 2622 N N . LEU A 1 351 ? 0.027 22.236 -4.969 1.00 96.75 351 LEU A N 1
ATOM 2623 C CA . LEU A 1 351 ? 0.156 23.606 -4.473 1.00 96.75 351 LEU A CA 1
ATOM 2624 C C . LEU A 1 351 ? -1.121 24.064 -3.754 1.00 96.75 351 LEU A C 1
ATOM 2626 O O . LEU A 1 351 ? -1.029 24.633 -2.669 1.00 96.75 351 LEU A O 1
ATOM 2630 N N . LYS A 1 352 ? -2.299 23.768 -4.318 1.00 97.44 352 LYS A N 1
ATOM 2631 C CA . LYS A 1 352 ? -3.595 24.037 -3.685 1.00 97.44 352 LYS A CA 1
ATOM 2632 C C . LYS A 1 352 ? -3.765 23.246 -2.387 1.00 97.44 352 LYS A C 1
ATOM 2634 O O . LYS A 1 352 ? -4.193 23.829 -1.400 1.00 97.44 352 LYS A O 1
ATOM 2639 N N . LEU A 1 353 ? -3.375 21.972 -2.344 1.00 97.44 353 LEU A N 1
ATOM 2640 C CA . LEU A 1 353 ? -3.471 21.135 -1.139 1.00 97.44 353 LEU A CA 1
ATOM 2641 C C . LEU A 1 353 ? -2.557 21.599 0.004 1.00 97.44 353 LEU A C 1
ATOM 2643 O O . LEU A 1 353 ? -2.882 21.361 1.161 1.00 97.44 353 LEU A O 1
ATOM 2647 N N . LEU A 1 354 ? -1.452 22.300 -0.282 1.00 95.50 354 LEU A N 1
ATOM 2648 C CA . LEU A 1 354 ? -0.632 22.940 0.760 1.00 95.50 354 LEU A CA 1
ATOM 2649 C C . LEU A 1 354 ? -1.363 24.088 1.483 1.00 95.50 354 LEU A C 1
ATOM 2651 O O . LEU A 1 354 ? -0.922 24.501 2.552 1.00 95.50 354 LEU A O 1
ATOM 2655 N N . GLU A 1 355 ? -2.440 24.624 0.904 1.00 94.12 355 GLU A N 1
ATOM 2656 C CA . GLU A 1 355 ? -3.229 25.737 1.459 1.00 94.12 355 GLU A CA 1
ATOM 2657 C C . GLU A 1 355 ? -4.648 25.312 1.847 1.00 94.12 355 GLU A C 1
ATOM 2659 O O . GLU A 1 355 ? -5.210 25.796 2.823 1.00 94.12 355 GLU A O 1
ATOM 2664 N N . THR A 1 356 ? -5.242 24.405 1.076 1.00 96.00 356 THR A N 1
ATOM 2665 C CA . THR A 1 356 ? -6.594 23.874 1.253 1.00 96.00 356 THR A CA 1
ATOM 2666 C C . THR A 1 356 ? -6.534 22.343 1.174 1.00 96.00 356 THR A C 1
ATOM 2668 O O . THR A 1 356 ? -6.841 21.769 0.129 1.00 96.00 356 THR A O 1
ATOM 2671 N N . PRO A 1 357 ? -6.110 21.659 2.254 1.00 95.38 357 PRO A N 1
ATOM 2672 C CA . PRO A 1 357 ? -5.832 20.220 2.230 1.00 95.38 357 PRO A CA 1
ATOM 2673 C C . PRO A 1 357 ? -7.017 19.306 1.899 1.00 95.38 357 PRO A C 1
ATOM 2675 O O . PRO A 1 357 ? -6.815 18.170 1.473 1.00 95.38 357 PRO A O 1
ATOM 2678 N N . GLU A 1 358 ? -8.242 19.784 2.102 1.00 93.94 358 GLU A N 1
ATOM 2679 C CA . GLU A 1 358 ? -9.484 19.034 1.877 1.00 93.94 358 GLU A CA 1
ATOM 2680 C C . GLU A 1 358 ? -10.177 19.414 0.558 1.00 93.94 358 GLU A C 1
ATOM 2682 O O . GLU A 1 358 ? -11.304 18.997 0.318 1.00 93.94 358 GLU A O 1
ATOM 2687 N N . ASP A 1 359 ? -9.524 20.192 -0.318 1.00 97.56 359 ASP A N 1
ATOM 2688 C CA . ASP A 1 359 ? -10.087 20.569 -1.621 1.00 97.56 359 ASP A CA 1
ATOM 2689 C C . ASP A 1 359 ? -10.388 19.314 -2.473 1.00 97.56 359 ASP A C 1
ATOM 2691 O O . ASP A 1 359 ? -9.450 18.569 -2.795 1.00 97.56 359 ASP A O 1
ATOM 2695 N N . PRO A 1 360 ? -11.658 19.048 -2.850 1.00 97.44 360 PRO A N 1
ATOM 2696 C CA . PRO A 1 360 ? -12.010 17.787 -3.504 1.00 97.44 360 PRO A CA 1
ATOM 2697 C C . PRO A 1 360 ? -11.417 17.621 -4.905 1.00 97.44 360 PRO A C 1
ATOM 2699 O O . PRO A 1 360 ? -11.014 16.523 -5.297 1.00 97.44 360 PRO A O 1
ATOM 2702 N N . ALA A 1 361 ? -11.330 18.705 -5.678 1.00 97.94 361 ALA A N 1
ATOM 2703 C CA . ALA A 1 361 ? -10.799 18.653 -7.037 1.00 97.94 361 ALA A CA 1
ATOM 2704 C C . ALA A 1 361 ? -9.279 18.428 -7.028 1.00 97.94 361 ALA A C 1
ATOM 2706 O O . ALA A 1 361 ? -8.761 17.609 -7.793 1.00 97.94 361 ALA A O 1
ATOM 2707 N N . ALA A 1 362 ? -8.565 19.107 -6.129 1.00 98.00 362 ALA A N 1
ATOM 2708 C CA . ALA A 1 362 ? -7.127 18.953 -5.978 1.00 98.00 362 ALA A CA 1
ATOM 2709 C C . ALA A 1 362 ? -6.752 17.571 -5.415 1.00 98.00 362 ALA A C 1
ATOM 2711 O O . ALA A 1 362 ? -5.798 16.957 -5.901 1.00 98.00 362 ALA A O 1
ATOM 2712 N N . ASN A 1 363 ? -7.521 17.042 -4.455 1.00 97.94 363 ASN A N 1
ATOM 2713 C CA . ASN A 1 363 ? -7.341 15.683 -3.937 1.00 97.94 363 ASN A CA 1
ATOM 2714 C C . ASN A 1 363 ? -7.587 14.621 -5.016 1.00 97.94 363 ASN A C 1
ATOM 2716 O O . ASN A 1 363 ? -6.796 13.685 -5.133 1.00 97.94 363 ASN A O 1
ATOM 2720 N N . LEU A 1 364 ? -8.606 14.793 -5.868 1.00 97.56 364 LEU A N 1
ATOM 2721 C CA . LEU A 1 364 ? -8.828 13.902 -7.007 1.00 97.56 364 LEU A CA 1
ATOM 2722 C C . LEU A 1 364 ? -7.621 13.904 -7.956 1.00 97.56 364 LEU A C 1
ATOM 2724 O O . LEU A 1 364 ? -7.074 12.847 -8.268 1.00 97.56 364 LEU A O 1
ATOM 2728 N N . ALA A 1 365 ? -7.175 15.080 -8.400 1.00 96.38 365 ALA A N 1
ATOM 2729 C CA . ALA A 1 365 ? -6.078 15.201 -9.358 1.00 96.38 365 ALA A CA 1
ATOM 2730 C C . ALA A 1 365 ? -4.738 14.680 -8.804 1.00 96.38 365 ALA A C 1
ATOM 2732 O O . ALA A 1 365 ? -4.016 13.960 -9.502 1.00 96.38 365 ALA A O 1
ATOM 2733 N N . ALA A 1 366 ? -4.411 14.995 -7.546 1.00 96.44 366 ALA A N 1
ATOM 2734 C CA . ALA A 1 366 ? -3.227 14.460 -6.880 1.00 96.44 366 ALA A CA 1
ATOM 2735 C C . ALA A 1 366 ? -3.350 12.944 -6.660 1.00 96.44 366 ALA A C 1
ATOM 2737 O O . ALA A 1 366 ? -2.443 12.199 -7.030 1.00 96.44 366 ALA A O 1
ATOM 2738 N N . GLY A 1 367 ? -4.486 12.471 -6.142 1.00 96.44 367 GLY A N 1
ATOM 2739 C CA . GLY A 1 367 ? -4.748 11.058 -5.872 1.00 96.44 367 GLY A CA 1
ATOM 2740 C C . GLY A 1 367 ? -4.622 10.180 -7.114 1.00 96.44 367 GLY A C 1
ATOM 2741 O O . GLY A 1 367 ? -3.952 9.147 -7.062 1.00 96.44 367 GLY A O 1
ATOM 2742 N N . LYS A 1 368 ? -5.162 10.624 -8.260 1.00 95.75 368 LYS A N 1
ATOM 2743 C CA . LYS A 1 368 ? -4.986 9.932 -9.548 1.00 95.75 368 LYS A CA 1
ATOM 2744 C C . LYS A 1 368 ? -3.513 9.797 -9.916 1.00 95.75 368 LYS A C 1
ATOM 2746 O O . LYS A 1 368 ? -3.075 8.707 -10.271 1.00 95.75 368 LYS A O 1
ATOM 2751 N N . TRP A 1 369 ? -2.729 10.869 -9.796 1.00 93.81 369 TRP A N 1
ATOM 2752 C CA . TRP A 1 369 ? -1.296 10.800 -10.083 1.00 93.81 369 TRP A CA 1
ATOM 2753 C C . TRP A 1 369 ? -0.570 9.843 -9.125 1.00 93.81 369 TRP A C 1
ATOM 2755 O O . TRP A 1 369 ? 0.165 8.964 -9.581 1.00 93.81 369 TRP A O 1
ATOM 2765 N N . PHE A 1 370 ? -0.816 9.947 -7.812 1.00 93.69 370 PHE A N 1
ATOM 2766 C CA . PHE A 1 370 ? -0.168 9.094 -6.809 1.00 93.69 370 PHE A CA 1
ATOM 2767 C C . PHE A 1 370 ? -0.500 7.609 -7.020 1.00 93.69 370 PHE A C 1
ATOM 2769 O O . PHE A 1 370 ? 0.413 6.783 -7.035 1.00 93.69 370 PHE A O 1
ATOM 2776 N N . CYS A 1 371 ? -1.767 7.256 -7.252 1.00 94.25 371 CYS A N 1
ATOM 2777 C CA . CYS A 1 371 ? -2.169 5.869 -7.491 1.00 94.25 371 CYS A CA 1
ATOM 2778 C C . CYS A 1 371 ? -1.737 5.349 -8.868 1.00 94.25 371 CYS A C 1
ATOM 2780 O O . CYS A 1 371 ? -1.160 4.267 -8.976 1.00 94.25 371 CYS A O 1
ATOM 2782 N N . PHE A 1 372 ? -2.038 6.088 -9.934 1.00 91.94 372 PHE A N 1
ATOM 2783 C CA . PHE A 1 372 ? -2.017 5.541 -11.292 1.00 91.94 372 PHE A CA 1
ATOM 2784 C C . PHE A 1 372 ? -0.676 5.743 -11.989 1.00 91.94 372 PHE A C 1
ATOM 2786 O O . PHE A 1 372 ? -0.221 4.845 -12.697 1.00 91.94 372 PHE A O 1
ATOM 2793 N N . SER A 1 373 ? -0.016 6.875 -11.738 1.00 85.38 373 SER A N 1
ATOM 2794 C CA . SER A 1 373 ? 1.289 7.194 -12.322 1.00 85.38 373 SER A CA 1
ATOM 2795 C C . SER A 1 373 ? 2.437 6.792 -11.398 1.00 85.38 373 SER A C 1
ATOM 2797 O O . SER A 1 373 ? 3.360 6.110 -11.834 1.00 85.38 373 SER A O 1
ATOM 2799 N N . ALA A 1 374 ? 2.377 7.173 -10.119 1.00 84.19 374 ALA A N 1
ATOM 2800 C CA . ALA A 1 374 ? 3.460 6.924 -9.165 1.00 84.19 374 ALA A CA 1
ATOM 2801 C C . ALA A 1 374 ? 3.360 5.572 -8.440 1.00 84.19 374 ALA A C 1
ATOM 2803 O O . ALA A 1 374 ? 4.302 5.196 -7.743 1.00 84.19 374 ALA A O 1
ATOM 2804 N N . ARG A 1 375 ? 2.236 4.851 -8.590 1.00 86.56 375 ARG A N 1
ATOM 2805 C CA . ARG A 1 375 ? 1.954 3.548 -7.950 1.00 86.56 375 ARG A CA 1
ATOM 2806 C C . ARG A 1 375 ? 2.021 3.567 -6.416 1.00 86.56 375 ARG A C 1
ATOM 2808 O O . ARG A 1 375 ? 2.110 2.523 -5.775 1.00 86.56 375 ARG A O 1
ATOM 2815 N N . ARG A 1 376 ? 1.895 4.748 -5.813 1.00 87.69 376 ARG A N 1
ATOM 2816 C CA . ARG A 1 376 ? 1.837 4.982 -4.366 1.00 87.69 376 ARG A CA 1
ATOM 2817 C C . ARG A 1 376 ? 0.398 4.906 -3.870 1.00 87.69 376 ARG A C 1
ATOM 2819 O O . ARG A 1 376 ? -0.211 5.906 -3.498 1.00 87.69 376 ARG A O 1
ATOM 2826 N N . TRP A 1 377 ? -0.146 3.695 -3.877 1.00 92.81 377 TRP A N 1
ATOM 2827 C CA . TRP A 1 377 ? -1.542 3.446 -3.514 1.00 92.81 377 TRP A CA 1
ATOM 2828 C C . TRP A 1 377 ? -1.883 3.923 -2.102 1.00 92.81 377 TRP A C 1
ATOM 2830 O O . TRP A 1 377 ? -2.890 4.592 -1.926 1.00 92.81 377 TRP A O 1
ATOM 2840 N N . ASN A 1 378 ? -1.026 3.678 -1.109 1.00 89.62 378 ASN A N 1
ATOM 2841 C CA . ASN A 1 378 ? -1.312 4.073 0.276 1.00 89.62 378 ASN A CA 1
ATOM 2842 C C . ASN A 1 378 ? -1.540 5.584 0.443 1.00 89.62 378 ASN A C 1
ATOM 2844 O O . ASN A 1 378 ? -2.389 5.986 1.236 1.00 89.62 378 ASN A O 1
ATOM 2848 N N . ASP A 1 379 ? -0.807 6.412 -0.302 1.00 90.19 379 ASP A N 1
ATOM 2849 C CA . ASP A 1 379 ? -0.953 7.868 -0.260 1.00 90.19 379 ASP A CA 1
ATOM 2850 C C . ASP A 1 379 ? -2.098 8.339 -1.154 1.00 90.19 379 ASP A C 1
ATOM 2852 O O . ASP A 1 379 ? -2.921 9.156 -0.740 1.00 90.19 379 ASP A O 1
ATOM 2856 N N . GLY A 1 380 ? -2.172 7.799 -2.373 1.00 95.25 380 GLY A N 1
ATOM 2857 C CA . GLY A 1 380 ? -3.168 8.197 -3.358 1.00 95.25 380 GLY A CA 1
ATOM 2858 C C . GLY A 1 380 ? -4.591 7.792 -2.975 1.00 95.25 380 GLY A C 1
ATOM 2859 O O . GLY A 1 380 ? -5.499 8.586 -3.181 1.00 95.25 380 GLY A O 1
ATOM 2860 N N . LEU A 1 381 ? -4.806 6.627 -2.350 1.00 96.62 381 LEU A N 1
ATOM 2861 C CA . LEU A 1 381 ? -6.138 6.163 -1.931 1.00 96.62 381 LEU A CA 1
ATOM 2862 C C . LEU A 1 381 ? -6.791 7.140 -0.953 1.00 96.62 381 LEU A C 1
ATOM 2864 O O . LEU A 1 381 ? -7.960 7.476 -1.110 1.00 96.62 381 LEU A O 1
ATOM 2868 N N . ARG A 1 382 ? -6.027 7.654 0.017 1.00 95.62 382 ARG A N 1
ATOM 2869 C CA . ARG A 1 382 ? -6.538 8.631 0.992 1.00 95.62 382 ARG A CA 1
ATOM 2870 C C . ARG A 1 382 ? -6.949 9.937 0.321 1.00 95.62 382 ARG A C 1
ATOM 2872 O O . ARG A 1 382 ? -7.957 10.520 0.697 1.00 95.62 382 ARG A O 1
ATOM 2879 N N . MET A 1 383 ? -6.206 10.360 -0.702 1.00 96.88 383 MET A N 1
ATOM 2880 C CA . MET A 1 383 ? -6.569 11.519 -1.520 1.00 96.88 383 MET A CA 1
ATOM 2881 C C . MET A 1 383 ? -7.799 11.226 -2.389 1.00 96.88 383 MET A C 1
ATOM 2883 O O . MET A 1 383 ? -8.691 12.057 -2.471 1.00 96.88 383 MET A O 1
ATOM 2887 N N . LEU A 1 384 ? -7.902 10.038 -2.992 1.00 97.50 384 LEU A N 1
ATOM 2888 C CA . LEU A 1 384 ? -9.067 9.657 -3.796 1.00 97.50 384 LEU A CA 1
ATOM 2889 C C . LEU A 1 384 ? -10.356 9.607 -2.966 1.00 97.50 384 LEU A C 1
ATOM 2891 O O . LEU A 1 384 ? -11.391 10.024 -3.473 1.00 97.50 384 LEU A O 1
ATOM 2895 N N . VAL A 1 385 ? -10.302 9.175 -1.700 1.00 96.19 385 VAL A N 1
ATOM 2896 C CA . VAL A 1 385 ? -11.462 9.226 -0.786 1.00 96.19 385 VAL A CA 1
ATOM 2897 C C . VAL A 1 385 ? -11.942 10.656 -0.531 1.00 96.19 385 VAL A C 1
ATOM 2899 O O . VAL A 1 385 ? -13.140 10.877 -0.389 1.00 96.19 385 VAL A O 1
ATOM 2902 N N . LEU A 1 386 ? -11.027 11.626 -0.495 1.00 95.56 386 LEU A N 1
ATOM 2903 C CA . LEU A 1 386 ? -11.355 13.051 -0.382 1.00 95.56 386 LEU A CA 1
ATOM 2904 C C . LEU A 1 386 ? -11.655 13.702 -1.745 1.00 95.56 386 LEU A C 1
ATOM 2906 O O . LEU A 1 386 ? -11.910 14.901 -1.806 1.00 95.56 386 LEU A O 1
ATOM 2910 N N . GLY A 1 387 ? -11.574 12.944 -2.840 1.00 96.88 387 GLY A N 1
ATOM 2911 C CA . GLY A 1 387 ? -11.725 13.441 -4.199 1.00 96.88 387 GLY A CA 1
ATOM 2912 C C . GLY A 1 387 ? -13.181 13.685 -4.600 1.00 96.88 387 GLY A C 1
ATOM 2913 O O . GLY A 1 387 ? -14.109 13.124 -4.028 1.00 96.88 387 GLY A O 1
ATOM 2914 N N . SER A 1 388 ? -13.386 14.489 -5.644 1.00 97.44 388 SER A N 1
ATOM 2915 C CA . SER A 1 388 ? -14.721 14.793 -6.183 1.00 97.44 388 SER A CA 1
ATOM 2916 C C . SER A 1 388 ? -15.348 13.696 -7.063 1.00 97.44 388 SER A C 1
ATOM 2918 O O . SER A 1 388 ? -16.501 13.835 -7.461 1.00 97.44 388 SER A O 1
ATOM 2920 N N . ASP A 1 389 ? -14.623 12.622 -7.397 1.00 97.31 389 ASP A N 1
ATOM 2921 C CA . ASP A 1 389 ? -15.154 11.483 -8.163 1.00 97.31 389 ASP A CA 1
ATOM 2922 C C . ASP A 1 389 ? -15.677 10.408 -7.202 1.00 97.31 389 ASP A C 1
ATOM 2924 O O . ASP A 1 389 ? -14.899 9.685 -6.577 1.00 97.31 389 ASP A O 1
ATOM 2928 N N . GLU A 1 390 ? -17.001 10.294 -7.093 1.00 96.94 390 GLU A N 1
ATOM 2929 C CA . GLU A 1 390 ? -17.662 9.391 -6.142 1.00 96.94 390 GLU A CA 1
ATOM 2930 C C . GLU A 1 390 ? -17.318 7.913 -6.366 1.00 96.94 390 GLU A C 1
ATOM 2932 O O . GLU A 1 390 ? -17.223 7.139 -5.410 1.00 96.94 390 GLU A O 1
ATOM 2937 N N . ALA A 1 391 ? -17.121 7.495 -7.619 1.00 97.00 391 ALA A N 1
ATOM 2938 C CA . ALA A 1 391 ? -16.854 6.098 -7.934 1.00 97.00 391 ALA A CA 1
ATOM 2939 C C . ALA A 1 391 ? -15.426 5.710 -7.524 1.00 97.00 391 ALA A C 1
ATOM 2941 O O . ALA A 1 391 ? -15.219 4.637 -6.947 1.00 97.00 391 ALA A O 1
ATOM 2942 N N . LEU A 1 392 ? -14.461 6.605 -7.758 1.00 97.62 392 LEU A N 1
ATOM 2943 C CA . LEU A 1 392 ? -13.091 6.459 -7.269 1.00 97.62 392 LEU A CA 1
ATOM 2944 C C . LEU A 1 392 ? -13.007 6.557 -5.744 1.00 97.62 392 LEU A C 1
ATOM 2946 O O . LEU A 1 392 ? -12.331 5.734 -5.127 1.00 97.62 392 LEU A O 1
ATOM 2950 N N . ALA A 1 393 ? -13.718 7.506 -5.133 1.00 97.12 393 ALA A N 1
ATOM 2951 C CA . ALA A 1 393 ? -13.760 7.656 -3.682 1.00 97.12 393 ALA A CA 1
ATOM 2952 C C . ALA A 1 393 ? -14.309 6.391 -3.007 1.00 97.12 393 ALA A C 1
ATOM 2954 O O . ALA A 1 393 ? -13.725 5.895 -2.043 1.00 97.12 393 ALA A O 1
ATOM 2955 N N . LYS A 1 394 ? -15.381 5.808 -3.560 1.00 96.06 394 LYS A N 1
ATOM 2956 C CA . LYS A 1 394 ? -15.986 4.577 -3.043 1.00 96.06 394 LYS A CA 1
ATOM 2957 C C . LYS A 1 394 ? -15.024 3.392 -3.084 1.00 96.06 394 LYS A C 1
ATOM 2959 O O . LYS A 1 394 ? -14.835 2.742 -2.060 1.00 96.06 394 LYS A O 1
ATOM 2964 N N . VAL A 1 395 ? -14.411 3.098 -4.235 1.00 97.44 395 VAL A N 1
ATOM 2965 C CA . VAL A 1 395 ? -13.484 1.954 -4.329 1.00 97.44 395 VAL A CA 1
ATOM 2966 C C . VAL A 1 395 ? -12.223 2.180 -3.488 1.00 97.44 395 VAL A C 1
ATOM 2968 O O . VAL A 1 395 ? -11.705 1.237 -2.893 1.00 97.44 395 VAL A O 1
ATOM 2971 N N . ALA A 1 396 ? -11.761 3.429 -3.364 1.00 96.94 396 ALA A N 1
ATOM 2972 C CA . ALA A 1 396 ? -10.636 3.758 -2.502 1.00 96.94 396 ALA A CA 1
ATOM 2973 C C . ALA A 1 396 ? -10.966 3.536 -1.018 1.00 96.94 396 ALA A C 1
ATOM 2975 O O . ALA A 1 396 ? -10.139 2.987 -0.291 1.00 96.94 396 ALA A O 1
ATOM 2976 N N . GLN A 1 397 ? -12.180 3.887 -0.580 1.00 93.88 397 GLN A N 1
ATOM 2977 C CA . GLN A 1 397 ? -12.649 3.610 0.779 1.00 93.88 397 GLN A CA 1
ATOM 2978 C C . GLN A 1 397 ? -12.742 2.101 1.033 1.00 93.88 397 GLN A C 1
ATOM 2980 O O . GLN A 1 397 ? -12.206 1.639 2.034 1.00 93.88 397 GLN A O 1
ATOM 2985 N N . MET A 1 398 ? -13.304 1.328 0.093 1.00 92.88 398 MET A N 1
ATOM 2986 C CA . MET A 1 398 ? -13.371 -0.139 0.202 1.00 92.88 398 MET A CA 1
ATOM 2987 C C . MET A 1 398 ? -11.990 -0.770 0.431 1.00 92.88 398 MET A C 1
ATOM 2989 O O . MET A 1 398 ? -11.867 -1.741 1.169 1.00 92.88 398 MET A O 1
ATOM 2993 N N . GLU A 1 399 ? -10.935 -0.227 -0.185 1.00 94.31 399 GLU A N 1
ATOM 2994 C CA . GLU A 1 399 ? -9.568 -0.682 0.077 1.00 94.31 399 GLU A CA 1
ATOM 2995 C C . GLU A 1 399 ? -9.012 -0.229 1.433 1.00 94.31 399 GLU A C 1
ATOM 2997 O O . GLU A 1 399 ? -8.325 -1.008 2.100 1.00 94.31 399 GLU A O 1
ATOM 3002 N N . LEU A 1 400 ? -9.267 1.021 1.837 1.00 91.50 400 LEU A N 1
ATOM 3003 C CA . LEU A 1 400 ? -8.814 1.554 3.128 1.00 91.50 400 LEU A CA 1
ATOM 3004 C C . LEU A 1 400 ? -9.473 0.850 4.318 1.00 91.50 400 LEU A C 1
ATOM 3006 O O . LEU A 1 400 ? -8.863 0.795 5.387 1.00 91.50 400 LEU A O 1
ATOM 3010 N N . ASP A 1 401 ? -10.648 0.258 4.107 1.00 86.62 401 ASP A N 1
ATOM 3011 C CA . ASP A 1 401 ? -11.350 -0.589 5.074 1.00 86.62 401 ASP A CA 1
ATOM 3012 C C . ASP A 1 401 ? -10.648 -1.947 5.298 1.00 86.62 401 ASP A C 1
ATOM 3014 O O . ASP A 1 401 ? -11.020 -2.689 6.201 1.00 86.62 401 ASP A O 1
ATOM 3018 N N . LYS A 1 402 ? -9.580 -2.252 4.538 1.00 87.00 402 LYS A N 1
ATOM 3019 C CA . LYS A 1 402 ? -8.717 -3.443 4.681 1.00 87.00 402 LYS A CA 1
ATOM 3020 C C . LYS A 1 402 ? -9.501 -4.766 4.576 1.00 87.00 402 LYS A C 1
ATOM 3022 O O . LYS A 1 402 ? -9.544 -5.534 5.538 1.00 87.00 402 LYS A O 1
ATOM 3027 N N . PRO A 1 403 ? -10.049 -5.082 3.388 1.00 86.62 403 PRO A N 1
ATOM 3028 C CA . PRO A 1 403 ? -10.865 -6.277 3.154 1.00 86.62 403 PRO A CA 1
ATOM 3029 C C . PRO A 1 403 ? -10.116 -7.569 3.511 1.00 86.62 403 PRO A C 1
ATOM 3031 O O . PRO A 1 403 ? -8.984 -7.806 3.064 1.00 86.62 403 PRO A O 1
ATOM 3034 N N . ALA A 1 404 ? -10.768 -8.446 4.271 1.00 81.69 404 ALA A N 1
ATOM 3035 C CA . ALA A 1 404 ? -10.157 -9.688 4.742 1.00 81.69 404 ALA A CA 1
ATOM 3036 C C . ALA A 1 404 ? -10.618 -10.909 3.936 1.00 81.69 404 ALA A C 1
ATOM 3038 O O . ALA A 1 404 ? -9.794 -11.759 3.576 1.00 81.69 404 ALA A O 1
ATOM 3039 N N . ASN A 1 405 ? -11.916 -11.002 3.626 1.00 83.31 405 ASN A N 1
ATOM 3040 C CA . ASN A 1 405 ? -12.483 -12.184 2.977 1.00 83.31 405 ASN A CA 1
ATOM 3041 C C . ASN A 1 405 ? -12.343 -12.143 1.435 1.00 83.31 405 ASN A C 1
ATOM 3043 O O . ASN A 1 405 ? -12.189 -11.068 0.851 1.00 83.31 405 ASN A O 1
ATOM 3047 N N . PRO A 1 406 ? -12.337 -13.306 0.750 1.00 87.75 406 PRO A N 1
ATOM 3048 C CA . PRO A 1 406 ? -12.157 -13.362 -0.703 1.00 87.75 406 PRO A CA 1
ATOM 3049 C C . PRO A 1 406 ? -13.230 -12.618 -1.511 1.00 87.75 406 PRO A C 1
ATOM 3051 O O . PRO A 1 406 ? -12.895 -12.028 -2.537 1.00 87.75 406 PRO A O 1
ATOM 3054 N N . ASP A 1 407 ? -14.480 -12.597 -1.048 1.00 85.69 407 ASP A N 1
ATOM 3055 C CA . ASP A 1 407 ? -15.588 -11.967 -1.776 1.00 85.69 407 ASP A CA 1
ATOM 3056 C C . ASP A 1 407 ? -15.456 -10.438 -1.804 1.00 85.69 407 ASP A C 1
ATOM 3058 O O . ASP A 1 407 ? -15.606 -9.818 -2.856 1.00 85.69 407 ASP A O 1
ATOM 3062 N N . GLU A 1 408 ? -15.068 -9.816 -0.688 1.00 87.69 408 GLU A N 1
ATOM 3063 C CA . GLU A 1 408 ? -14.756 -8.381 -0.622 1.00 87.69 408 GLU A CA 1
ATOM 3064 C C . GLU A 1 408 ? -13.606 -8.003 -1.556 1.00 87.69 408 GLU A C 1
ATOM 3066 O O . GLU A 1 408 ? -13.675 -7.012 -2.285 1.00 87.69 408 GLU A O 1
ATOM 3071 N N . LYS A 1 409 ? -12.548 -8.818 -1.571 1.00 94.12 409 LYS A N 1
ATOM 3072 C CA . LYS A 1 409 ? -11.397 -8.605 -2.455 1.00 94.12 409 LYS A CA 1
ATOM 3073 C C . LYS A 1 409 ? -11.787 -8.727 -3.927 1.00 94.12 409 LYS A C 1
ATOM 3075 O O . LYS A 1 409 ? -11.308 -7.944 -4.748 1.00 94.12 409 LYS A O 1
ATOM 3080 N N . LEU A 1 410 ? -12.672 -9.669 -4.260 1.00 95.00 410 LEU A N 1
ATOM 3081 C CA . LEU A 1 410 ? -13.217 -9.817 -5.607 1.00 95.00 410 LEU A CA 1
ATOM 3082 C C . LEU A 1 410 ? -14.070 -8.604 -6.005 1.00 95.00 410 LEU A C 1
ATOM 3084 O O . LEU A 1 410 ? -13.916 -8.098 -7.115 1.00 95.00 410 LEU A O 1
ATOM 3088 N N . LEU A 1 411 ? -14.913 -8.093 -5.103 1.00 94.94 411 LEU A N 1
ATOM 3089 C CA . LEU A 1 411 ? -15.707 -6.882 -5.341 1.00 94.94 411 LEU A CA 1
ATOM 3090 C C . LEU A 1 411 ? -14.824 -5.660 -5.622 1.00 94.94 411 LEU A C 1
ATOM 3092 O O . LEU A 1 411 ? -15.127 -4.876 -6.520 1.00 94.94 411 LEU A O 1
ATOM 3096 N N . ILE A 1 412 ? -13.716 -5.510 -4.896 1.00 97.19 412 ILE A N 1
ATOM 3097 C CA . ILE A 1 412 ? -12.738 -4.440 -5.134 1.00 97.19 412 ILE A CA 1
ATOM 3098 C C . ILE A 1 412 ? -12.053 -4.619 -6.492 1.00 97.19 412 ILE A C 1
ATOM 3100 O O . ILE A 1 412 ? -11.934 -3.653 -7.248 1.00 97.19 412 ILE A O 1
ATOM 3104 N N . ALA A 1 413 ? -11.640 -5.844 -6.833 1.00 97.88 413 ALA A N 1
ATOM 3105 C CA . ALA A 1 413 ? -11.048 -6.144 -8.135 1.00 97.88 413 ALA A CA 1
ATOM 3106 C C . ALA A 1 413 ? -11.999 -5.780 -9.287 1.00 97.88 413 ALA A C 1
ATOM 3108 O O . ALA A 1 413 ? -11.604 -5.099 -10.236 1.00 97.88 413 ALA A O 1
ATOM 3109 N N . ASP A 1 414 ? -13.268 -6.181 -9.167 1.00 97.81 414 ASP A N 1
ATOM 3110 C CA . ASP A 1 414 ? -14.327 -5.879 -10.125 1.00 97.81 414 ASP A CA 1
ATOM 3111 C C . ASP A 1 414 ? -14.577 -4.370 -10.241 1.00 97.81 414 ASP A C 1
ATOM 3113 O O . ASP A 1 414 ? -14.666 -3.854 -11.357 1.00 97.81 414 ASP A O 1
ATOM 3117 N N . ALA A 1 415 ? -14.631 -3.648 -9.119 1.00 98.00 415 ALA A N 1
ATOM 3118 C CA . ALA A 1 415 ? -14.825 -2.200 -9.108 1.00 98.00 415 ALA A CA 1
ATOM 3119 C C . ALA A 1 415 ? -13.693 -1.463 -9.842 1.00 98.00 415 ALA A C 1
ATOM 3121 O O . ALA A 1 415 ? -13.964 -0.622 -10.704 1.00 98.00 415 ALA A O 1
ATOM 3122 N N . TRP A 1 416 ? -12.430 -1.816 -9.577 1.00 98.38 416 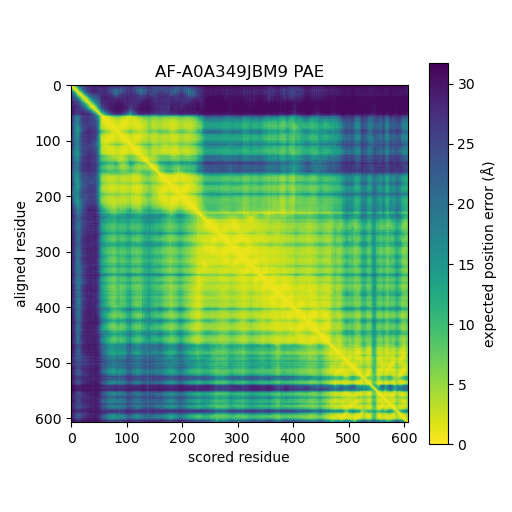TRP A N 1
ATOM 3123 C CA . TRP A 1 416 ? -11.302 -1.247 -10.318 1.00 98.38 416 TRP A CA 1
ATOM 3124 C C . TRP A 1 416 ? -11.331 -1.613 -11.793 1.00 98.38 416 TRP A C 1
ATOM 3126 O O . TRP A 1 416 ? -11.114 -0.746 -12.633 1.00 98.38 416 TRP A O 1
ATOM 3136 N N . TYR A 1 417 ? -11.627 -2.863 -12.138 1.00 98.44 417 TYR A N 1
ATOM 3137 C CA . TYR A 1 417 ? -11.696 -3.280 -13.536 1.00 98.44 417 TYR A CA 1
ATOM 3138 C C . TYR A 1 417 ? -12.745 -2.470 -14.322 1.00 98.44 417 TYR A C 1
ATOM 3140 O O . TYR A 1 417 ? -12.451 -1.969 -15.412 1.00 98.44 417 TYR A O 1
ATOM 3148 N N . GLU A 1 418 ? -13.945 -2.260 -13.766 1.00 98.00 418 GLU A N 1
ATOM 3149 C CA . GLU A 1 418 ? -14.980 -1.459 -14.436 1.00 98.00 418 GLU A CA 1
ATOM 3150 C C . GLU A 1 418 ? -14.607 0.030 -14.540 1.00 98.00 418 GLU A C 1
ATOM 3152 O O . GLU A 1 418 ? -14.895 0.660 -15.561 1.00 98.00 418 GLU A O 1
ATOM 3157 N N . LEU A 1 419 ? -13.919 0.596 -13.543 1.00 97.81 419 LEU A N 1
ATOM 3158 C CA . LEU A 1 419 ? -13.366 1.954 -13.631 1.00 97.81 419 LEU A CA 1
ATOM 3159 C C . LEU A 1 419 ? -12.284 2.052 -14.714 1.00 97.81 419 LEU A C 1
ATOM 3161 O O . LEU A 1 419 ? -12.300 2.968 -15.537 1.00 97.81 419 LEU A O 1
ATOM 3165 N N . GLY A 1 420 ? -11.390 1.066 -14.786 1.00 96.94 420 GLY A N 1
ATOM 3166 C CA . GLY A 1 420 ? -10.324 1.002 -15.783 1.00 96.94 420 GLY A CA 1
ATOM 3167 C C . GLY A 1 420 ? -10.852 0.880 -17.211 1.00 96.94 420 GLY A C 1
ATOM 3168 O O . GLY A 1 420 ? -10.239 1.396 -18.145 1.00 96.94 420 GLY A O 1
ATOM 3169 N N . LYS A 1 421 ? -12.010 0.237 -17.409 1.00 96.69 421 LYS A N 1
ATOM 3170 C CA . LYS A 1 421 ? -12.678 0.185 -18.720 1.00 96.69 421 LYS A CA 1
ATOM 3171 C C . LYS A 1 421 ? -13.171 1.551 -19.185 1.00 96.69 421 LYS A C 1
ATOM 3173 O O . LYS A 1 421 ? -13.146 1.811 -20.385 1.00 96.69 421 LYS A O 1
ATOM 3178 N N . LYS A 1 422 ? -13.613 2.393 -18.248 1.00 95.94 422 LYS A N 1
ATOM 3179 C CA . LYS A 1 422 ? -14.131 3.743 -18.514 1.00 95.94 422 LYS A CA 1
ATOM 3180 C C . LYS A 1 422 ? -13.022 4.790 -18.643 1.00 95.94 422 LYS A C 1
ATOM 3182 O O . LYS A 1 422 ? -13.247 5.835 -19.244 1.00 95.94 422 LYS A O 1
ATOM 3187 N N . ALA A 1 423 ? -11.835 4.515 -18.106 1.00 94.44 423 ALA A N 1
ATOM 3188 C CA . ALA A 1 423 ? -10.692 5.413 -18.193 1.00 94.44 423 ALA A CA 1
ATOM 3189 C C . ALA A 1 423 ? -10.235 5.624 -19.648 1.00 94.44 423 ALA A C 1
ATOM 3191 O O . ALA A 1 423 ? -9.992 4.671 -20.394 1.00 94.44 423 ALA A O 1
ATOM 3192 N N . THR A 1 424 ? -10.083 6.890 -20.037 1.00 91.06 424 THR A N 1
ATOM 3193 C CA . THR A 1 424 ? -9.679 7.299 -21.392 1.00 91.06 424 THR A CA 1
ATOM 3194 C C . THR A 1 424 ? -8.182 7.582 -21.488 1.00 91.06 424 THR A C 1
ATOM 3196 O O . THR A 1 424 ? -7.542 7.203 -22.469 1.00 91.06 424 THR A O 1
ATOM 3199 N N . ALA A 1 425 ? -7.594 8.197 -20.458 1.00 90.06 425 ALA A N 1
ATOM 3200 C CA . ALA A 1 425 ? -6.159 8.436 -20.396 1.00 90.06 425 ALA A CA 1
ATOM 3201 C C . ALA A 1 425 ? -5.402 7.110 -20.216 1.00 90.06 425 ALA A C 1
ATOM 3203 O O . ALA A 1 425 ? -5.696 6.327 -19.313 1.00 90.06 425 ALA A O 1
ATOM 3204 N N . LYS A 1 426 ? -4.402 6.858 -21.070 1.00 88.94 426 LYS A N 1
ATOM 3205 C CA . LYS A 1 426 ? -3.637 5.597 -21.087 1.00 88.94 426 LYS A CA 1
ATOM 3206 C C . LYS A 1 426 ? -2.986 5.281 -19.736 1.00 88.94 426 LYS A C 1
ATOM 3208 O O . LYS A 1 426 ? -3.069 4.144 -19.267 1.00 88.94 426 LYS A O 1
ATOM 3213 N N . ASP A 1 427 ? -2.367 6.275 -19.110 1.00 84.56 427 ASP A N 1
ATOM 3214 C CA . ASP A 1 427 ? -1.672 6.105 -17.829 1.00 84.56 427 ASP A CA 1
ATOM 3215 C C . ASP A 1 427 ? -2.660 5.838 -16.687 1.00 84.56 427 ASP A C 1
ATOM 3217 O O . ASP A 1 427 ? -2.420 4.968 -15.857 1.00 84.56 427 ASP A O 1
ATOM 3221 N N . GLU A 1 428 ? -3.823 6.495 -16.693 1.00 90.88 428 GLU A N 1
ATOM 3222 C CA . GLU A 1 428 ? -4.906 6.221 -15.742 1.00 90.88 428 GLU A CA 1
ATOM 3223 C C . GLU A 1 428 ? -5.473 4.811 -15.937 1.00 90.88 428 GLU A C 1
ATOM 3225 O O . GLU A 1 428 ? -5.571 4.036 -14.987 1.00 90.88 428 GLU A O 1
ATOM 3230 N N . LYS A 1 429 ? -5.769 4.434 -17.185 1.00 94.62 429 LYS A N 1
ATOM 3231 C CA . LYS A 1 429 ? -6.297 3.115 -17.538 1.00 94.62 429 LYS A CA 1
ATOM 3232 C C . LYS A 1 429 ? -5.355 1.988 -17.120 1.00 94.62 429 LYS A C 1
ATOM 3234 O O . LYS A 1 429 ? -5.783 1.035 -16.475 1.00 94.62 429 LYS A O 1
ATOM 3239 N N . THR A 1 430 ? -4.070 2.088 -17.454 1.00 92.31 430 THR A N 1
ATOM 3240 C CA . THR A 1 430 ? -3.059 1.100 -17.032 1.00 92.31 430 THR A CA 1
ATOM 3241 C C . THR A 1 430 ? -2.792 1.161 -15.525 1.00 92.31 430 THR A C 1
ATOM 3243 O O . THR A 1 430 ? -2.510 0.141 -14.894 1.00 92.31 430 THR A O 1
ATOM 3246 N N . GLY A 1 431 ? -2.915 2.345 -14.926 1.00 92.12 431 GLY A N 1
ATOM 3247 C CA . GLY A 1 431 ? -2.979 2.598 -13.491 1.00 92.12 431 GLY A CA 1
ATOM 3248 C C . GLY A 1 431 ? -3.970 1.687 -12.780 1.00 92.12 431 GLY A C 1
ATOM 3249 O O . GLY A 1 431 ? -3.605 0.783 -12.026 1.00 92.12 431 GLY A O 1
ATOM 3250 N N . ILE A 1 432 ? -5.234 1.920 -13.102 1.00 96.69 432 ILE A N 1
ATOM 3251 C CA . ILE A 1 432 ? -6.397 1.266 -12.519 1.00 96.69 432 ILE A CA 1
ATOM 3252 C C . ILE A 1 432 ? -6.410 -0.237 -12.821 1.00 96.69 432 ILE A C 1
ATOM 3254 O O . ILE A 1 432 ? -6.584 -1.050 -11.914 1.00 96.69 432 ILE A O 1
ATOM 3258 N N . MET A 1 433 ? -6.168 -0.629 -14.074 1.00 96.44 433 MET A N 1
ATOM 3259 C CA . MET A 1 433 ? -6.188 -2.042 -14.468 1.00 96.44 433 MET A CA 1
ATOM 3260 C C . MET A 1 433 ? -5.094 -2.852 -13.765 1.00 96.44 433 MET A C 1
ATOM 3262 O O . MET A 1 433 ? -5.339 -3.985 -13.359 1.00 96.44 433 MET A O 1
ATOM 3266 N N . GLY A 1 434 ? -3.919 -2.256 -13.528 1.00 93.31 434 GLY A N 1
ATOM 3267 C CA . GLY A 1 434 ? -2.869 -2.879 -12.718 1.00 93.31 434 GLY A CA 1
ATOM 3268 C C . GLY A 1 434 ? -3.313 -3.163 -11.282 1.00 93.31 434 GLY A C 1
ATOM 3269 O O . GLY A 1 434 ? -2.999 -4.221 -10.739 1.00 93.31 434 GLY A O 1
ATOM 3270 N N . ARG A 1 435 ? -4.105 -2.269 -10.674 1.00 96.25 435 ARG A N 1
ATOM 3271 C CA . ARG A 1 435 ? -4.672 -2.508 -9.336 1.00 96.25 435 ARG A CA 1
ATOM 3272 C C . ARG A 1 435 ? -5.711 -3.613 -9.342 1.00 96.25 435 ARG A C 1
ATOM 3274 O O . ARG A 1 435 ? -5.682 -4.458 -8.453 1.00 96.25 435 ARG A O 1
ATOM 3281 N N . ALA A 1 436 ? -6.578 -3.640 -10.354 1.00 97.56 436 ALA A N 1
ATOM 3282 C CA . ALA A 1 436 ? -7.556 -4.710 -10.525 1.00 97.56 436 ALA A CA 1
ATOM 3283 C C . ALA A 1 436 ? -6.869 -6.084 -10.608 1.00 97.56 436 ALA A C 1
ATOM 3285 O O . ALA A 1 436 ? -7.252 -7.007 -9.894 1.00 97.56 436 ALA A O 1
ATOM 3286 N N . MET A 1 437 ? -5.805 -6.202 -11.413 1.00 94.94 437 MET A N 1
ATOM 3287 C CA . MET A 1 437 ? -5.011 -7.431 -11.526 1.00 94.94 437 MET A CA 1
ATOM 3288 C C . MET A 1 437 ? -4.431 -7.875 -10.183 1.00 94.94 437 MET A C 1
ATOM 3290 O O . MET A 1 437 ? -4.567 -9.046 -9.831 1.00 94.94 437 MET A O 1
ATOM 3294 N N . LEU A 1 438 ? -3.857 -6.948 -9.410 1.00 93.56 438 LEU A N 1
ATOM 3295 C CA . LEU A 1 438 ? -3.308 -7.248 -8.085 1.00 93.56 438 LEU A CA 1
ATOM 3296 C C . LEU A 1 438 ? -4.373 -7.816 -7.133 1.00 93.56 438 LEU A C 1
ATOM 3298 O O . LEU A 1 438 ? -4.088 -8.747 -6.380 1.00 93.56 438 LEU A O 1
ATOM 3302 N N . TRP A 1 439 ? -5.604 -7.300 -7.165 1.00 96.38 439 TRP A N 1
ATOM 3303 C CA . TRP A 1 439 ? -6.694 -7.841 -6.347 1.00 96.38 439 TRP A CA 1
ATOM 3304 C C . TRP A 1 439 ? -7.207 -9.187 -6.854 1.00 96.38 439 TRP A C 1
ATOM 3306 O O . TRP A 1 439 ? -7.390 -10.100 -6.049 1.00 96.38 439 TRP A O 1
ATOM 3316 N N . TYR A 1 440 ? -7.361 -9.359 -8.170 1.00 96.75 440 TYR A N 1
ATOM 3317 C CA . TYR A 1 440 ? -7.730 -10.653 -8.747 1.00 96.75 440 TYR A CA 1
ATOM 3318 C C . TYR A 1 440 ? -6.725 -11.749 -8.390 1.00 96.75 440 TYR A C 1
ATOM 3320 O O . TYR A 1 440 ? -7.127 -12.843 -8.001 1.00 96.75 440 TYR A O 1
ATOM 3328 N N . GLN A 1 441 ? -5.424 -11.459 -8.445 1.00 92.50 441 GLN A N 1
ATOM 3329 C CA . GLN A 1 441 ? -4.374 -12.422 -8.103 1.00 92.50 441 GLN A CA 1
ATOM 3330 C C . GLN A 1 441 ? -4.455 -12.915 -6.650 1.00 92.50 441 GLN A C 1
ATOM 3332 O O . GLN A 1 441 ? -4.125 -14.070 -6.383 1.00 92.50 441 GLN A O 1
ATOM 3337 N N . GLN A 1 442 ? -4.942 -12.090 -5.715 1.00 92.56 442 GLN A N 1
ATOM 3338 C CA . GLN A 1 442 ? -5.123 -12.499 -4.316 1.00 92.56 442 GLN A CA 1
ATOM 3339 C C . GLN A 1 442 ? -6.259 -13.509 -4.115 1.00 92.56 442 GLN A C 1
ATOM 3341 O O . GLN A 1 442 ? -6.250 -14.243 -3.124 1.00 92.56 442 GLN A O 1
ATOM 3346 N N . VAL A 1 443 ? -7.242 -13.538 -5.018 1.00 94.62 443 VAL A N 1
ATOM 3347 C CA . VAL A 1 443 ? -8.436 -14.389 -4.892 1.00 94.62 443 VAL A CA 1
ATOM 3348 C C . VAL A 1 443 ? -8.457 -15.541 -5.888 1.00 94.62 443 VAL A C 1
ATOM 3350 O O . VAL A 1 443 ? -9.047 -16.570 -5.585 1.00 94.62 443 VAL A O 1
ATOM 3353 N N . ALA A 1 444 ? -7.765 -15.428 -7.027 1.00 90.00 444 ALA A N 1
ATOM 3354 C CA . ALA A 1 444 ? -7.878 -16.347 -8.163 1.00 90.00 444 ALA A CA 1
ATOM 3355 C C . ALA A 1 444 ? -7.696 -17.833 -7.806 1.00 90.00 444 ALA A C 1
ATOM 3357 O O . ALA A 1 444 ? -8.393 -18.681 -8.357 1.00 90.00 444 ALA A O 1
ATOM 3358 N N . LYS A 1 445 ? -6.800 -18.162 -6.862 1.00 89.06 445 LYS A N 1
ATOM 3359 C CA . LYS A 1 445 ? -6.557 -19.552 -6.421 1.00 89.06 445 LYS A CA 1
ATOM 3360 C C . LYS A 1 445 ? -7.688 -20.154 -5.577 1.00 89.06 445 LYS A C 1
ATOM 3362 O O . LYS A 1 445 ? -7.696 -21.360 -5.379 1.00 89.06 445 LYS A O 1
ATOM 3367 N N . LYS A 1 446 ? -8.585 -19.324 -5.041 1.00 90.19 446 LYS A N 1
ATOM 3368 C CA . LYS A 1 446 ? -9.701 -19.724 -4.168 1.00 90.19 446 LYS A CA 1
ATOM 3369 C C . LYS A 1 446 ? -11.053 -19.711 -4.884 1.00 90.19 446 LYS A C 1
ATOM 3371 O O . LYS A 1 446 ? -12.059 -20.024 -4.262 1.00 90.19 446 LYS A O 1
ATOM 3376 N N . LEU A 1 447 ? -11.089 -19.280 -6.145 1.00 89.75 447 LEU A N 1
ATOM 3377 C CA . LEU A 1 447 ? -12.317 -19.208 -6.929 1.00 89.75 447 LEU A CA 1
ATOM 3378 C C . LEU A 1 447 ? -12.551 -20.518 -7.676 1.00 89.75 447 LEU A C 1
ATOM 3380 O O . LEU A 1 447 ? -11.612 -21.130 -8.182 1.00 89.75 447 LEU A O 1
ATOM 3384 N N . GLU A 1 448 ? -13.821 -20.876 -7.826 1.00 89.12 448 GLU A N 1
ATOM 3385 C CA . GLU A 1 448 ? -14.277 -22.040 -8.584 1.00 89.12 448 GLU A CA 1
ATOM 3386 C C . GLU A 1 448 ? -15.405 -21.646 -9.554 1.00 89.12 448 GLU A C 1
ATOM 3388 O O . GLU A 1 448 ? -15.969 -20.547 -9.479 1.00 89.12 448 GLU A O 1
ATOM 3393 N N . GLY A 1 449 ? -15.711 -22.531 -10.506 1.00 92.62 449 GLY A N 1
ATOM 3394 C CA . GLY A 1 449 ? -16.812 -22.362 -11.458 1.00 92.62 449 GLY A CA 1
ATOM 3395 C C . GLY A 1 449 ? -16.764 -21.057 -12.268 1.00 92.62 449 GLY A C 1
ATOM 3396 O O . GLY A 1 449 ? -15.707 -20.612 -12.719 1.00 92.62 449 GLY A O 1
ATOM 3397 N N . ILE A 1 450 ? -17.933 -20.431 -12.441 1.00 91.50 450 ILE A N 1
ATOM 3398 C CA . ILE A 1 450 ? -18.132 -19.241 -13.291 1.00 91.50 450 ILE A CA 1
ATOM 3399 C C . ILE A 1 450 ? -17.290 -18.046 -12.814 1.00 91.50 450 ILE A C 1
ATOM 3401 O O . ILE A 1 450 ? -16.781 -17.271 -13.627 1.00 91.50 450 ILE A O 1
ATOM 3405 N N . ALA A 1 451 ? -17.118 -17.885 -11.497 1.00 90.94 451 ALA A N 1
ATOM 3406 C CA . ALA A 1 451 ? -16.323 -16.791 -10.942 1.00 90.94 451 ALA A CA 1
ATOM 3407 C C . ALA A 1 451 ? -14.849 -16.917 -11.347 1.00 90.94 451 ALA A C 1
ATOM 3409 O O . ALA A 1 451 ? -14.238 -15.928 -11.757 1.00 90.94 451 ALA A O 1
ATOM 3410 N N . LYS A 1 452 ? -14.300 -18.139 -11.303 1.00 93.38 452 LYS A N 1
ATOM 3411 C CA . LYS A 1 452 ? -12.942 -18.420 -11.774 1.00 93.38 452 LYS A CA 1
ATOM 3412 C C . LYS A 1 452 ? -12.791 -18.120 -13.263 1.00 93.38 452 LYS A C 1
ATOM 3414 O O . LYS A 1 452 ? -11.878 -17.391 -13.635 1.00 93.38 452 LYS A O 1
ATOM 3419 N N . GLU A 1 453 ? -13.710 -18.605 -14.095 1.00 94.50 453 GLU A N 1
ATOM 3420 C CA . GLU A 1 453 ? -13.662 -18.384 -15.545 1.00 94.50 453 GLU A CA 1
ATOM 3421 C C . GLU A 1 453 ? -13.696 -16.886 -15.903 1.00 94.50 453 GLU A C 1
ATOM 3423 O O . GLU A 1 453 ? -12.898 -16.403 -16.714 1.00 94.50 453 GLU A O 1
ATOM 3428 N N . LYS A 1 454 ? -14.567 -16.116 -15.236 1.00 95.62 454 LYS A N 1
ATOM 3429 C CA . LYS A 1 454 ? -14.644 -14.655 -15.383 1.00 95.62 454 LYS A CA 1
ATOM 3430 C C . LYS A 1 454 ? -13.317 -13.982 -15.023 1.00 95.62 454 LYS A C 1
ATOM 3432 O O . LYS A 1 454 ? -12.851 -13.121 -15.773 1.00 95.62 454 LYS A O 1
ATOM 3437 N N . VAL A 1 455 ? -12.731 -14.334 -13.877 1.00 96.38 455 VAL A N 1
ATOM 3438 C CA . VAL A 1 455 ? -11.476 -13.733 -13.398 1.00 96.38 455 VAL A CA 1
ATOM 3439 C C . VAL A 1 455 ? -10.303 -14.103 -14.299 1.00 96.38 455 VAL A C 1
ATOM 3441 O O . VAL A 1 455 ? -9.541 -13.213 -14.674 1.00 96.38 455 VAL A O 1
ATOM 3444 N N . ASP A 1 456 ? -10.197 -15.361 -14.727 1.00 93.44 456 ASP A N 1
ATOM 3445 C CA . ASP A 1 456 ? -9.142 -15.820 -15.635 1.00 93.44 456 ASP A CA 1
ATOM 3446 C C . ASP A 1 456 ? -9.191 -15.045 -16.966 1.00 93.44 456 ASP A C 1
ATOM 3448 O O . ASP A 1 456 ? -8.169 -14.535 -17.435 1.00 93.44 456 ASP A O 1
ATOM 3452 N N . LYS A 1 457 ? -10.388 -14.839 -17.536 1.00 95.12 457 LYS A N 1
ATOM 3453 C CA . LYS A 1 457 ? -10.563 -14.016 -18.743 1.00 95.12 457 LYS A CA 1
ATOM 3454 C C . LYS A 1 457 ? -10.131 -12.561 -18.525 1.00 95.12 457 LYS A C 1
ATOM 3456 O O . LYS A 1 457 ? -9.408 -12.005 -19.354 1.00 95.12 457 LYS A O 1
ATOM 3461 N N . ARG A 1 458 ? -10.541 -11.942 -17.412 1.00 97.25 458 ARG A N 1
ATOM 3462 C CA . ARG A 1 458 ? -10.172 -10.553 -17.081 1.00 97.25 458 ARG A CA 1
ATOM 3463 C C . ARG A 1 458 ? -8.669 -10.395 -16.872 1.00 97.25 458 ARG A C 1
ATOM 3465 O O . ARG A 1 458 ? -8.101 -9.419 -17.349 1.00 97.25 458 ARG A O 1
ATOM 3472 N N . LEU A 1 459 ? -8.012 -11.356 -16.225 1.00 94.12 459 LEU A N 1
ATOM 3473 C CA . LEU A 1 459 ? -6.558 -11.356 -16.056 1.00 94.12 459 LEU A CA 1
ATOM 3474 C C . LEU A 1 459 ? -5.831 -11.382 -17.405 1.00 94.12 459 LEU A C 1
ATOM 3476 O O . LEU A 1 459 ? -4.888 -10.619 -17.590 1.00 94.12 459 LEU A O 1
ATOM 3480 N N . VAL A 1 460 ? -6.303 -12.173 -18.375 1.00 91.31 460 VAL A N 1
ATOM 3481 C CA . VAL A 1 460 ? -5.745 -12.182 -19.740 1.00 91.31 460 VAL A CA 1
ATOM 3482 C C . VAL A 1 460 ? -5.950 -10.839 -20.451 1.00 91.31 460 VAL A C 1
ATOM 3484 O O . VAL A 1 460 ? -5.045 -10.351 -21.129 1.00 91.31 460 VAL A O 1
ATOM 3487 N N . GLU A 1 461 ? -7.127 -10.224 -20.321 1.00 94.06 461 GLU A N 1
ATOM 3488 C CA . GLU A 1 461 ? -7.400 -8.903 -20.901 1.00 94.06 461 GLU A CA 1
ATOM 3489 C C . GLU A 1 461 ? -6.494 -7.817 -20.307 1.00 94.06 461 GLU A C 1
ATOM 3491 O O . GLU A 1 461 ? -5.927 -7.006 -21.047 1.00 94.06 461 GLU A O 1
ATOM 3496 N N . ILE A 1 462 ? -6.327 -7.820 -18.982 1.00 94.31 462 ILE A N 1
ATOM 3497 C CA . ILE A 1 462 ? -5.455 -6.875 -18.287 1.00 94.31 462 ILE A CA 1
ATOM 3498 C C . ILE A 1 462 ? -3.990 -7.117 -18.674 1.00 94.31 462 ILE A C 1
ATOM 3500 O O . ILE A 1 462 ? -3.301 -6.162 -19.027 1.00 94.31 462 ILE A O 1
ATOM 3504 N N . ASP A 1 463 ? -3.521 -8.367 -18.688 1.00 89.94 463 ASP A N 1
ATOM 3505 C CA . ASP A 1 463 ? -2.140 -8.709 -19.054 1.00 89.94 463 ASP A CA 1
ATOM 3506 C C . ASP A 1 463 ? -1.774 -8.208 -20.457 1.00 89.94 463 ASP A C 1
ATOM 3508 O O . ASP A 1 463 ? -0.687 -7.670 -20.671 1.00 89.94 463 ASP A O 1
ATOM 3512 N N . LYS A 1 464 ? -2.701 -8.297 -21.418 1.00 89.25 464 LYS A N 1
ATOM 3513 C CA . LYS A 1 464 ? -2.510 -7.735 -22.765 1.00 89.25 464 LYS A CA 1
ATOM 3514 C C . LYS A 1 464 ? -2.364 -6.214 -22.734 1.00 89.25 464 LYS A C 1
ATOM 3516 O O . LYS A 1 464 ? -1.501 -5.677 -23.428 1.00 89.25 464 LYS A O 1
ATOM 3521 N N . LEU A 1 465 ? -3.159 -5.532 -21.914 1.00 90.81 465 LEU A N 1
ATOM 3522 C CA . LEU A 1 465 ? -3.206 -4.073 -21.824 1.00 90.81 465 LEU A CA 1
ATOM 3523 C C . LEU A 1 465 ? -1.996 -3.453 -21.108 1.00 90.81 465 LEU A C 1
ATOM 3525 O O . LEU A 1 465 ? -1.539 -2.382 -21.511 1.00 90.81 465 LEU A O 1
ATOM 3529 N N . LEU A 1 466 ? -1.508 -4.071 -20.030 1.00 88.94 466 LEU A N 1
ATOM 3530 C CA . LEU A 1 466 ? -0.473 -3.466 -19.190 1.00 88.94 466 LEU A CA 1
ATOM 3531 C C . LEU A 1 466 ? 0.901 -3.451 -19.877 1.00 88.94 466 LEU A C 1
ATOM 3533 O O . LEU A 1 466 ? 1.249 -4.397 -20.590 1.00 88.94 466 LEU A O 1
ATOM 3537 N N . PRO A 1 467 ? 1.715 -2.397 -19.679 1.00 84.06 467 PRO A N 1
ATOM 3538 C CA . PRO A 1 467 ? 3.121 -2.449 -20.055 1.00 84.06 467 PRO A CA 1
ATOM 3539 C C . PRO A 1 467 ? 3.848 -3.507 -19.215 1.00 84.06 467 PRO A C 1
ATOM 3541 O O . PRO A 1 467 ? 3.463 -3.774 -18.078 1.00 84.06 467 PRO A O 1
ATOM 3544 N N . LEU A 1 468 ? 4.901 -4.098 -19.778 1.00 83.38 468 LEU A N 1
ATOM 3545 C CA . LEU A 1 468 ? 5.753 -5.020 -19.038 1.00 83.38 468 LEU A CA 1
ATOM 3546 C C . LEU A 1 468 ? 6.690 -4.225 -18.122 1.00 83.38 468 LEU A C 1
ATOM 3548 O O . LEU A 1 468 ? 7.447 -3.384 -18.609 1.00 83.38 468 LEU A O 1
ATOM 3552 N N . ASP A 1 469 ? 6.626 -4.494 -16.822 1.00 78.75 469 ASP A N 1
ATOM 3553 C CA . ASP A 1 469 ? 7.548 -3.949 -15.828 1.00 78.75 469 ASP A CA 1
ATOM 3554 C C . ASP A 1 469 ? 8.719 -4.918 -15.642 1.00 78.75 469 ASP A C 1
ATOM 3556 O O . ASP A 1 469 ? 8.572 -5.949 -14.992 1.00 78.75 469 ASP A O 1
ATOM 3560 N N . LEU A 1 470 ? 9.859 -4.611 -16.268 1.00 79.19 470 LEU A N 1
ATOM 3561 C CA . LEU A 1 470 ? 11.036 -5.485 -16.257 1.00 79.19 470 LEU A CA 1
ATOM 3562 C C . LEU A 1 470 ? 11.666 -5.615 -14.865 1.00 79.19 470 LEU A C 1
ATOM 3564 O O . LEU A 1 470 ? 12.292 -6.636 -14.597 1.00 79.19 470 LEU A O 1
ATOM 3568 N N . ASP A 1 471 ? 11.455 -4.637 -13.983 1.00 68.94 471 ASP A N 1
ATOM 3569 C CA . ASP A 1 471 ? 12.057 -4.623 -12.647 1.00 68.94 471 ASP A CA 1
ATOM 3570 C C . ASP A 1 471 ? 11.331 -5.589 -11.687 1.00 68.94 471 ASP A C 1
ATOM 3572 O O . ASP A 1 471 ? 11.908 -6.046 -10.705 1.00 68.94 471 ASP A O 1
ATOM 3576 N N . ASN A 1 472 ? 10.067 -5.933 -11.976 1.00 69.88 472 ASN A N 1
ATOM 3577 C CA . ASN A 1 472 ? 9.211 -6.759 -11.111 1.00 69.88 472 ASN A CA 1
ATOM 3578 C C . ASN A 1 472 ? 8.622 -7.992 -11.819 1.00 69.88 472 ASN A C 1
ATOM 3580 O O . ASN A 1 472 ? 7.672 -8.606 -11.325 1.00 69.88 472 ASN A O 1
ATOM 3584 N N . VAL A 1 473 ? 9.135 -8.348 -12.998 1.00 83.75 473 VAL A N 1
ATOM 3585 C CA . VAL A 1 473 ? 8.599 -9.465 -13.780 1.00 83.75 473 VAL A CA 1
ATOM 3586 C C . VAL A 1 473 ? 9.053 -10.820 -13.225 1.00 83.75 473 VAL A C 1
ATOM 3588 O O . VAL A 1 473 ? 10.228 -11.037 -12.929 1.00 83.75 473 VAL A O 1
ATOM 3591 N N . ASP A 1 474 ? 8.128 -11.780 -13.145 1.00 86.12 474 ASP A N 1
ATOM 3592 C CA . ASP A 1 474 ? 8.472 -13.180 -12.891 1.00 86.12 474 ASP A CA 1
ATOM 3593 C C . ASP A 1 474 ? 9.011 -13.822 -14.178 1.00 86.12 474 ASP A C 1
ATOM 3595 O O . ASP A 1 474 ? 8.275 -14.392 -14.988 1.00 86.12 474 ASP A O 1
ATOM 3599 N N . TRP A 1 475 ? 10.328 -13.728 -14.362 1.00 87.25 475 TRP A N 1
ATOM 3600 C CA . TRP A 1 475 ? 11.046 -14.312 -15.495 1.00 87.25 475 TRP A CA 1
ATOM 3601 C C . TRP A 1 475 ? 10.829 -15.822 -15.656 1.00 87.25 475 TRP A C 1
ATOM 3603 O O . TRP A 1 475 ? 10.981 -16.347 -16.760 1.00 87.25 475 TRP A O 1
ATOM 3613 N N . GLY A 1 476 ? 10.477 -16.529 -14.579 1.00 85.38 476 GLY A N 1
ATOM 3614 C CA . GLY A 1 476 ? 10.219 -17.961 -14.608 1.00 85.38 476 GLY A CA 1
ATOM 3615 C C . GLY A 1 476 ? 8.833 -18.315 -15.143 1.00 85.38 476 GLY A C 1
ATOM 3616 O O . GLY A 1 476 ? 8.648 -19.440 -15.606 1.00 85.38 476 GLY A O 1
ATOM 3617 N N . ASN A 1 477 ? 7.862 -17.402 -15.090 1.00 87.00 477 ASN A N 1
ATOM 3618 C CA . ASN A 1 477 ? 6.454 -17.693 -15.385 1.00 87.00 477 ASN A CA 1
ATOM 3619 C C . ASN A 1 477 ? 5.795 -16.617 -16.262 1.00 87.00 477 ASN A C 1
ATOM 3621 O O . ASN A 1 477 ? 4.652 -16.222 -16.034 1.00 87.00 477 ASN A O 1
ATOM 3625 N N . LEU A 1 478 ? 6.511 -16.162 -17.291 1.00 90.19 478 LEU A N 1
ATOM 3626 C CA . LEU A 1 478 ? 5.982 -15.216 -18.272 1.00 90.19 478 LEU A CA 1
ATOM 3627 C C . LEU A 1 478 ? 4.770 -15.776 -19.028 1.00 90.19 478 LEU A C 1
ATOM 3629 O O . LEU A 1 478 ? 4.745 -16.946 -19.409 1.00 90.19 478 LEU A O 1
ATOM 3633 N N . THR A 1 479 ? 3.803 -14.915 -19.345 1.00 89.56 479 THR A N 1
ATOM 3634 C CA . THR A 1 479 ? 2.782 -15.219 -20.363 1.00 89.56 479 THR A CA 1
ATOM 3635 C C . THR A 1 479 ? 3.364 -15.037 -21.771 1.00 89.56 479 THR A C 1
ATOM 3637 O O . THR A 1 479 ? 4.348 -14.319 -21.963 1.00 89.56 479 THR A O 1
ATOM 3640 N N . ALA A 1 480 ? 2.748 -15.640 -22.796 1.00 90.81 480 ALA A N 1
ATOM 3641 C CA . ALA A 1 480 ? 3.158 -15.406 -24.189 1.00 90.81 480 ALA A CA 1
ATOM 3642 C C . ALA A 1 480 ? 3.076 -13.910 -24.567 1.00 90.81 480 ALA A C 1
ATOM 3644 O O . ALA A 1 480 ? 3.996 -13.365 -25.166 1.00 90.81 480 ALA A O 1
ATOM 3645 N N . SER A 1 481 ? 2.025 -13.222 -24.104 1.00 90.38 481 SER A N 1
ATOM 3646 C CA . SER A 1 481 ? 1.833 -11.773 -24.271 1.00 90.38 481 SER A CA 1
ATOM 3647 C C . SER A 1 481 ? 2.964 -10.955 -23.632 1.00 90.38 481 SER A C 1
ATOM 3649 O O . SER A 1 481 ? 3.463 -10.004 -24.236 1.00 90.38 481 SER A O 1
ATOM 3651 N N . GLN A 1 482 ? 3.416 -11.327 -22.431 1.00 91.31 482 GLN A N 1
ATOM 3652 C CA . GLN A 1 482 ? 4.558 -10.681 -21.782 1.00 91.31 482 GLN A CA 1
ATOM 3653 C C . GLN A 1 482 ? 5.859 -10.959 -22.534 1.00 91.31 482 GLN A C 1
ATOM 3655 O O . GLN A 1 482 ? 6.629 -10.032 -22.788 1.00 91.31 482 GLN A O 1
ATOM 3660 N N . TRP A 1 483 ? 6.082 -12.207 -22.952 1.00 94.12 483 TRP A N 1
ATOM 3661 C CA . TRP A 1 483 ? 7.254 -12.569 -23.741 1.00 94.12 483 TRP A CA 1
ATOM 3662 C C . TRP A 1 483 ? 7.318 -11.768 -25.044 1.00 94.12 483 TRP A C 1
ATOM 3664 O O . TRP A 1 483 ? 8.379 -11.250 -25.391 1.00 94.12 483 TRP A O 1
ATOM 3674 N N . ASP A 1 484 ? 6.192 -11.574 -25.736 1.00 92.75 484 ASP A N 1
ATOM 3675 C CA . ASP A 1 484 ? 6.111 -10.787 -26.971 1.00 92.75 484 ASP A CA 1
ATOM 3676 C C . ASP A 1 484 ? 6.533 -9.324 -26.769 1.00 92.75 484 ASP A C 1
ATOM 3678 O O . ASP A 1 484 ? 7.210 -8.761 -27.633 1.00 92.75 484 ASP A O 1
ATOM 3682 N N . LYS A 1 485 ? 6.242 -8.738 -25.601 1.00 92.19 485 LYS A N 1
ATOM 3683 C CA . LYS A 1 485 ? 6.610 -7.355 -25.236 1.00 92.19 485 LYS A CA 1
ATOM 3684 C C . LYS A 1 485 ? 8.104 -7.161 -24.954 1.00 92.19 485 LYS A C 1
ATOM 3686 O O . LYS A 1 485 ? 8.578 -6.024 -24.998 1.00 92.19 485 LYS A O 1
ATOM 3691 N N . LEU A 1 486 ? 8.854 -8.232 -24.680 1.00 92.12 486 LEU A N 1
ATOM 3692 C CA . LEU A 1 486 ? 10.299 -8.157 -24.448 1.00 92.12 486 LEU A CA 1
ATOM 3693 C C . LEU A 1 486 ? 11.035 -7.665 -25.699 1.00 92.12 486 LEU A C 1
ATOM 3695 O O . LEU A 1 486 ? 10.800 -8.154 -26.809 1.00 92.12 486 LEU A O 1
ATOM 3699 N N . LYS A 1 487 ? 11.985 -6.749 -25.511 1.00 90.19 487 LYS A N 1
ATOM 3700 C CA . LYS A 1 487 ? 12.871 -6.260 -26.573 1.00 90.19 487 LYS A CA 1
ATOM 3701 C C . LYS A 1 487 ? 14.218 -6.966 -26.465 1.00 90.19 487 LYS A C 1
ATOM 3703 O O . LYS A 1 487 ? 15.009 -6.649 -25.588 1.00 90.19 487 LYS A O 1
ATOM 3708 N N . GLY A 1 488 ? 14.465 -7.921 -27.351 1.00 90.44 488 GLY A N 1
ATOM 3709 C CA . GLY A 1 488 ? 15.712 -8.679 -27.387 1.00 90.44 488 GLY A CA 1
ATOM 3710 C C . GLY A 1 488 ? 15.888 -9.395 -28.719 1.00 90.44 488 GLY A C 1
ATOM 3711 O O . GLY A 1 488 ? 14.921 -9.562 -29.470 1.00 90.44 488 GLY A O 1
ATOM 3712 N N . LYS A 1 489 ? 17.118 -9.824 -29.018 1.00 93.56 489 LYS A N 1
ATOM 3713 C CA . LYS A 1 489 ? 17.398 -10.630 -30.215 1.00 93.56 489 LYS A CA 1
ATOM 3714 C C . LYS A 1 489 ? 16.694 -11.978 -30.062 1.00 93.56 489 LYS A C 1
ATOM 3716 O O . LYS A 1 489 ? 16.943 -12.685 -29.089 1.00 93.56 489 LYS A O 1
ATOM 3721 N N . MET A 1 490 ? 15.815 -12.322 -31.002 1.00 96.44 490 MET A N 1
ATOM 3722 C CA . MET A 1 490 ? 15.116 -13.608 -30.999 1.00 96.44 490 MET A CA 1
ATOM 3723 C C . MET A 1 490 ? 15.961 -14.678 -31.693 1.00 96.44 490 MET A C 1
ATOM 3725 O O . MET A 1 490 ? 16.536 -14.428 -32.752 1.00 96.44 490 MET A O 1
ATOM 3729 N N . VAL A 1 491 ? 16.025 -15.864 -31.095 1.00 96.25 491 VAL A N 1
ATOM 3730 C CA . VAL A 1 491 ? 16.709 -17.045 -31.630 1.00 96.25 491 VAL A CA 1
ATOM 3731 C C . VAL A 1 491 ? 15.776 -18.250 -31.512 1.00 96.25 491 VAL A C 1
ATOM 3733 O O . VAL A 1 491 ? 15.166 -18.451 -30.468 1.00 96.25 491 VAL A O 1
ATOM 3736 N N . ALA A 1 492 ? 15.672 -19.069 -32.559 1.00 97.06 492 ALA A N 1
ATOM 3737 C CA . ALA A 1 492 ? 14.885 -20.303 -32.547 1.00 97.06 492 ALA A CA 1
ATOM 3738 C C . ALA A 1 492 ? 15.799 -21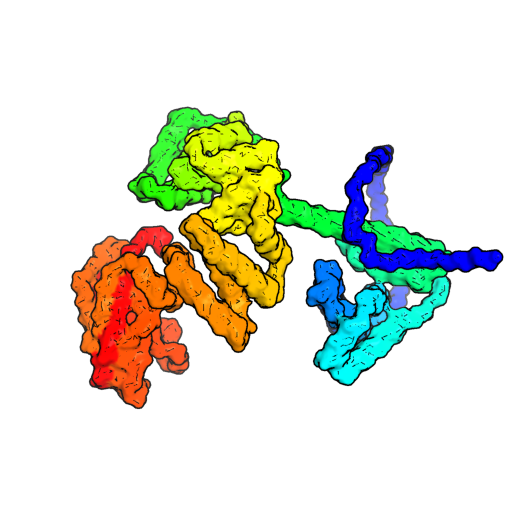.525 -32.368 1.00 97.06 492 ALA A C 1
ATOM 3740 O O . ALA A 1 492 ? 16.394 -22.011 -33.333 1.00 97.06 492 ALA A O 1
ATOM 3741 N N . VAL A 1 493 ? 15.918 -22.012 -31.131 1.00 97.00 493 VAL A N 1
ATOM 3742 C CA . VAL A 1 493 ? 16.798 -23.133 -30.778 1.00 97.00 493 VAL A CA 1
ATOM 3743 C C . VAL A 1 493 ? 16.177 -24.443 -31.249 1.00 97.00 493 VAL A C 1
ATOM 3745 O O . VAL A 1 493 ? 15.069 -24.794 -30.848 1.00 97.00 493 VAL A O 1
ATOM 3748 N N . GLN A 1 494 ? 16.899 -25.174 -32.095 1.00 95.62 494 GLN A N 1
ATOM 3749 C CA . GLN A 1 494 ? 16.421 -26.415 -32.704 1.00 95.62 494 GLN A CA 1
ATOM 3750 C C . GLN A 1 494 ? 16.724 -27.623 -31.813 1.00 95.62 494 GLN A C 1
ATOM 3752 O O . GLN A 1 494 ? 17.882 -27.858 -31.473 1.00 95.62 494 GLN A O 1
ATOM 3757 N N . ALA A 1 495 ? 15.716 -28.449 -31.514 1.00 93.31 495 ALA A N 1
ATOM 3758 C CA . ALA A 1 495 ? 15.880 -29.622 -30.644 1.00 93.31 495 ALA A CA 1
ATOM 3759 C C . ALA A 1 495 ? 16.863 -30.672 -31.193 1.00 93.31 495 ALA A C 1
ATOM 3761 O O . ALA A 1 495 ? 17.471 -31.422 -30.436 1.00 93.31 495 ALA A O 1
ATOM 3762 N N . ARG A 1 496 ? 17.032 -30.722 -32.518 1.00 92.12 496 ARG A N 1
ATOM 3763 C CA . ARG A 1 496 ? 17.917 -31.672 -33.209 1.00 92.12 496 ARG A CA 1
ATOM 3764 C C . ARG A 1 496 ? 19.410 -31.329 -33.135 1.00 92.12 496 ARG A C 1
ATOM 3766 O O . ARG A 1 496 ? 20.209 -32.062 -33.703 1.00 92.12 496 ARG A O 1
ATOM 3773 N N . VAL A 1 497 ? 19.786 -30.199 -32.528 1.00 91.38 497 VAL A N 1
ATOM 3774 C CA . VAL A 1 497 ? 21.171 -29.705 -32.513 1.00 91.38 497 VAL A CA 1
ATOM 3775 C C . VAL A 1 497 ? 21.708 -29.701 -31.081 1.00 91.38 497 VAL A C 1
ATOM 3777 O O . VAL A 1 497 ? 21.227 -28.951 -30.237 1.00 91.38 497 VAL A O 1
ATOM 3780 N N . ASP A 1 498 ? 22.731 -30.519 -30.817 1.00 85.62 498 ASP A N 1
ATOM 3781 C CA . ASP A 1 498 ? 23.325 -30.690 -29.478 1.00 85.62 498 ASP A CA 1
ATOM 3782 C C . ASP A 1 498 ? 24.199 -29.525 -29.014 1.00 85.62 498 ASP A C 1
ATOM 3784 O O . ASP A 1 498 ? 24.420 -29.352 -27.818 1.00 85.62 498 ASP A O 1
ATOM 3788 N N . ARG A 1 499 ? 24.705 -28.729 -29.957 1.00 91.50 499 ARG A N 1
ATOM 3789 C CA . ARG A 1 499 ? 25.473 -27.505 -29.710 1.00 91.50 499 ARG A CA 1
ATOM 3790 C C . ARG A 1 499 ? 25.003 -26.433 -30.678 1.00 91.50 499 ARG A C 1
ATOM 3792 O O . ARG A 1 499 ? 25.664 -26.124 -31.665 1.00 91.50 499 ARG A O 1
ATOM 3799 N N . PHE A 1 500 ? 23.794 -25.939 -30.440 1.00 96.00 500 PHE A N 1
ATOM 3800 C CA . PHE A 1 500 ? 23.182 -24.926 -31.282 1.00 96.00 500 PHE A CA 1
ATOM 3801 C C . PHE A 1 500 ? 23.893 -23.588 -31.084 1.00 96.00 500 PHE A C 1
ATOM 3803 O O . PHE A 1 500 ? 23.911 -23.041 -29.983 1.00 96.00 500 PHE A O 1
ATOM 3810 N N . ASP A 1 501 ? 24.464 -23.070 -32.165 1.00 96.00 501 ASP A N 1
ATOM 3811 C CA . ASP A 1 501 ? 25.212 -21.821 -32.188 1.00 96.00 501 ASP A CA 1
ATOM 3812 C C . ASP A 1 501 ? 24.329 -20.679 -32.732 1.00 96.00 501 ASP A C 1
ATOM 3814 O O . ASP A 1 501 ? 23.990 -20.664 -33.917 1.00 96.00 501 ASP A O 1
ATOM 3818 N N . PRO A 1 502 ? 23.936 -19.713 -31.888 1.00 94.75 502 PRO A N 1
ATOM 3819 C CA . PRO A 1 502 ? 23.113 -18.566 -32.257 1.00 94.75 502 PRO A CA 1
ATOM 3820 C C . PRO A 1 502 ? 23.906 -17.443 -32.962 1.00 94.75 502 PRO A C 1
ATOM 3822 O O . PRO A 1 502 ? 23.334 -16.389 -33.271 1.00 94.75 502 PRO A O 1
ATOM 3825 N N . GLY A 1 503 ? 25.220 -17.617 -33.160 1.00 94.81 503 GLY A N 1
ATOM 3826 C CA . GLY A 1 503 ? 26.098 -16.671 -33.845 1.00 94.81 503 GLY A CA 1
ATOM 3827 C C . GLY A 1 503 ? 26.386 -15.391 -33.059 1.00 94.81 503 GLY A C 1
ATOM 3828 O O . GLY A 1 503 ? 26.399 -14.314 -33.653 1.00 94.81 503 GLY A O 1
ATOM 3829 N N . PHE A 1 504 ? 26.549 -15.463 -31.732 1.00 94.88 504 PHE A N 1
ATOM 3830 C CA . PHE A 1 504 ? 26.995 -14.319 -30.927 1.00 94.88 504 PHE A CA 1
ATOM 3831 C C . PHE A 1 504 ? 27.920 -14.733 -29.775 1.00 94.88 504 PHE A C 1
ATOM 3833 O O . PHE A 1 504 ? 27.868 -15.869 -29.295 1.00 94.88 504 PHE A O 1
ATOM 3840 N N . SER A 1 505 ? 28.735 -13.778 -29.329 1.00 95.88 505 SER A N 1
ATOM 3841 C CA . SER A 1 505 ? 29.654 -13.912 -28.199 1.00 95.88 505 SER A CA 1
ATOM 3842 C C . SER A 1 505 ? 29.464 -12.754 -27.230 1.00 95.88 505 SER A C 1
ATOM 3844 O O . SER A 1 505 ? 29.036 -11.678 -27.640 1.00 95.88 505 SER A O 1
ATOM 3846 N N . LEU A 1 506 ? 29.798 -12.988 -25.967 1.00 95.06 506 LEU A N 1
ATOM 3847 C CA . LEU A 1 506 ? 29.775 -11.996 -24.900 1.00 95.06 506 LEU A CA 1
ATOM 3848 C C . LEU A 1 506 ? 31.196 -11.500 -24.626 1.00 95.06 506 LEU A C 1
ATOM 3850 O O . LEU A 1 506 ? 32.137 -12.298 -24.594 1.00 95.06 506 LEU A O 1
ATOM 3854 N N . ALA A 1 507 ? 31.366 -10.199 -24.413 1.00 94.62 507 ALA A N 1
ATOM 3855 C CA . ALA A 1 507 ? 32.616 -9.631 -23.923 1.00 94.62 507 ALA A CA 1
ATOM 3856 C C . ALA A 1 507 ? 32.854 -9.993 -22.443 1.00 94.62 507 ALA A C 1
ATOM 3858 O O . ALA A 1 507 ? 31.957 -10.448 -21.731 1.00 94.62 507 ALA A O 1
ATOM 3859 N N . ALA A 1 508 ? 34.082 -9.796 -21.956 1.00 92.38 508 ALA A N 1
ATOM 3860 C CA . ALA A 1 508 ? 34.396 -10.027 -20.548 1.00 92.38 508 ALA A CA 1
ATOM 3861 C C . ALA A 1 508 ? 33.549 -9.106 -19.654 1.00 92.38 508 ALA A C 1
ATOM 3863 O O . ALA A 1 508 ? 33.577 -7.888 -19.816 1.00 92.38 508 ALA A O 1
ATOM 3864 N N . GLY A 1 509 ? 32.788 -9.698 -18.729 1.00 87.44 509 GLY A N 1
ATOM 3865 C CA . GLY A 1 509 ? 31.870 -8.970 -17.847 1.00 87.44 509 GLY A CA 1
ATOM 3866 C C . GLY A 1 509 ? 30.534 -8.568 -18.483 1.00 87.44 509 GLY A C 1
ATOM 3867 O O . GLY A 1 509 ? 29.662 -8.088 -17.765 1.00 87.44 509 GLY A O 1
ATOM 3868 N N . GLU A 1 510 ? 30.328 -8.787 -19.786 1.00 92.19 510 GLU A N 1
ATOM 3869 C CA . GLU A 1 510 ? 29.025 -8.570 -20.419 1.00 92.19 510 GLU A CA 1
ATOM 3870 C C . GLU A 1 510 ? 28.022 -9.615 -19.922 1.00 92.19 510 GLU A C 1
ATOM 3872 O O . GLU A 1 510 ? 28.325 -10.811 -19.885 1.00 92.19 510 GLU A O 1
ATOM 3877 N N . ARG A 1 511 ? 26.821 -9.159 -19.554 1.00 93.50 511 ARG A N 1
ATOM 3878 C CA . ARG A 1 511 ? 25.737 -10.004 -19.051 1.00 93.50 511 ARG A CA 1
ATOM 3879 C C . ARG A 1 511 ? 24.519 -9.898 -19.955 1.00 93.50 511 ARG A C 1
ATOM 3881 O O . ARG A 1 511 ? 24.104 -8.802 -20.336 1.00 93.50 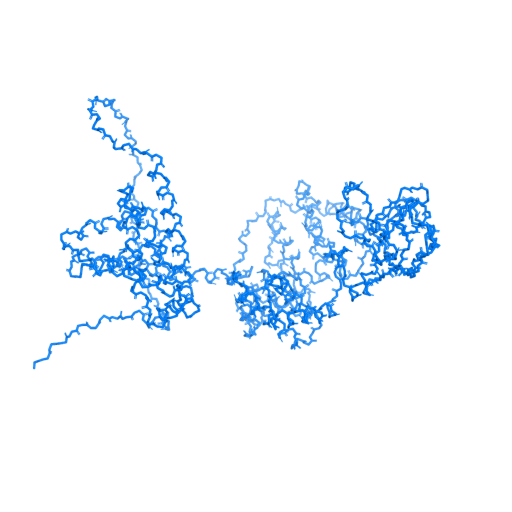511 ARG A O 1
ATOM 3888 N N . VAL A 1 512 ? 23.918 -11.043 -20.259 1.00 94.69 512 VAL A N 1
ATOM 3889 C CA . VAL A 1 512 ? 22.645 -11.110 -20.984 1.00 94.69 512 VAL A CA 1
ATOM 3890 C C . VAL A 1 512 ? 21.676 -12.044 -20.284 1.00 94.69 512 VAL A C 1
ATOM 3892 O O . VAL A 1 512 ? 22.070 -13.049 -19.696 1.00 94.69 512 VAL A O 1
ATOM 3895 N N . ARG A 1 513 ? 20.387 -11.736 -20.387 1.00 94.94 513 ARG A N 1
ATOM 3896 C CA . ARG A 1 513 ? 19.299 -12.581 -19.910 1.00 94.94 513 ARG A CA 1
ATOM 3897 C C . ARG A 1 513 ? 18.716 -13.362 -21.080 1.00 94.94 513 ARG A C 1
ATOM 3899 O O . ARG A 1 513 ? 18.273 -12.785 -22.074 1.00 94.94 513 ARG A O 1
ATOM 3906 N N . ILE A 1 514 ? 18.703 -14.681 -20.940 1.00 96.12 514 ILE A N 1
ATOM 3907 C CA . ILE A 1 514 ? 18.090 -15.621 -21.875 1.00 96.12 514 ILE A CA 1
ATOM 3908 C C . ILE A 1 514 ? 16.671 -15.921 -21.407 1.00 96.12 514 ILE A C 1
ATOM 3910 O O . ILE A 1 514 ? 16.471 -16.468 -20.324 1.00 96.12 514 ILE A O 1
ATOM 3914 N N . VAL A 1 515 ? 15.686 -15.596 -22.242 1.00 96.50 515 VAL A N 1
ATOM 3915 C CA . VAL A 1 515 ? 14.269 -15.748 -21.902 1.00 96.50 515 VAL A CA 1
ATOM 3916 C C . VAL A 1 515 ? 13.565 -16.621 -22.932 1.00 96.50 515 VAL A C 1
ATOM 3918 O O . VAL A 1 515 ? 13.301 -16.188 -24.057 1.00 96.50 515 VAL A O 1
ATOM 3921 N N . ALA A 1 516 ? 13.249 -17.856 -22.551 1.00 96.50 516 ALA A N 1
ATOM 3922 C CA . ALA A 1 516 ? 12.546 -18.805 -23.406 1.00 96.50 516 ALA A CA 1
ATOM 3923 C C . ALA A 1 516 ? 11.056 -18.471 -23.555 1.00 96.50 516 ALA A C 1
ATOM 3925 O O . ALA A 1 516 ? 10.429 -17.930 -22.644 1.00 96.50 516 ALA A O 1
ATOM 3926 N N . HIS A 1 517 ? 10.486 -18.797 -24.715 1.00 97.38 517 HIS A N 1
ATOM 3927 C CA . HIS A 1 517 ? 9.061 -18.643 -24.963 1.00 97.38 517 HIS A CA 1
ATOM 3928 C C . HIS A 1 517 ? 8.281 -19.616 -24.064 1.00 97.38 517 HIS A C 1
ATOM 3930 O O . HIS A 1 517 ? 8.571 -20.817 -24.066 1.00 97.38 517 HIS A O 1
ATOM 3936 N N . PRO A 1 518 ? 7.285 -19.138 -23.299 1.00 94.50 518 PRO A N 1
ATOM 3937 C CA . PRO A 1 518 ? 6.690 -19.923 -22.218 1.00 94.50 518 PRO A CA 1
ATOM 3938 C C . PRO A 1 518 ? 5.833 -21.097 -22.697 1.00 94.50 518 PRO A C 1
ATOM 3940 O O . PRO A 1 518 ? 5.622 -22.038 -21.939 1.00 94.50 518 PRO A O 1
ATOM 3943 N N . THR A 1 519 ? 5.349 -21.062 -23.942 1.00 94.62 519 THR A N 1
ATOM 3944 C CA . THR A 1 519 ? 4.484 -22.113 -24.505 1.00 94.62 519 THR A CA 1
ATOM 3945 C C . THR A 1 519 ? 5.138 -22.905 -25.634 1.00 94.62 519 THR A C 1
ATOM 3947 O O . THR A 1 519 ? 4.482 -23.772 -26.205 1.00 94.62 519 THR A O 1
ATOM 3950 N N . ASP A 1 520 ? 6.382 -22.590 -26.009 1.00 97.00 520 ASP A N 1
ATOM 3951 C CA . ASP A 1 520 ? 7.064 -23.375 -27.039 1.00 97.00 520 ASP A CA 1
ATOM 3952 C C . ASP A 1 520 ? 7.433 -24.745 -26.476 1.00 97.00 520 ASP A C 1
ATOM 3954 O O . ASP A 1 520 ? 7.790 -24.878 -25.302 1.00 97.00 520 ASP A O 1
ATOM 3958 N N . GLN A 1 521 ? 7.347 -25.761 -27.329 1.00 95.25 521 GLN A N 1
ATOM 3959 C CA . GLN A 1 521 ? 7.654 -27.135 -26.973 1.00 95.25 521 GLN A CA 1
ATOM 3960 C C . GLN A 1 521 ? 8.490 -27.793 -28.067 1.00 95.25 521 GLN A C 1
ATOM 3962 O O . GLN A 1 521 ? 8.354 -27.499 -29.257 1.00 95.25 521 GLN A O 1
ATOM 3967 N N . TRP A 1 522 ? 9.317 -28.742 -27.654 1.00 94.88 522 TRP A N 1
ATOM 3968 C CA . TRP A 1 522 ? 9.961 -29.697 -28.543 1.00 94.88 522 TRP A CA 1
ATOM 3969 C C . TRP A 1 522 ? 9.712 -31.123 -28.069 1.00 94.88 522 TRP A C 1
ATOM 3971 O O . TRP A 1 522 ? 9.157 -31.362 -26.997 1.00 94.88 522 TRP A O 1
ATOM 3981 N N . THR A 1 523 ? 10.134 -32.084 -28.876 1.00 92.38 523 THR A N 1
ATOM 3982 C CA . THR A 1 523 ? 9.967 -33.505 -28.593 1.00 92.38 523 THR A CA 1
ATOM 3983 C C . THR A 1 523 ? 11.305 -34.217 -28.619 1.00 92.38 523 THR A C 1
ATOM 3985 O O . THR A 1 523 ? 12.161 -33.897 -29.447 1.00 92.38 523 THR A O 1
ATOM 3988 N N . VAL A 1 524 ? 11.473 -35.171 -27.706 1.00 86.88 524 VAL A N 1
ATOM 3989 C CA . VAL A 1 524 ? 12.664 -36.019 -27.592 1.00 86.88 524 VAL A CA 1
ATOM 3990 C C . VAL A 1 524 ? 12.206 -37.463 -27.445 1.00 86.88 524 VAL A C 1
ATOM 3992 O O . VAL A 1 524 ? 11.363 -37.764 -26.599 1.00 86.88 524 VAL A O 1
ATOM 3995 N N . THR A 1 525 ? 12.749 -38.343 -28.280 1.00 85.25 525 THR A N 1
ATOM 3996 C CA . THR A 1 525 ? 12.484 -39.782 -28.232 1.00 85.25 525 THR A CA 1
ATOM 3997 C C . THR A 1 525 ? 13.650 -40.493 -27.554 1.00 85.25 525 THR A C 1
ATOM 3999 O O . THR A 1 525 ? 14.806 -40.171 -27.816 1.00 85.25 525 THR A O 1
ATOM 4002 N N . GLY A 1 526 ? 13.369 -41.448 -26.673 1.00 79.81 526 GLY A N 1
ATOM 4003 C CA . GLY A 1 526 ? 14.418 -42.209 -25.999 1.00 79.81 526 GLY A CA 1
ATOM 4004 C C . GLY A 1 526 ? 13.876 -43.197 -24.978 1.00 79.81 526 GLY A C 1
ATOM 4005 O O . GLY A 1 526 ? 12.744 -43.062 -24.502 1.00 79.81 526 GLY A O 1
ATOM 4006 N N . GLY A 1 527 ? 14.707 -44.172 -24.606 1.00 67.94 527 GLY A N 1
ATOM 4007 C CA . GLY A 1 527 ? 14.352 -45.192 -23.615 1.00 67.94 527 GLY A CA 1
ATOM 4008 C C . GLY A 1 527 ? 13.974 -44.585 -22.261 1.00 67.94 527 GLY A C 1
ATOM 4009 O O . GLY A 1 527 ? 13.034 -45.044 -21.616 1.00 67.94 527 GLY A O 1
ATOM 4010 N N . PHE A 1 528 ? 14.614 -43.471 -21.889 1.00 72.69 528 PHE A N 1
ATOM 4011 C CA . PHE A 1 528 ? 14.304 -42.724 -20.666 1.00 72.69 528 PHE A CA 1
ATOM 4012 C C . PHE A 1 528 ? 12.858 -42.193 -20.616 1.00 72.69 528 PHE A C 1
ATOM 4014 O O . PHE A 1 528 ? 12.275 -42.062 -19.541 1.00 72.69 528 PHE A O 1
ATOM 4021 N N . TYR A 1 529 ? 12.253 -41.903 -21.770 1.00 71.50 529 TYR A N 1
ATOM 4022 C CA . TYR A 1 529 ? 10.899 -41.347 -21.867 1.00 71.50 529 TYR A CA 1
ATOM 4023 C C . TYR A 1 529 ? 9.838 -42.400 -22.199 1.00 71.50 529 TYR A C 1
ATOM 4025 O O . TYR A 1 529 ? 8.686 -42.035 -22.421 1.00 71.50 529 TYR A O 1
ATOM 4033 N N . SER A 1 530 ? 10.207 -43.690 -22.247 1.00 73.06 530 SER A N 1
ATOM 4034 C CA . SER A 1 530 ? 9.322 -44.775 -22.706 1.00 73.06 530 SER A CA 1
ATOM 4035 C C . SER A 1 530 ? 8.690 -44.475 -24.076 1.00 73.06 530 SER A C 1
ATOM 4037 O O . SER A 1 530 ? 7.501 -44.701 -24.293 1.00 73.06 530 SER A O 1
ATOM 4039 N N . GLY A 1 531 ? 9.484 -43.915 -24.997 1.00 82.25 531 GLY A N 1
ATOM 4040 C CA . GLY A 1 531 ? 9.026 -43.460 -26.309 1.00 82.25 531 GLY A CA 1
ATOM 4041 C C . GLY A 1 531 ? 9.293 -41.972 -26.514 1.00 82.25 531 GLY A C 1
ATOM 4042 O O . GLY A 1 531 ? 10.427 -41.523 -26.360 1.00 82.25 531 GLY A O 1
ATOM 4043 N N . LYS A 1 532 ? 8.262 -41.212 -26.902 1.00 86.06 532 LYS A N 1
ATOM 4044 C CA . LYS A 1 532 ? 8.357 -39.790 -27.263 1.00 86.06 532 LYS A CA 1
ATOM 4045 C C . LYS A 1 532 ? 7.845 -38.895 -26.134 1.00 86.06 532 LYS A C 1
ATOM 4047 O O . LYS A 1 532 ? 6.652 -38.888 -25.841 1.00 86.06 532 LYS A O 1
ATOM 4052 N N . GLY A 1 533 ? 8.727 -38.087 -25.556 1.00 86.31 533 GLY A N 1
ATOM 4053 C CA . GLY A 1 533 ? 8.369 -37.034 -24.608 1.00 86.31 533 GLY A CA 1
ATOM 4054 C C . GLY A 1 533 ? 8.208 -35.671 -25.287 1.00 86.31 533 GLY A C 1
ATOM 4055 O O . GLY A 1 533 ? 8.899 -35.379 -26.264 1.00 86.31 533 GLY A O 1
ATOM 4056 N N . THR A 1 534 ? 7.306 -34.834 -24.767 1.00 91.38 534 THR A N 1
ATOM 4057 C CA . THR A 1 534 ? 7.110 -33.439 -25.202 1.00 91.38 534 THR A CA 1
ATOM 4058 C C . THR A 1 534 ? 7.428 -32.506 -24.042 1.00 91.38 534 THR A C 1
ATOM 4060 O O . THR A 1 534 ? 6.888 -32.678 -22.951 1.00 91.38 534 THR A O 1
ATOM 4063 N N . PHE A 1 535 ? 8.304 -31.531 -24.270 1.00 90.81 535 PHE A N 1
ATOM 4064 C CA . PHE A 1 535 ? 8.873 -30.700 -23.213 1.00 90.81 535 PHE A CA 1
ATOM 4065 C C . PHE A 1 535 ? 8.847 -29.228 -23.598 1.00 90.81 535 PHE A C 1
ATOM 4067 O O . PHE A 1 535 ? 9.182 -28.870 -24.727 1.00 90.81 535 PHE A O 1
ATOM 4074 N N . GLY A 1 536 ? 8.487 -28.381 -22.634 1.00 92.62 536 GLY A N 1
ATOM 4075 C CA . GLY A 1 536 ? 8.786 -26.954 -22.690 1.00 92.62 536 GLY A CA 1
ATOM 4076 C C . GLY A 1 536 ? 10.212 -26.664 -22.220 1.00 92.62 536 GLY A C 1
ATOM 4077 O O . GLY A 1 536 ? 10.977 -27.565 -21.879 1.00 92.62 536 GLY A O 1
ATOM 4078 N N . TRP A 1 537 ? 10.560 -25.383 -22.129 1.00 93.06 537 TRP A N 1
ATOM 4079 C CA . TRP A 1 537 ? 11.925 -24.952 -21.803 1.00 93.06 537 TRP A CA 1
ATOM 4080 C C . TRP A 1 537 ? 12.412 -25.354 -20.404 1.00 93.06 537 TRP A C 1
ATOM 4082 O O . TRP A 1 537 ? 13.617 -25.453 -20.195 1.00 93.06 537 TRP A O 1
ATOM 4092 N N . LYS A 1 538 ? 11.505 -25.618 -19.456 1.00 91.81 538 LYS A N 1
ATOM 4093 C CA . LYS A 1 538 ? 11.847 -26.119 -18.113 1.00 91.81 538 LYS A CA 1
ATOM 4094 C C . LYS A 1 538 ? 12.063 -27.633 -18.059 1.00 91.81 538 LYS A C 1
ATOM 4096 O O . LYS A 1 538 ? 12.450 -28.128 -17.012 1.00 91.81 538 LYS A O 1
ATOM 4101 N N . GLY A 1 539 ? 11.807 -28.366 -19.144 1.00 89.19 539 GLY A N 1
ATOM 4102 C CA . GLY A 1 539 ? 11.850 -29.828 -19.140 1.00 89.19 539 GLY A CA 1
ATOM 4103 C C . GLY A 1 539 ? 10.672 -30.459 -18.392 1.00 89.19 539 GLY A C 1
ATOM 4104 O O . GLY A 1 539 ? 9.617 -29.842 -18.227 1.00 89.19 539 GLY A O 1
ATOM 4105 N N . ARG A 1 540 ? 10.833 -31.719 -17.978 1.00 81.38 540 ARG A N 1
ATOM 4106 C CA . ARG A 1 540 ? 9.825 -32.476 -17.213 1.00 81.38 540 ARG A CA 1
ATOM 4107 C C . ARG A 1 540 ? 9.773 -32.004 -15.752 1.00 81.38 540 ARG A C 1
ATOM 4109 O O . ARG A 1 540 ? 10.801 -31.942 -15.097 1.00 81.38 540 ARG A O 1
ATOM 4116 N N . SER A 1 541 ? 8.582 -31.716 -15.227 1.00 63.53 541 SER A N 1
ATOM 4117 C CA . SER A 1 541 ? 8.388 -31.139 -13.884 1.00 63.53 541 SER A CA 1
ATOM 4118 C C . SER A 1 541 ? 8.313 -32.144 -12.724 1.00 63.53 541 SER A C 1
ATOM 4120 O O . SER A 1 541 ? 8.087 -31.727 -11.594 1.00 63.53 541 SER A O 1
ATOM 4122 N N . GLU A 1 542 ? 8.426 -33.449 -12.975 1.00 57.28 542 GLU A N 1
ATOM 4123 C CA . GLU A 1 542 ? 8.339 -34.471 -11.920 1.00 57.28 542 GLU A CA 1
ATOM 4124 C C . GLU A 1 542 ? 9.695 -34.643 -11.220 1.00 57.28 542 GLU A C 1
ATOM 4126 O O . GLU A 1 542 ? 10.709 -34.845 -11.891 1.00 57.28 542 GLU A O 1
ATOM 4131 N N . GLU A 1 543 ? 9.704 -34.595 -9.882 1.00 50.94 543 GLU A N 1
ATOM 4132 C CA . GLU A 1 543 ? 10.841 -35.017 -9.055 1.00 50.94 543 GLU A CA 1
ATOM 4133 C C . GLU A 1 543 ? 11.139 -36.493 -9.336 1.00 50.94 543 GLU A C 1
ATOM 4135 O O . GLU A 1 543 ? 10.514 -37.405 -8.796 1.00 50.94 543 GLU A O 1
ATOM 4140 N N . PHE A 1 544 ? 12.098 -36.742 -10.222 1.00 53.47 544 PHE A N 1
ATOM 4141 C CA . PHE A 1 544 ? 12.653 -38.071 -10.402 1.00 53.47 544 PHE A CA 1
ATOM 4142 C C . PHE A 1 544 ? 13.720 -38.302 -9.336 1.00 53.47 544 PHE A C 1
ATOM 4144 O O . PHE A 1 544 ? 14.703 -37.570 -9.257 1.00 53.47 544 PHE A O 1
ATOM 4151 N N . TYR A 1 545 ? 13.535 -39.377 -8.571 1.00 48.19 545 TYR A N 1
ATOM 4152 C CA . TYR A 1 545 ? 14.318 -39.824 -7.408 1.00 48.19 545 TYR A CA 1
ATOM 4153 C C . TYR A 1 545 ? 15.851 -39.907 -7.608 1.00 48.19 545 TYR A C 1
ATOM 4155 O O . TYR A 1 545 ? 16.588 -40.109 -6.647 1.00 48.19 545 TYR A O 1
ATOM 4163 N N . TYR A 1 546 ? 16.336 -39.780 -8.846 1.00 51.31 546 TYR A N 1
ATOM 4164 C CA . TYR A 1 546 ? 17.739 -39.942 -9.234 1.00 51.31 546 TYR A CA 1
ATOM 4165 C C . TYR A 1 546 ? 18.499 -38.632 -9.467 1.00 51.31 546 TYR A C 1
ATOM 4167 O O . TYR A 1 546 ? 19.720 -38.673 -9.594 1.00 51.31 546 TYR A O 1
ATOM 4175 N N . TYR A 1 547 ? 17.820 -37.483 -9.499 1.00 50.03 547 TYR A N 1
ATOM 4176 C CA . TYR A 1 547 ? 18.455 -36.197 -9.773 1.00 50.03 547 TYR A CA 1
ATOM 4177 C C . TYR A 1 547 ? 18.372 -35.285 -8.553 1.00 50.03 547 TYR A C 1
ATOM 4179 O O . TYR A 1 547 ? 17.293 -34.967 -8.058 1.00 50.03 547 TYR A O 1
ATOM 4187 N N . SER A 1 548 ? 19.537 -34.872 -8.046 1.00 43.47 548 SER A N 1
ATOM 4188 C CA . SER A 1 548 ? 19.606 -33.856 -6.996 1.00 43.47 548 SER A CA 1
ATOM 4189 C C . SER A 1 548 ? 18.992 -32.544 -7.498 1.00 43.47 548 SER A C 1
ATOM 4191 O O . SER A 1 548 ? 19.042 -32.253 -8.692 1.00 43.47 548 SER A O 1
ATOM 4193 N N . ALA A 1 549 ? 18.493 -31.700 -6.591 1.00 48.22 549 ALA A N 1
ATOM 4194 C CA . ALA A 1 549 ? 17.916 -30.382 -6.894 1.00 48.22 549 ALA A CA 1
ATOM 4195 C C . ALA A 1 549 ? 18.852 -29.401 -7.655 1.00 48.22 549 ALA A C 1
ATOM 4197 O O . ALA A 1 549 ? 18.490 -28.247 -7.874 1.00 48.22 549 ALA A O 1
ATOM 4198 N N . ARG A 1 550 ? 20.071 -29.827 -8.020 1.00 46.69 550 ARG A N 1
ATOM 4199 C CA . ARG A 1 550 ? 21.080 -29.054 -8.753 1.00 46.69 550 ARG A CA 1
ATOM 4200 C C . ARG A 1 550 ? 21.140 -29.353 -10.253 1.00 46.69 550 ARG A C 1
ATOM 4202 O O . ARG A 1 550 ? 21.731 -28.556 -10.974 1.00 46.69 550 ARG A O 1
ATOM 4209 N N . GLU A 1 551 ? 20.556 -30.449 -10.735 1.00 62.84 551 GLU A N 1
ATOM 4210 C CA . GLU A 1 551 ? 20.584 -30.796 -12.162 1.00 62.84 551 GLU A CA 1
ATOM 4211 C C . GLU A 1 551 ? 19.320 -30.303 -12.878 1.00 62.84 551 GLU A C 1
ATOM 4213 O O . GLU A 1 551 ? 18.209 -30.392 -12.355 1.00 62.84 551 GLU A O 1
ATOM 4218 N N . ALA A 1 552 ? 19.483 -29.735 -14.077 1.00 71.56 552 ALA A N 1
ATOM 4219 C CA . ALA A 1 552 ? 18.350 -29.296 -14.884 1.00 71.56 552 ALA A CA 1
ATOM 4220 C C . ALA A 1 552 ? 17.469 -30.488 -15.274 1.00 71.56 552 ALA A C 1
ATOM 4222 O O . ALA A 1 552 ? 17.962 -31.593 -15.499 1.00 71.56 552 ALA A O 1
ATOM 4223 N N . ALA A 1 553 ? 16.160 -30.269 -15.400 1.00 84.69 553 ALA A N 1
ATOM 4224 C CA . ALA A 1 553 ? 15.253 -31.357 -15.729 1.00 84.69 553 ALA A CA 1
ATOM 4225 C C . ALA A 1 553 ? 15.537 -31.929 -17.134 1.00 84.69 553 ALA A C 1
ATOM 4227 O O . ALA A 1 553 ? 15.900 -31.181 -18.053 1.00 84.69 553 ALA A O 1
ATOM 4228 N N . PRO A 1 554 ? 15.335 -33.240 -17.351 1.00 85.56 554 PRO A N 1
ATOM 4229 C CA . PRO A 1 554 ? 15.385 -33.826 -18.682 1.00 85.56 554 PRO A CA 1
ATOM 4230 C C . PRO A 1 554 ? 14.452 -33.093 -19.656 1.00 85.56 554 PRO A C 1
ATOM 4232 O O . PRO A 1 554 ? 13.304 -32.776 -19.332 1.00 85.56 554 PRO A O 1
ATOM 4235 N N . GLY A 1 555 ? 14.954 -32.824 -20.858 1.00 88.12 555 GLY A N 1
ATOM 4236 C CA . GLY A 1 555 ? 14.256 -32.082 -21.904 1.00 88.12 555 GLY A CA 1
ATOM 4237 C C . GLY A 1 555 ? 14.258 -30.558 -21.736 1.00 88.12 555 GLY A C 1
ATOM 4238 O O . GLY A 1 555 ? 13.696 -29.883 -22.595 1.00 88.12 555 GLY A O 1
ATOM 4239 N N . ALA A 1 556 ? 14.868 -30.003 -20.681 1.00 92.00 556 ALA A N 1
ATOM 4240 C CA . ALA A 1 556 ? 14.973 -28.553 -20.485 1.00 92.00 556 ALA A CA 1
ATOM 4241 C C . ALA A 1 556 ? 15.884 -27.881 -21.525 1.00 92.00 556 ALA A C 1
ATOM 4243 O O . ALA A 1 556 ? 16.773 -28.513 -22.092 1.00 92.00 556 ALA A O 1
ATOM 4244 N N . LEU A 1 557 ? 15.680 -26.588 -21.772 1.00 94.56 557 LEU A N 1
ATOM 4245 C CA . LEU A 1 557 ? 16.572 -25.779 -22.596 1.00 94.56 557 LEU A CA 1
ATOM 4246 C C . LEU A 1 557 ? 17.769 -25.308 -21.764 1.00 94.56 557 LEU A C 1
ATOM 4248 O O . LEU A 1 557 ? 17.611 -24.539 -20.814 1.00 94.56 557 LEU A O 1
ATOM 4252 N N . MET A 1 558 ? 18.958 -25.725 -22.188 1.00 94.56 558 MET A N 1
ATOM 4253 C CA . MET A 1 558 ? 20.232 -25.394 -21.555 1.00 94.56 558 MET A CA 1
ATOM 4254 C C . MET A 1 558 ? 20.995 -24.344 -22.350 1.00 94.56 558 MET A C 1
ATOM 4256 O O . MET A 1 558 ? 20.914 -24.313 -23.581 1.00 94.56 558 MET A O 1
ATOM 4260 N N . VAL A 1 559 ? 21.786 -23.544 -21.640 1.00 95.44 559 VAL A N 1
ATOM 4261 C CA . VAL A 1 559 ? 22.705 -22.549 -22.196 1.00 95.44 559 VAL A CA 1
ATOM 4262 C C . VAL A 1 559 ? 24.091 -22.689 -21.568 1.00 95.44 559 VAL A C 1
ATOM 4264 O O . VAL A 1 559 ? 24.211 -23.089 -20.415 1.00 95.44 559 VAL A O 1
ATOM 4267 N N . TRP A 1 560 ? 25.146 -22.397 -22.324 1.00 94.19 560 TRP A N 1
ATOM 4268 C CA . TRP A 1 560 ? 26.512 -22.292 -21.803 1.00 94.19 560 TRP A CA 1
ATOM 4269 C C . TRP A 1 560 ? 27.353 -21.346 -22.658 1.00 94.19 560 TRP A C 1
ATOM 4271 O O . TRP A 1 560 ? 26.960 -20.972 -23.767 1.00 94.19 560 TRP A O 1
ATOM 4281 N N . VAL A 1 561 ? 28.509 -20.953 -22.126 1.00 95.50 561 VAL A N 1
ATOM 4282 C CA . VAL A 1 561 ? 29.470 -20.060 -22.781 1.00 95.50 561 VAL A CA 1
ATOM 4283 C C . VAL A 1 561 ? 30.770 -20.824 -23.023 1.00 95.50 561 VAL A C 1
ATOM 4285 O O . VAL A 1 561 ? 31.308 -21.453 -22.115 1.00 95.50 561 VAL A O 1
ATOM 4288 N N . GLU A 1 562 ? 31.259 -20.796 -24.260 1.00 94.06 562 GLU A N 1
ATOM 4289 C CA . GLU A 1 562 ? 32.421 -21.546 -24.744 1.00 94.06 562 GLU A CA 1
ATOM 4290 C C . GLU A 1 562 ? 32.348 -23.035 -24.388 1.00 94.06 562 GLU A C 1
ATOM 4292 O O . GLU A 1 562 ? 31.478 -23.752 -24.890 1.00 94.06 562 GLU A O 1
ATOM 4297 N N . ASN A 1 563 ? 33.266 -23.495 -23.537 1.00 89.69 563 ASN A N 1
ATOM 4298 C CA . ASN A 1 563 ? 33.366 -24.862 -23.037 1.00 89.69 563 ASN A CA 1
ATOM 4299 C C . ASN A 1 563 ? 33.047 -24.937 -21.531 1.00 89.69 563 ASN A C 1
ATOM 4301 O O . ASN A 1 563 ? 33.488 -25.868 -20.866 1.00 89.69 563 ASN A O 1
ATOM 4305 N N . GLY A 1 564 ? 32.343 -23.936 -20.990 1.00 88.50 564 GLY A N 1
ATOM 4306 C CA . GLY A 1 564 ? 31.860 -23.939 -19.611 1.00 88.50 564 GLY A CA 1
ATOM 4307 C C . GLY A 1 564 ? 30.660 -24.865 -19.396 1.00 88.50 564 GLY A C 1
ATOM 4308 O O . GLY A 1 564 ? 30.134 -25.468 -20.335 1.00 88.50 564 GLY A O 1
ATOM 4309 N N . ASP A 1 565 ? 30.214 -24.940 -18.143 1.00 88.81 565 ASP A N 1
ATOM 4310 C CA . ASP A 1 565 ? 29.107 -25.802 -17.734 1.00 88.81 565 ASP A CA 1
ATOM 4311 C C . ASP A 1 565 ? 27.753 -25.328 -18.277 1.00 88.81 565 ASP A C 1
ATOM 4313 O O . ASP A 1 565 ? 27.483 -24.131 -18.425 1.00 88.81 565 ASP A O 1
ATOM 4317 N N . LYS A 1 566 ? 26.867 -26.296 -18.532 1.00 89.81 566 LYS A N 1
ATOM 4318 C CA . LYS A 1 566 ? 25.473 -26.040 -18.903 1.00 89.81 566 LYS A CA 1
ATOM 4319 C C . LYS A 1 566 ? 24.691 -25.494 -17.713 1.00 89.81 566 LYS A C 1
ATOM 4321 O O . LYS A 1 566 ? 24.736 -26.052 -16.621 1.00 89.81 566 LYS A O 1
ATOM 4326 N N . SER A 1 567 ? 23.890 -24.464 -17.954 1.00 90.94 567 SER A N 1
ATOM 4327 C CA . SER A 1 567 ? 22.979 -23.870 -16.980 1.00 90.94 567 SER A CA 1
ATOM 4328 C C . SER A 1 567 ? 21.571 -23.690 -17.556 1.00 90.94 567 SER A C 1
ATOM 4330 O O . SER A 1 567 ? 21.350 -23.766 -18.769 1.00 90.94 567 SER A O 1
ATOM 4332 N N . ASN A 1 568 ? 20.592 -23.500 -16.667 1.00 91.00 568 ASN A N 1
ATOM 4333 C CA . ASN A 1 568 ? 19.224 -23.154 -17.052 1.00 91.00 568 ASN A CA 1
ATOM 4334 C C . ASN A 1 568 ? 19.172 -21.760 -17.698 1.00 91.00 568 ASN A C 1
ATOM 4336 O O . ASN A 1 568 ? 20.040 -20.918 -17.465 1.00 91.00 568 ASN A O 1
ATOM 4340 N N . CYS A 1 569 ? 18.106 -21.485 -18.454 1.00 91.56 569 CYS A N 1
ATOM 4341 C CA . CYS A 1 569 ? 17.823 -20.130 -18.931 1.00 91.56 569 CYS A CA 1
ATOM 4342 C C . CYS A 1 569 ? 17.794 -19.127 -17.762 1.00 91.56 569 CYS A C 1
ATOM 4344 O O . CYS A 1 569 ? 17.213 -19.397 -16.710 1.00 91.56 569 CYS A O 1
ATOM 4346 N N . GLY A 1 570 ? 18.409 -17.962 -17.956 1.00 91.69 570 GLY A N 1
ATOM 4347 C CA . GLY A 1 570 ? 18.612 -16.961 -16.914 1.00 91.69 570 GLY A CA 1
ATOM 4348 C C . GLY A 1 570 ? 19.640 -15.921 -17.348 1.00 91.69 570 GLY A C 1
ATOM 4349 O O . GLY A 1 570 ? 19.817 -15.694 -18.547 1.00 91.69 570 GLY A O 1
ATOM 4350 N N . ILE A 1 571 ? 20.310 -15.287 -16.385 1.00 93.50 571 ILE A N 1
ATOM 4351 C CA . ILE A 1 571 ? 21.448 -14.407 -16.672 1.00 93.50 571 ILE A CA 1
ATOM 4352 C C . ILE A 1 571 ? 22.685 -15.269 -16.926 1.00 93.50 571 ILE A C 1
ATOM 4354 O O . ILE A 1 571 ? 23.029 -16.121 -16.108 1.00 93.50 571 ILE A O 1
ATOM 4358 N N . ILE A 1 572 ? 23.363 -15.013 -18.040 1.00 93.06 572 ILE A N 1
ATOM 4359 C CA . ILE A 1 572 ? 24.677 -15.569 -18.359 1.00 93.06 572 ILE A CA 1
ATOM 4360 C C . ILE A 1 572 ? 25.687 -14.437 -18.534 1.00 93.06 572 ILE A C 1
ATOM 4362 O O . ILE A 1 572 ? 25.326 -13.331 -18.947 1.00 93.06 572 ILE A O 1
ATOM 4366 N N . SER A 1 573 ? 26.950 -14.735 -18.246 1.00 93.25 573 SER A N 1
ATOM 4367 C CA . SER A 1 573 ? 28.051 -13.774 -18.303 1.00 93.25 573 SER A CA 1
ATOM 4368 C C . SER A 1 573 ? 29.133 -14.255 -19.260 1.00 93.25 573 SER A C 1
ATOM 4370 O O . SER A 1 573 ? 29.439 -15.447 -19.308 1.00 93.25 573 SER A O 1
ATOM 4372 N N . GLY A 1 574 ? 29.723 -13.324 -20.005 1.00 92.00 574 GLY A N 1
ATOM 4373 C CA . GLY A 1 574 ? 30.917 -13.575 -20.803 1.00 92.00 574 GLY A CA 1
ATOM 4374 C C . GLY A 1 574 ? 32.206 -13.656 -19.970 1.00 92.00 574 GLY A C 1
ATOM 4375 O O . GLY A 1 574 ? 32.182 -13.474 -18.750 1.00 92.00 574 GLY A O 1
ATOM 4376 N N . PRO A 1 575 ? 33.362 -13.862 -20.625 1.00 94.75 575 PRO A N 1
ATOM 4377 C CA . PRO A 1 575 ? 33.543 -13.802 -22.074 1.00 94.75 575 PRO A CA 1
ATOM 4378 C C . PRO A 1 575 ? 33.245 -15.121 -22.797 1.00 94.75 575 PRO A C 1
ATOM 4380 O O . PRO A 1 575 ? 33.474 -16.197 -22.251 1.00 94.75 575 PRO A O 1
ATOM 4383 N N . GLY A 1 576 ? 32.833 -15.018 -24.064 1.00 96.38 576 GLY A N 1
ATOM 4384 C CA . GLY A 1 576 ? 32.873 -16.133 -25.010 1.00 96.38 576 GLY A CA 1
ATOM 4385 C C . GLY A 1 576 ? 31.592 -16.385 -25.806 1.00 96.38 576 GLY A C 1
ATOM 4386 O O . GLY A 1 576 ? 30.581 -15.700 -25.641 1.00 96.38 576 GLY A O 1
ATOM 4387 N N . ARG A 1 577 ? 31.653 -17.354 -26.721 1.00 97.25 577 ARG A N 1
ATOM 4388 C CA . ARG A 1 577 ? 30.563 -17.748 -27.620 1.00 97.25 577 ARG A CA 1
ATOM 4389 C C . ARG A 1 577 ? 29.461 -18.498 -26.878 1.00 97.25 577 ARG A C 1
ATOM 4391 O O . ARG A 1 577 ? 29.745 -19.429 -26.134 1.00 97.25 577 ARG A O 1
ATOM 4398 N N . VAL A 1 578 ? 28.206 -18.110 -27.083 1.00 96.94 578 VAL A N 1
ATOM 4399 C CA . VAL A 1 578 ? 27.057 -18.723 -26.395 1.00 96.94 578 VAL A CA 1
ATOM 4400 C C . VAL A 1 578 ? 26.520 -19.901 -27.200 1.00 96.94 578 VAL A C 1
ATOM 4402 O O . VAL A 1 578 ? 26.444 -19.817 -28.419 1.00 96.94 578 VAL A O 1
ATOM 4405 N N . PHE A 1 579 ? 26.103 -20.975 -26.533 1.00 97.44 579 PHE A N 1
ATOM 4406 C CA . PHE A 1 579 ? 25.511 -22.158 -27.160 1.00 97.44 579 PHE A CA 1
ATOM 4407 C C . PHE A 1 579 ? 24.252 -22.621 -26.424 1.00 97.44 579 PHE A C 1
ATOM 4409 O O . PHE A 1 579 ? 24.085 -22.349 -25.235 1.00 97.44 579 PHE A O 1
ATOM 4416 N N . PHE A 1 580 ? 23.386 -23.350 -27.133 1.00 96.88 580 PHE A N 1
ATOM 4417 C CA . PHE A 1 580 ? 22.148 -23.914 -26.595 1.00 96.88 580 PHE A CA 1
ATOM 4418 C C . PHE A 1 580 ? 21.984 -25.403 -26.920 1.00 96.88 580 PHE A C 1
ATOM 4420 O O . PHE A 1 580 ? 22.502 -25.890 -27.925 1.00 96.88 580 PHE A O 1
ATOM 4427 N N . SER A 1 581 ? 21.213 -26.124 -26.102 1.00 93.44 581 SER A N 1
ATOM 4428 C CA . SER A 1 581 ? 20.815 -27.514 -26.378 1.00 93.44 581 SER A CA 1
ATOM 4429 C C . SER A 1 581 ? 19.603 -27.941 -25.557 1.00 93.44 581 SER A C 1
ATOM 4431 O O . SER A 1 581 ? 19.415 -27.414 -24.457 1.00 93.44 581 SER A O 1
ATOM 4433 N N . PRO A 1 582 ? 18.848 -28.965 -25.983 1.00 91.69 582 PRO A N 1
ATOM 4434 C CA . PRO A 1 582 ? 18.038 -29.732 -25.045 1.00 91.69 582 PRO A CA 1
ATOM 4435 C C . PRO A 1 582 ? 18.921 -30.451 -24.013 1.00 91.69 582 PRO A C 1
ATOM 4437 O O . PRO A 1 582 ? 20.024 -30.907 -24.324 1.00 91.69 582 PRO A O 1
ATOM 4440 N N . ASN A 1 583 ? 18.433 -30.573 -22.782 1.00 89.62 583 ASN A N 1
ATOM 4441 C CA . ASN A 1 583 ? 19.046 -31.392 -21.748 1.00 89.62 583 ASN A CA 1
ATOM 4442 C C . ASN A 1 583 ? 18.666 -32.859 -21.960 1.00 89.62 583 ASN A C 1
ATOM 4444 O O . ASN A 1 583 ? 17.616 -33.313 -21.504 1.00 89.62 583 ASN A O 1
ATOM 4448 N N . ILE A 1 584 ? 19.486 -33.584 -22.709 1.00 83.06 584 ILE A N 1
ATOM 4449 C CA . ILE A 1 584 ? 19.251 -34.992 -23.025 1.00 83.06 584 ILE A CA 1
ATOM 4450 C C . ILE A 1 584 ? 20.060 -35.891 -22.092 1.00 83.06 584 ILE A C 1
ATOM 4452 O O . ILE A 1 584 ? 21.205 -35.593 -21.758 1.00 83.06 584 ILE A O 1
ATOM 4456 N N . THR A 1 585 ? 19.458 -37.000 -21.671 1.00 71.81 585 THR A N 1
ATOM 4457 C CA . THR A 1 585 ? 20.167 -38.042 -20.924 1.00 71.81 585 THR A CA 1
ATOM 4458 C C . THR A 1 585 ? 20.898 -38.962 -21.900 1.00 71.81 585 THR A C 1
ATOM 4460 O O . THR A 1 585 ? 20.538 -39.067 -23.071 1.00 71.81 585 THR A O 1
ATOM 4463 N N . TRP A 1 586 ? 21.894 -39.690 -21.411 1.00 66.31 586 TRP A N 1
ATOM 4464 C CA . TRP A 1 586 ? 22.662 -40.677 -22.179 1.00 66.31 586 TRP A CA 1
ATOM 4465 C C . TRP A 1 586 ? 21.827 -41.867 -22.707 1.00 66.31 586 TRP A C 1
ATOM 4467 O O . TRP A 1 586 ? 22.327 -42.661 -23.494 1.00 66.31 586 TRP A O 1
ATOM 4477 N N . TYR A 1 587 ? 20.548 -41.960 -22.321 1.00 62.91 587 TYR A N 1
ATOM 4478 C CA . TYR A 1 587 ? 19.544 -42.918 -22.810 1.00 62.91 587 TYR A CA 1
ATOM 4479 C C . TYR A 1 587 ? 18.594 -42.342 -23.884 1.00 62.91 587 TYR A C 1
ATOM 4481 O O . TYR A 1 587 ? 17.543 -42.924 -24.168 1.00 62.91 587 TYR A O 1
ATOM 4489 N N . SER A 1 588 ? 18.897 -41.154 -24.413 1.00 63.78 588 SER A N 1
ATOM 4490 C CA . SER A 1 588 ? 18.045 -40.416 -25.354 1.00 63.78 588 SER A CA 1
ATOM 4491 C C . SER A 1 588 ? 18.690 -40.327 -26.741 1.00 63.78 588 SER A C 1
ATOM 4493 O O . SER A 1 588 ? 19.071 -39.248 -27.189 1.00 63.78 588 SER A O 1
ATOM 4495 N N . ASP A 1 589 ? 18.830 -41.472 -27.407 1.00 65.81 589 ASP A N 1
ATOM 4496 C CA . ASP A 1 589 ? 19.423 -41.649 -28.742 1.00 65.81 589 ASP A CA 1
ATOM 4497 C C . ASP A 1 589 ? 18.412 -41.535 -29.903 1.00 65.81 589 ASP A C 1
ATOM 4499 O O . ASP A 1 589 ? 18.777 -41.703 -31.066 1.00 65.81 589 ASP A O 1
ATOM 4503 N N . GLY A 1 590 ? 17.143 -41.238 -29.606 1.00 73.12 590 GLY A N 1
ATOM 4504 C CA . GLY A 1 590 ? 16.063 -41.187 -30.591 1.00 73.12 590 GLY A CA 1
ATOM 4505 C C . GLY A 1 590 ? 15.828 -39.819 -31.246 1.00 73.12 590 GLY A C 1
ATOM 4506 O O . GLY A 1 590 ? 16.468 -38.808 -30.945 1.00 73.12 590 GLY A O 1
ATOM 4507 N N . ASP A 1 591 ? 14.842 -39.786 -32.149 1.00 85.69 591 ASP A N 1
ATOM 4508 C CA . ASP A 1 591 ? 14.473 -38.597 -32.921 1.00 85.69 591 ASP A CA 1
ATOM 4509 C C . ASP A 1 591 ? 14.045 -37.410 -32.050 1.00 85.69 591 ASP A C 1
ATOM 4511 O O . ASP A 1 591 ? 13.280 -37.539 -31.083 1.00 85.69 591 ASP A O 1
ATOM 4515 N N . ARG A 1 592 ? 14.486 -36.218 -32.468 1.00 90.50 592 ARG A N 1
ATOM 4516 C CA . ARG A 1 592 ? 14.179 -34.931 -31.837 1.00 90.50 592 ARG A CA 1
ATOM 4517 C C . ARG A 1 592 ? 13.594 -33.967 -32.855 1.00 90.50 592 ARG A C 1
ATOM 4519 O O . ARG A 1 592 ? 14.163 -33.763 -33.926 1.00 90.50 592 ARG A O 1
ATOM 4526 N N . SER A 1 593 ? 12.476 -33.334 -32.515 1.00 93.00 593 SER A N 1
ATOM 4527 C CA . SER A 1 593 ? 11.808 -32.381 -33.409 1.00 93.00 593 SER A CA 1
ATOM 4528 C C . SER A 1 593 ? 11.177 -31.220 -32.650 1.00 93.00 593 SER A C 1
ATOM 4530 O O . SER A 1 593 ? 10.847 -31.347 -31.471 1.00 93.00 593 SER A O 1
ATOM 4532 N N . GLY A 1 594 ? 10.998 -30.093 -33.335 1.00 95.38 594 GLY A N 1
ATOM 4533 C CA . GLY A 1 594 ? 10.503 -28.851 -32.748 1.00 95.38 594 GLY A CA 1
ATOM 4534 C C . GLY A 1 594 ? 11.621 -27.883 -32.364 1.00 95.38 594 GLY A C 1
ATOM 4535 O O . GLY A 1 594 ? 12.812 -28.142 -32.567 1.00 95.38 594 GLY A O 1
ATOM 4536 N N . GLN A 1 595 ? 11.212 -26.737 -31.832 1.00 96.94 595 GLN A N 1
ATOM 4537 C CA . GLN A 1 595 ? 12.103 -25.639 -31.488 1.00 96.94 595 GLN A CA 1
ATOM 4538 C C . GLN A 1 595 ? 11.564 -24.874 -30.285 1.00 96.94 595 GLN A C 1
ATOM 4540 O O . GLN A 1 595 ? 10.353 -24.812 -30.078 1.00 96.94 595 GLN A O 1
ATOM 4545 N N . ILE A 1 596 ? 12.466 -24.239 -29.545 1.00 97.56 596 ILE A N 1
ATOM 4546 C CA . ILE A 1 596 ? 12.113 -23.284 -28.498 1.00 97.56 596 ILE A CA 1
ATOM 4547 C C . ILE A 1 596 ? 12.698 -21.930 -28.878 1.00 97.56 596 ILE A C 1
ATOM 4549 O O . ILE A 1 596 ? 13.910 -21.788 -29.061 1.00 97.56 596 ILE A O 1
ATOM 4553 N N . ARG A 1 597 ? 11.835 -20.923 -29.021 1.00 98.06 597 ARG A N 1
ATOM 4554 C CA . ARG A 1 597 ? 12.271 -19.542 -29.236 1.00 98.06 597 ARG A CA 1
ATOM 4555 C C . ARG A 1 597 ? 12.790 -18.957 -27.927 1.00 98.06 597 ARG A C 1
ATOM 4557 O O . ARG A 1 597 ? 12.180 -19.132 -26.877 1.00 98.06 597 ARG A O 1
ATOM 4564 N N . VAL A 1 598 ? 13.885 -18.211 -27.998 1.00 97.50 598 VAL A N 1
ATOM 4565 C CA . VAL A 1 598 ? 14.439 -17.422 -26.893 1.00 97.50 598 VAL A CA 1
ATOM 4566 C C . VAL A 1 598 ? 14.612 -15.971 -27.315 1.00 97.50 598 VAL A C 1
ATOM 4568 O O . VAL A 1 598 ? 14.875 -15.692 -28.483 1.00 97.50 598 VAL A O 1
ATOM 4571 N N . LYS A 1 599 ? 14.496 -15.044 -26.365 1.00 97.25 599 LYS A N 1
ATOM 4572 C CA . LYS A 1 599 ? 14.960 -13.662 -26.507 1.00 97.25 599 LYS A CA 1
ATOM 4573 C C . LYS A 1 599 ? 16.206 -13.456 -25.653 1.00 97.25 599 LYS A C 1
ATOM 4575 O O . LYS A 1 599 ? 16.233 -13.866 -24.496 1.00 97.25 599 LYS A O 1
ATOM 4580 N N . VAL A 1 600 ? 17.210 -12.812 -26.240 1.00 95.75 600 VAL A N 1
ATOM 4581 C CA . VAL A 1 600 ? 18.453 -12.396 -25.579 1.00 95.75 600 VAL A CA 1
ATOM 4582 C C . VAL A 1 600 ? 18.354 -10.906 -25.273 1.00 95.75 600 VAL A C 1
ATOM 4584 O O . VAL A 1 600 ? 18.232 -10.095 -26.197 1.00 95.75 600 VAL A O 1
ATOM 4587 N N . LEU A 1 601 ? 18.354 -10.562 -23.988 1.00 93.50 601 LEU A N 1
ATOM 4588 C CA . LEU A 1 601 ? 18.240 -9.193 -23.489 1.00 93.50 601 LEU A CA 1
ATOM 4589 C C . LEU A 1 601 ? 19.560 -8.774 -22.842 1.00 93.50 601 LEU A C 1
ATOM 4591 O O . LEU A 1 601 ? 20.162 -9.569 -22.129 1.00 93.50 601 LEU A O 1
ATOM 4595 N N . ALA A 1 602 ? 19.991 -7.534 -23.062 1.00 88.88 602 ALA A N 1
ATOM 4596 C CA . ALA A 1 602 ? 21.096 -6.963 -22.295 1.00 88.88 602 ALA A CA 1
ATOM 4597 C C . ALA A 1 602 ? 20.668 -6.772 -20.833 1.00 88.88 602 ALA A C 1
ATOM 4599 O O . ALA A 1 602 ? 19.524 -6.389 -20.580 1.00 88.88 602 ALA A O 1
ATOM 4600 N N . VAL A 1 603 ? 21.579 -7.043 -19.900 1.00 85.50 603 VAL A N 1
ATOM 4601 C CA . VAL A 1 603 ? 21.372 -6.846 -18.460 1.00 85.50 603 VAL A CA 1
ATOM 4602 C C . VAL A 1 603 ? 22.233 -5.665 -18.026 1.00 85.50 603 VAL A C 1
ATOM 4604 O O . VAL A 1 603 ? 23.453 -5.700 -18.193 1.00 85.50 603 VAL A O 1
ATOM 4607 N N . ASP A 1 604 ? 21.607 -4.614 -17.494 1.00 70.69 604 ASP A N 1
ATOM 4608 C CA . ASP A 1 604 ? 22.332 -3.476 -16.916 1.00 70.69 604 ASP A CA 1
ATOM 4609 C C . ASP A 1 604 ? 23.043 -3.933 -15.619 1.00 70.69 604 ASP A C 1
ATOM 4611 O O . ASP A 1 604 ? 22.588 -4.848 -14.942 1.00 70.69 604 ASP A O 1
ATOM 4615 N N . ASP A 1 605 ? 24.159 -3.301 -15.235 1.00 54.00 605 ASP A N 1
ATOM 4616 C CA . ASP A 1 605 ? 24.973 -3.678 -14.052 1.00 54.00 605 ASP A CA 1
ATOM 4617 C C . ASP A 1 605 ? 24.217 -3.680 -12.701 1.00 54.00 605 ASP A C 1
ATOM 4619 O O . ASP A 1 605 ? 24.749 -4.157 -11.702 1.00 54.00 605 ASP A O 1
ATOM 4623 N N . GLU A 1 606 ? 23.013 -3.103 -12.653 1.00 52.78 606 GLU A N 1
ATOM 4624 C CA . GLU A 1 606 ? 22.204 -2.927 -11.437 1.00 52.78 606 GLU A CA 1
ATOM 4625 C C . GLU A 1 606 ? 21.168 -4.048 -11.203 1.00 52.78 606 GLU A C 1
ATOM 4627 O O . GLU A 1 606 ? 20.555 -4.074 -10.137 1.00 52.78 606 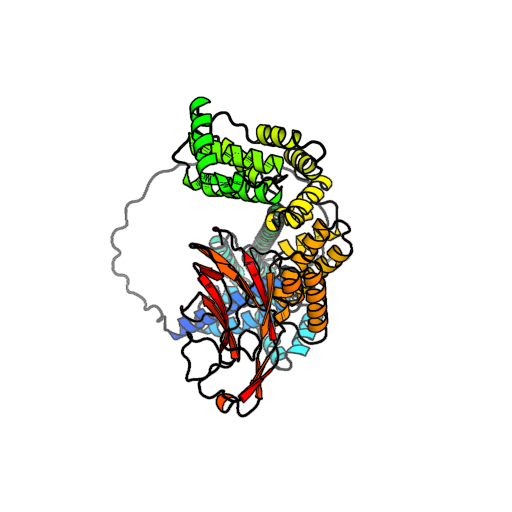GLU A O 1
ATOM 4632 N N . GLU A 1 607 ? 20.989 -4.961 -12.168 1.00 52.88 607 GLU A N 1
ATOM 4633 C CA . GLU A 1 607 ? 20.181 -6.195 -12.066 1.00 52.88 607 GLU A CA 1
ATOM 4634 C C . GLU A 1 607 ? 21.067 -7.413 -11.749 1.00 52.88 607 GLU A C 1
ATOM 4636 O O . GLU A 1 607 ? 20.609 -8.310 -11.007 1.00 52.88 607 GLU A O 1
#

Solvent-accessible surface area (backbone atoms only — not comparable to full-atom values): 33239 Å² total; per-residue (Å²): 142,82,86,82,77,86,81,78,85,69,91,86,78,79,86,77,88,82,91,82,88,84,90,80,87,83,83,84,80,90,79,87,88,88,80,86,79,79,84,80,76,86,78,75,91,68,84,79,75,81,73,83,79,87,45,73,65,39,55,51,28,43,54,50,16,54,53,27,40,51,55,16,50,53,25,44,50,48,17,72,76,36,51,82,86,27,48,50,31,32,58,56,16,35,49,27,24,55,56,15,43,68,29,28,69,70,50,72,44,64,68,62,44,48,52,38,49,26,50,38,38,47,28,62,73,70,62,53,70,68,38,52,49,54,47,35,72,76,47,47,77,63,34,58,57,52,53,53,57,50,49,57,65,56,65,60,81,67,64,77,84,50,42,63,59,53,42,50,52,37,51,55,49,35,74,78,37,75,85,44,22,64,62,42,17,38,38,17,42,44,38,19,68,70,29,72,88,39,72,51,12,55,50,22,40,53,54,14,52,53,22,47,50,50,41,52,49,52,51,51,52,49,56,52,57,63,47,53,32,75,53,69,53,54,81,86,76,60,74,14,88,38,75,68,63,55,72,66,50,36,54,54,24,39,52,53,51,49,63,76,42,40,76,50,69,71,43,82,50,54,71,43,28,40,53,42,11,46,49,30,50,61,54,24,70,81,34,60,88,43,62,33,44,23,49,34,28,29,51,50,9,26,50,31,8,62,79,40,74,34,65,61,43,28,53,53,28,40,48,51,45,14,41,46,22,43,93,46,56,41,68,60,51,49,49,55,58,36,63,70,44,72,94,39,69,47,38,54,17,50,53,45,25,76,78,43,47,78,40,28,66,31,24,29,48,35,11,49,42,29,32,28,71,68,62,38,43,83,62,8,32,23,22,20,47,49,18,70,48,64,72,55,14,51,56,28,44,57,55,74,69,58,64,82,54,61,67,56,35,46,52,52,16,51,53,30,40,58,50,21,70,70,43,79,54,66,58,52,18,46,21,32,30,52,52,13,47,58,33,40,65,76,34,54,89,78,47,60,70,70,63,30,56,54,49,56,52,49,48,54,55,41,58,66,69,42,81,85,55,82,92,78,56,61,84,91,71,50,49,62,67,54,56,68,70,57,82,46,59,74,46,74,46,49,43,72,32,84,73,35,69,83,83,53,64,35,52,77,78,37,38,34,34,42,44,64,43,66,81,32,45,28,34,48,18,18,70,82,55,79,41,76,36,78,23,34,53,70,19,52,87,70,90,52,96,85,60,60,98,84,61,80,33,58,45,11,42,31,35,31,38,66,91,54,73,78,37,69,70,39,80,48,66,32,58,36,43,42,36,32,23,55,36,72,56,99,52,47,87,48,67,41,44,52,39,40,42,30,30,44,26,84,50,62,98,89,116

Radius of gyration: 34.4 Å; Cα contacts (8 Å, |Δi|>4): 837; chains: 1; bounding box: 92×74×95 Å

Mean predicted aligned error: 13.03 Å